Protein AF-A0A1W9X813-F1 (afdb_monomer)

pLDDT: mean 74.13, std 19.1, range [27.8, 96.56]

Radius of gyration: 31.58 Å; Cα contacts (8 Å, |Δi|>4): 720; chains: 1; bounding box: 78×55×84 Å

Nearest PDB structures (foldseek):
  8gjg-assembly1_A  TM=4.037E-01  e=9.428E+00  synthetic construct
  5oqr-assembly2_B  TM=1.167E-01  e=3.666E+00  Schizosaccharomyces pombe 972h-
  8tau-assembly1_O  TM=1.232E-01  e=4.389E+00  Homo sapiens

Structure (mmCIF, N/CA/C/O backbone):
data_AF-A0A1W9X813-F1
#
_entry.id   AF-A0A1W9X813-F1
#
loop_
_atom_site.group_PDB
_atom_site.id
_atom_site.type_symbol
_atom_site.label_atom_id
_atom_site.label_alt_id
_atom_site.label_comp_id
_atom_site.label_asym_id
_atom_site.label_entity_id
_atom_site.label_seq_id
_atom_site.pdbx_PDB_ins_code
_atom_site.Cartn_x
_atom_site.Cartn_y
_atom_site.Cartn_z
_atom_site.occupancy
_atom_site.B_iso_or_equiv
_atom_site.auth_seq_id
_atom_site.auth_comp_id
_atom_site.auth_asym_id
_atom_site.auth_atom_id
_atom_site.pdbx_PDB_model_num
ATOM 1 N N . MET A 1 1 ? -37.571 10.437 8.250 1.00 32.78 1 MET A N 1
ATOM 2 C CA . MET A 1 1 ? -37.381 10.970 9.611 1.00 32.78 1 MET A CA 1
ATOM 3 C C . MET A 1 1 ? -35.929 11.375 9.655 1.00 32.78 1 MET A C 1
ATOM 5 O O . MET A 1 1 ? -35.096 10.522 9.405 1.00 32.78 1 MET A O 1
ATOM 9 N N . SER A 1 2 ? -35.661 12.674 9.733 1.00 27.80 2 SER A N 1
ATOM 10 C CA . SER A 1 2 ? -34.308 13.216 9.810 1.00 27.80 2 SER A CA 1
ATOM 11 C C . SER A 1 2 ? -33.775 12.932 11.209 1.00 27.80 2 SER A C 1
ATOM 13 O O . SER A 1 2 ? -34.324 13.475 12.170 1.00 27.80 2 SER A O 1
ATOM 15 N N . ASP A 1 3 ? -32.773 12.064 11.321 1.00 33.72 3 ASP A N 1
ATOM 16 C CA . ASP A 1 3 ? -31.992 11.939 12.548 1.00 33.72 3 ASP A CA 1
ATOM 17 C C . ASP A 1 3 ? -31.184 13.227 12.694 1.00 33.72 3 ASP A C 1
ATOM 19 O O . ASP A 1 3 ? -30.160 13.443 12.050 1.00 33.72 3 ASP A O 1
ATOM 23 N N . ASP A 1 4 ? -31.751 14.143 13.471 1.00 34.94 4 ASP A N 1
ATOM 24 C CA . ASP A 1 4 ? -31.113 15.367 13.921 1.00 34.94 4 ASP A CA 1
ATOM 25 C C . ASP A 1 4 ? -29.957 14.923 14.832 1.00 34.94 4 ASP A C 1
ATOM 27 O O . ASP A 1 4 ? -30.180 14.509 15.973 1.00 34.94 4 ASP A O 1
ATOM 31 N N . ILE A 1 5 ? -28.728 14.900 14.303 1.00 41.78 5 ILE A N 1
ATOM 32 C CA . ILE A 1 5 ? -27.513 14.633 15.082 1.00 41.78 5 ILE A CA 1
ATOM 33 C C . ILE A 1 5 ? -27.326 15.842 16.001 1.00 41.78 5 ILE A C 1
ATOM 35 O O . ILE A 1 5 ? -26.609 16.791 15.688 1.00 41.78 5 ILE A O 1
ATOM 39 N N . SER A 1 6 ? -28.039 15.854 17.127 1.00 49.03 6 SER A N 1
ATOM 40 C CA . SER A 1 6 ? -27.854 16.880 18.141 1.00 49.03 6 SER A CA 1
ATOM 41 C C . SER A 1 6 ? -26.453 16.714 18.718 1.00 49.03 6 SER A C 1
ATOM 43 O O . SER A 1 6 ? -26.147 15.687 19.328 1.00 49.03 6 SER A O 1
ATOM 45 N N . TYR A 1 7 ? -25.608 17.719 18.511 1.00 56.59 7 TYR A N 1
ATOM 46 C CA . TYR A 1 7 ? -24.278 17.806 19.102 1.00 56.59 7 TYR A CA 1
ATOM 47 C C . TYR A 1 7 ? -24.348 17.549 20.619 1.00 56.59 7 TYR A C 1
ATOM 49 O O . TYR A 1 7 ? -25.060 18.245 21.347 1.00 56.59 7 TYR A O 1
ATOM 57 N N . ASN A 1 8 ? -23.658 16.505 21.087 1.00 72.44 8 ASN A N 1
ATOM 58 C CA . ASN A 1 8 ? -23.811 15.962 22.435 1.00 72.44 8 ASN A CA 1
ATOM 59 C C . ASN A 1 8 ? -22.651 16.408 23.338 1.00 72.44 8 ASN A C 1
ATOM 61 O O . ASN A 1 8 ? -21.738 15.644 23.645 1.00 72.44 8 ASN A O 1
ATOM 65 N N . ILE A 1 9 ? -22.741 17.658 23.795 1.00 78.75 9 ILE A N 1
ATOM 66 C CA . ILE A 1 9 ? -21.742 18.332 24.645 1.00 78.75 9 ILE A CA 1
ATOM 67 C C . ILE A 1 9 ? -21.375 17.501 25.888 1.00 78.75 9 ILE A C 1
ATOM 69 O O . ILE A 1 9 ? -20.226 17.482 26.312 1.00 78.75 9 ILE A O 1
ATOM 73 N N . GLY A 1 10 ? -22.338 16.778 26.473 1.00 81.00 10 GLY A N 1
ATOM 74 C CA . GLY A 1 10 ? -22.085 15.972 27.672 1.00 81.00 10 GLY A CA 1
ATOM 75 C C . GLY A 1 10 ? -21.191 14.757 27.423 1.00 81.00 10 GLY A C 1
ATOM 76 O O . GLY A 1 10 ? -20.475 14.342 28.328 1.00 81.00 10 GLY A O 1
ATOM 77 N N . THR A 1 11 ? -21.226 14.198 26.213 1.00 85.50 11 THR A N 1
ATOM 78 C CA . THR A 1 11 ? -20.354 13.083 25.815 1.00 85.50 11 THR A CA 1
ATOM 79 C C . THR A 1 11 ? -18.927 13.576 25.609 1.00 85.50 11 THR A C 1
ATOM 81 O O . THR A 1 11 ? -18.005 12.985 26.163 1.00 85.50 11 THR A O 1
ATOM 84 N N . ASP A 1 12 ? -18.757 14.687 24.889 1.00 87.19 12 ASP A N 1
ATOM 85 C CA . ASP A 1 12 ? -17.442 15.256 24.575 1.00 87.19 12 ASP A CA 1
ATOM 86 C C . ASP A 1 12 ? -16.681 15.655 25.850 1.00 87.19 12 ASP A C 1
ATOM 88 O O . ASP A 1 12 ? -15.524 15.279 26.012 1.00 87.19 12 ASP A O 1
ATOM 92 N N . ILE A 1 13 ? -17.358 16.299 26.810 1.00 87.31 13 ILE A N 1
ATOM 93 C CA . ILE A 1 13 ? -16.771 16.676 28.110 1.00 87.31 13 ILE A CA 1
ATOM 94 C C . ILE A 1 13 ? -16.256 15.449 28.880 1.00 87.31 13 ILE A C 1
ATOM 96 O O . ILE A 1 13 ? -15.193 15.496 29.498 1.00 87.31 13 ILE A O 1
ATOM 100 N N . LEU A 1 14 ? -16.992 14.331 28.869 1.00 89.44 14 LEU A N 1
ATOM 101 C CA . LEU A 1 14 ? -16.538 13.114 29.551 1.00 89.44 14 LEU A CA 1
ATOM 102 C C . LEU A 1 14 ? -15.386 12.424 28.823 1.00 89.44 14 LEU A C 1
ATOM 104 O O . LEU A 1 14 ? -14.504 11.876 29.483 1.00 89.44 14 LEU A O 1
ATOM 108 N N . LEU A 1 15 ? -15.393 12.436 27.491 1.00 91.94 15 LEU A N 1
ATOM 109 C CA . LEU A 1 15 ? -14.287 11.905 26.698 1.00 91.94 15 LEU A CA 1
ATOM 110 C C . LEU A 1 15 ? -13.009 12.705 26.948 1.00 91.94 15 LEU A C 1
ATOM 112 O O . LEU A 1 15 ? -11.970 12.106 27.213 1.00 91.94 15 LEU A O 1
ATOM 116 N N . GLU A 1 16 ? -13.103 14.036 26.962 1.00 92.06 16 GLU A N 1
ATOM 117 C CA . GLU A 1 16 ? -11.988 14.923 27.295 1.00 92.06 16 GLU A CA 1
ATOM 118 C C . GLU A 1 16 ? -11.472 14.650 28.712 1.00 92.06 16 GLU A C 1
ATOM 120 O O . GLU A 1 16 ? -10.268 14.474 28.913 1.00 92.06 16 GLU A O 1
ATOM 125 N N . TRP A 1 17 ? -12.374 14.505 29.690 1.00 93.31 17 TRP A N 1
ATOM 126 C CA . TRP A 1 17 ? -11.986 14.130 31.049 1.00 93.31 17 TRP A CA 1
ATOM 127 C C . TRP A 1 17 ? -11.212 12.807 31.083 1.00 93.31 17 TRP A C 1
ATOM 129 O O . TRP A 1 17 ? -10.150 12.717 31.702 1.00 93.31 17 TRP A O 1
ATOM 139 N N . GLY A 1 18 ? -11.740 11.773 30.418 1.00 93.44 18 GLY A N 1
ATOM 140 C CA . GLY A 1 18 ? -11.129 10.447 30.359 1.00 93.44 18 GLY A CA 1
ATOM 141 C C . GLY A 1 18 ? -9.753 10.476 29.699 1.00 93.44 18 GLY A C 1
ATOM 142 O O . GLY A 1 18 ? -8.808 9.901 30.236 1.00 93.44 18 GLY A O 1
ATOM 143 N N . GLN A 1 19 ? -9.619 11.200 28.589 1.00 93.69 19 GLN A N 1
ATOM 144 C CA . GLN A 1 19 ? -8.358 11.369 27.876 1.00 93.69 19 GLN A CA 1
ATOM 145 C C . GLN A 1 19 ? -7.303 12.043 28.760 1.00 93.69 19 GLN A C 1
ATOM 147 O O . GLN A 1 19 ? -6.215 11.499 28.941 1.00 93.69 19 GLN A O 1
ATOM 152 N N . VAL A 1 20 ? -7.631 13.189 29.368 1.00 92.56 20 VAL A N 1
ATOM 153 C CA . VAL A 1 20 ? -6.719 13.935 30.253 1.00 92.56 20 VAL A CA 1
ATOM 154 C C . VAL A 1 20 ? -6.329 13.100 31.472 1.00 92.56 20 VAL A C 1
ATOM 156 O O . VAL A 1 20 ? -5.173 13.114 31.894 1.00 92.56 20 VAL A O 1
ATOM 159 N N . PHE A 1 21 ? -7.272 12.347 32.046 1.00 93.56 21 PHE A N 1
ATOM 160 C CA . PHE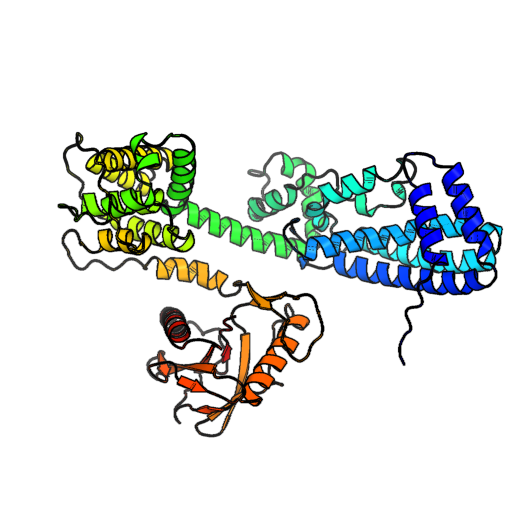 A 1 21 ? -7.015 11.516 33.222 1.00 93.56 21 PHE A CA 1
ATOM 161 C C . PHE A 1 21 ? -5.958 10.433 32.962 1.00 93.56 21 PHE A C 1
ATOM 163 O O . PHE A 1 21 ? -5.205 10.079 33.875 1.00 93.56 21 PHE A O 1
ATOM 170 N N . LEU A 1 22 ? -5.900 9.917 31.732 1.00 93.31 22 LEU A N 1
ATOM 171 C CA . LEU A 1 22 ? -5.006 8.828 31.342 1.00 93.31 22 LEU A CA 1
ATOM 172 C C . LEU A 1 22 ? -3.647 9.300 30.813 1.00 93.31 22 LEU A C 1
ATOM 174 O O . LEU A 1 22 ? -2.784 8.457 30.562 1.00 93.31 22 LEU A O 1
ATOM 178 N N . GLN A 1 23 ? -3.413 10.609 30.695 1.00 91.50 23 GLN A N 1
ATOM 179 C CA . GLN A 1 23 ? -2.126 11.152 30.261 1.00 91.50 23 GLN A CA 1
ATOM 180 C C . GLN A 1 23 ? -0.996 10.893 31.287 1.00 91.50 23 GLN A C 1
ATOM 182 O O . GLN A 1 23 ? -1.250 10.669 32.477 1.00 91.50 23 GLN A O 1
ATOM 187 N N . PRO A 1 24 ? 0.284 10.915 30.857 1.00 84.31 24 PRO A N 1
ATOM 188 C CA . PRO A 1 24 ? 1.434 10.744 31.748 1.00 84.31 24 PRO A CA 1
ATOM 189 C C . PRO A 1 24 ? 1.527 11.836 32.818 1.00 84.31 24 PRO A C 1
ATOM 191 O O . PRO A 1 24 ? 1.942 11.581 33.953 1.00 84.31 24 PRO A O 1
ATOM 194 N N . GLU A 1 25 ? 1.144 13.054 32.447 1.00 86.69 25 GLU A N 1
ATOM 195 C CA . GLU A 1 25 ? 1.172 14.234 33.298 1.00 86.69 25 GLU A CA 1
ATOM 196 C C . GLU A 1 25 ? -0.153 14.375 34.050 1.00 86.69 25 GLU A C 1
ATOM 198 O O . GLU A 1 25 ? -1.237 14.213 33.498 1.00 86.69 25 GLU A O 1
ATOM 203 N N . ALA A 1 26 ? -0.075 14.666 35.348 1.00 77.44 26 ALA A N 1
ATOM 204 C CA . ALA A 1 26 ? -1.269 14.883 36.150 1.00 77.44 26 ALA A CA 1
ATOM 205 C C . ALA A 1 26 ? -1.748 16.333 35.996 1.00 77.44 26 ALA A C 1
ATOM 207 O O . ALA A 1 26 ? -1.044 17.256 36.409 1.00 77.44 26 ALA A O 1
ATOM 208 N N . PHE A 1 27 ? -2.981 16.517 35.517 1.00 86.38 27 PHE A N 1
ATOM 209 C CA . PHE A 1 27 ? -3.644 17.822 35.400 1.00 86.38 27 PHE A CA 1
ATOM 210 C C . PHE A 1 27 ? -4.833 17.949 36.369 1.00 86.38 27 PHE A C 1
ATOM 212 O O . PHE A 1 27 ? -5.980 18.048 35.940 1.00 86.38 27 PHE A O 1
ATOM 219 N N . PRO A 1 28 ? -4.608 17.921 37.698 1.00 86.81 28 PRO A N 1
ATOM 220 C CA . PRO A 1 28 ? -5.697 17.843 38.671 1.00 86.81 28 PRO A CA 1
ATOM 221 C C . PRO A 1 28 ? -6.615 19.072 38.664 1.00 86.81 28 PRO A C 1
ATOM 223 O O . PRO A 1 28 ? -7.807 18.923 38.906 1.00 86.81 28 PRO A O 1
ATOM 226 N N . GLU A 1 29 ? -6.075 20.265 38.397 1.00 87.69 29 GLU A N 1
ATOM 227 C CA . GLU A 1 29 ? -6.869 21.500 38.307 1.00 87.69 29 GLU A CA 1
ATOM 228 C C . GLU A 1 29 ? -7.782 21.463 37.074 1.00 87.69 29 GLU A C 1
ATOM 230 O O . GLU A 1 29 ? -8.988 21.617 37.211 1.00 87.69 29 GLU A O 1
ATOM 235 N N . PHE A 1 30 ? -7.236 21.116 35.905 1.00 88.81 30 PHE A N 1
ATOM 236 C CA . PHE A 1 30 ? -8.012 21.009 34.667 1.00 88.81 30 PHE A CA 1
ATOM 237 C C . PHE A 1 30 ? -9.083 19.910 34.733 1.00 88.81 30 PHE A C 1
ATOM 239 O O . PHE A 1 30 ? -10.226 20.133 34.352 1.00 88.81 30 PHE A O 1
ATOM 246 N N . LEU A 1 31 ? -8.754 18.744 35.302 1.00 89.12 31 LEU A N 1
ATOM 247 C CA . LEU A 1 31 ? -9.740 17.686 35.545 1.00 89.12 31 LEU A CA 1
ATOM 248 C C . LEU A 1 31 ? -10.867 18.159 36.470 1.00 89.12 31 LEU A C 1
ATOM 250 O O . LEU A 1 31 ? -12.015 17.792 36.248 1.00 89.12 31 LEU A O 1
ATOM 254 N N . SER A 1 32 ? -10.559 18.967 37.490 1.00 88.06 32 SER A N 1
ATOM 255 C CA . SER A 1 32 ? -11.575 19.547 38.375 1.00 88.06 32 SER A CA 1
ATOM 256 C C . SER A 1 32 ? -12.486 20.522 37.628 1.00 88.06 32 SER A C 1
ATOM 258 O O . SER A 1 32 ? -13.695 20.490 37.846 1.00 88.06 32 SER A O 1
ATOM 260 N N . ASP A 1 33 ? -11.931 21.348 36.737 1.00 87.62 33 ASP A N 1
ATOM 261 C CA . ASP A 1 33 ? -12.703 22.289 35.918 1.00 87.62 33 ASP A CA 1
ATOM 262 C C . ASP A 1 33 ? -13.675 21.542 34.985 1.00 87.62 33 ASP A C 1
ATOM 264 O O . ASP A 1 33 ? -14.868 21.856 34.949 1.00 87.62 33 ASP A O 1
ATOM 268 N N . ILE A 1 34 ? -13.199 20.486 34.311 1.00 87.94 34 ILE A N 1
ATOM 269 C CA . ILE A 1 34 ? -14.033 19.618 33.464 1.00 87.94 34 ILE A CA 1
ATOM 270 C C . ILE A 1 34 ? -15.103 18.899 34.303 1.00 87.94 34 ILE A C 1
ATOM 272 O O . ILE A 1 34 ? -16.257 18.780 33.879 1.00 87.94 34 ILE A O 1
ATOM 276 N N . GLU A 1 35 ? -14.760 18.430 35.515 1.00 86.81 35 GLU A N 1
ATOM 277 C CA . GLU A 1 35 ? -15.745 17.838 36.425 1.00 86.81 35 GLU A CA 1
ATOM 278 C C . GLU A 1 35 ? -16.868 18.832 36.730 1.00 86.81 35 GLU A C 1
ATOM 280 O O . GLU A 1 35 ? -18.038 18.478 36.567 1.00 86.81 35 GLU A O 1
ATOM 285 N N . GLU A 1 36 ? -16.533 20.062 37.134 1.00 85.50 36 GLU A N 1
ATOM 286 C CA . GLU A 1 36 ? -17.501 21.124 37.432 1.00 85.50 36 GLU A CA 1
ATOM 287 C C . GLU A 1 36 ? -18.406 21.441 36.235 1.00 85.50 36 GLU A C 1
ATOM 289 O O . GLU A 1 36 ? -19.630 21.539 36.402 1.00 85.50 36 GLU A O 1
ATOM 294 N N . GLU A 1 37 ? -17.838 21.521 35.030 1.00 84.56 37 GLU A N 1
ATOM 295 C CA . GLU A 1 37 ? -18.588 21.738 33.794 1.00 84.56 37 GLU A CA 1
ATOM 296 C C . GLU A 1 37 ? -19.573 20.594 33.523 1.00 84.56 37 GLU A C 1
ATOM 298 O O . GLU A 1 37 ? -20.774 20.837 33.353 1.00 84.56 37 GLU A O 1
ATOM 303 N N . ALA A 1 38 ? -19.121 19.340 33.608 1.00 80.75 38 ALA A N 1
ATOM 304 C CA . ALA A 1 38 ? -19.980 18.166 33.466 1.00 80.75 38 ALA A CA 1
ATOM 305 C C . ALA A 1 38 ? -21.119 18.162 34.499 1.00 80.75 38 ALA A C 1
ATOM 307 O O . ALA A 1 38 ? -22.247 17.745 34.211 1.00 80.75 38 ALA A O 1
ATOM 308 N N . LEU A 1 39 ? -20.856 18.637 35.727 1.00 74.25 39 LEU A N 1
ATOM 309 C CA . LEU A 1 39 ? -21.877 18.697 36.771 1.00 74.25 39 LEU A CA 1
ATOM 310 C C . LEU A 1 39 ? -22.973 19.726 36.475 1.00 74.25 39 LEU A C 1
ATOM 312 O O . LEU A 1 39 ? -24.090 19.547 36.971 1.00 74.25 39 LEU A O 1
ATOM 316 N N . SER A 1 40 ? -22.669 20.764 35.696 1.00 79.94 40 SER A N 1
ATOM 317 C CA . SER A 1 40 ? -23.589 21.856 35.371 1.00 79.94 40 SER A CA 1
ATOM 318 C C . SER A 1 40 ? -24.700 21.461 34.383 1.00 79.94 40 SER A C 1
ATOM 320 O O . SER A 1 40 ? -25.744 22.114 34.345 1.00 79.94 40 SER A O 1
ATOM 322 N N . LEU A 1 41 ? -24.535 20.347 33.655 1.00 74.44 41 LEU A N 1
ATOM 323 C CA . LEU A 1 41 ? -25.466 19.868 32.620 1.00 74.44 41 LEU A CA 1
ATOM 324 C C . LEU A 1 41 ? -26.791 19.278 33.156 1.00 74.44 41 LEU A C 1
ATOM 326 O O . LEU A 1 41 ? -27.755 19.118 32.400 1.00 74.44 41 LEU A O 1
ATOM 330 N N . GLY A 1 42 ? -26.887 18.982 34.457 1.00 71.06 42 GLY A N 1
ATOM 331 C CA . GLY A 1 42 ? -28.146 18.596 35.117 1.00 71.06 42 GLY A CA 1
ATOM 332 C C . GLY A 1 42 ? -28.840 17.354 34.524 1.00 71.06 42 GLY A C 1
ATOM 333 O O . GLY A 1 42 ? -28.184 16.385 34.154 1.00 71.06 42 GLY A O 1
ATOM 334 N N . GLU A 1 43 ? -30.178 17.366 34.442 1.00 62.88 43 GLU A N 1
ATOM 335 C CA . GLU A 1 43 ? -31.006 16.223 33.987 1.00 62.88 43 GLU A CA 1
ATOM 336 C C . GLU A 1 43 ? -30.821 15.855 32.499 1.00 62.88 43 GLU A C 1
ATOM 338 O O . GLU A 1 43 ? -31.203 14.760 32.085 1.00 62.88 43 GLU A O 1
ATOM 343 N N . SER A 1 44 ? -30.211 16.729 31.688 1.00 72.94 44 SER A N 1
ATOM 344 C CA . SER A 1 44 ? -29.892 16.430 30.280 1.00 72.94 44 SER A CA 1
ATOM 345 C C . SER A 1 44 ? -28.758 15.407 30.127 1.00 72.94 44 SER A C 1
ATOM 347 O O . SER A 1 44 ? -28.681 14.714 29.111 1.00 72.94 44 SER A O 1
ATOM 349 N N . LEU A 1 45 ? -27.934 15.252 31.171 1.00 75.94 45 LEU A N 1
ATOM 350 C CA . LEU A 1 45 ? -26.771 14.374 31.180 1.00 75.94 45 LEU A CA 1
ATOM 351 C C . LEU A 1 45 ? -27.161 12.907 30.954 1.00 75.94 45 LEU A C 1
ATOM 353 O O . LEU A 1 45 ? -26.561 12.245 30.124 1.00 75.94 45 LEU A O 1
ATOM 357 N N . ASP A 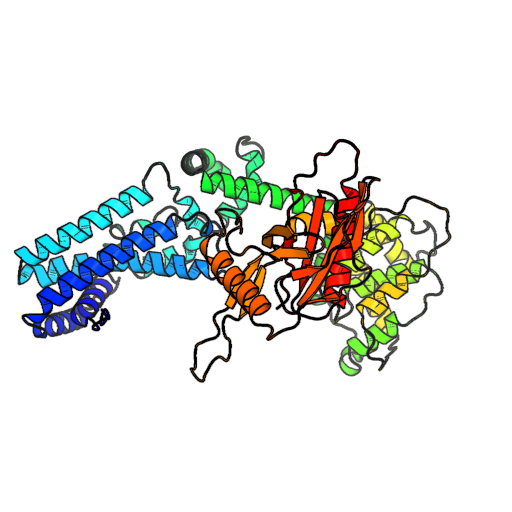1 46 ? -28.212 12.401 31.600 1.00 82.56 46 ASP A N 1
ATOM 358 C CA . ASP A 1 46 ? -28.607 10.988 31.482 1.00 82.56 46 ASP A CA 1
ATOM 359 C C . ASP A 1 46 ? -28.948 10.575 30.038 1.00 82.56 46 ASP A C 1
ATOM 361 O O . ASP A 1 46 ? -28.648 9.456 29.616 1.00 82.56 46 ASP A O 1
ATOM 365 N N . THR A 1 47 ? -29.585 11.471 29.277 1.00 82.12 47 THR A N 1
ATOM 366 C CA . THR A 1 47 ? -29.944 11.217 27.870 1.00 82.12 47 THR A CA 1
ATOM 367 C C . THR A 1 47 ? -28.709 11.292 26.983 1.00 82.12 47 THR A C 1
ATOM 369 O O . THR A 1 47 ? -28.484 10.399 26.167 1.00 82.12 47 THR A O 1
ATOM 372 N N . HIS A 1 48 ? -27.884 12.316 27.206 1.00 84.06 48 HIS A N 1
ATOM 373 C CA . HIS A 1 48 ? -26.607 12.499 26.529 1.00 84.06 48 HIS A CA 1
ATOM 374 C C . HIS A 1 48 ? -25.689 11.287 26.709 1.00 84.06 48 HIS A C 1
ATOM 376 O O . HIS A 1 48 ? -25.158 10.781 25.727 1.00 84.06 48 HIS A O 1
ATOM 382 N N . LEU A 1 49 ? -25.574 10.763 27.930 1.00 86.69 49 LEU A N 1
ATOM 383 C CA . LEU A 1 49 ? -24.735 9.606 28.228 1.00 86.69 49 LEU A CA 1
ATOM 384 C C . LEU A 1 49 ? -25.222 8.338 27.541 1.00 86.69 49 LEU A C 1
ATOM 386 O O . LEU A 1 49 ? -24.426 7.646 26.926 1.00 86.69 49 LEU A O 1
ATOM 390 N N . LYS A 1 50 ? -26.527 8.048 27.581 1.00 89.56 50 LYS A N 1
ATOM 391 C CA . LYS A 1 50 ? -27.071 6.863 26.900 1.00 89.56 50 LYS A CA 1
ATOM 392 C C . LYS A 1 50 ? -26.821 6.903 25.395 1.00 89.56 50 LYS A C 1
ATOM 394 O O . LYS A 1 50 ? -26.431 5.898 24.817 1.00 89.56 50 LYS A O 1
ATOM 399 N N . GLN A 1 51 ? -27.038 8.058 24.767 1.00 88.62 51 GLN A N 1
ATOM 400 C CA . GLN A 1 51 ? -26.791 8.228 23.334 1.00 88.62 51 GLN A CA 1
ATOM 401 C C . GLN A 1 51 ? -25.296 8.160 23.001 1.00 88.62 51 GLN A C 1
ATOM 403 O O . GLN A 1 51 ? -24.922 7.499 22.038 1.00 88.62 51 GLN A O 1
ATOM 408 N N . GLY A 1 52 ? -24.447 8.808 23.803 1.00 90.12 52 GLY A N 1
ATOM 409 C CA . GLY A 1 52 ? -22.996 8.805 23.627 1.00 90.12 52 GLY A CA 1
ATOM 410 C C . GLY A 1 52 ? -22.387 7.416 23.798 1.00 90.12 52 GLY A C 1
ATOM 411 O O . GLY A 1 52 ? -21.629 6.979 22.941 1.00 90.12 52 GLY A O 1
ATOM 412 N N . THR A 1 53 ? -22.773 6.687 24.849 1.00 93.31 53 THR A N 1
ATOM 413 C CA . THR A 1 53 ? -22.340 5.303 25.089 1.00 93.31 53 THR A CA 1
ATOM 414 C C . THR A 1 53 ? -22.755 4.380 23.948 1.00 93.31 53 THR A C 1
ATOM 416 O O . THR A 1 53 ? -21.906 3.661 23.432 1.00 93.31 53 THR A O 1
ATOM 419 N N . ALA A 1 54 ? -24.010 4.450 23.492 1.00 91.38 54 ALA A N 1
ATOM 420 C CA . ALA A 1 54 ? -24.475 3.642 22.364 1.00 91.38 54 ALA A CA 1
ATOM 421 C C . ALA A 1 54 ? -23.720 3.969 21.060 1.00 91.38 54 ALA A C 1
ATOM 423 O O . ALA A 1 54 ? -23.395 3.066 20.291 1.00 91.38 54 ALA A O 1
ATOM 424 N N . ARG A 1 55 ? -23.404 5.252 20.818 1.00 92.88 55 ARG A N 1
ATOM 425 C CA . ARG A 1 55 ? -22.593 5.677 19.665 1.00 92.88 55 ARG A CA 1
ATOM 426 C C . ARG A 1 55 ? -21.184 5.093 19.735 1.00 92.88 55 ARG A C 1
ATOM 428 O O . ARG A 1 55 ? -20.751 4.467 18.779 1.00 92.88 55 ARG A O 1
ATOM 435 N N . ILE A 1 56 ? -20.505 5.248 20.871 1.00 94.50 56 ILE A N 1
ATOM 436 C CA . ILE A 1 56 ? -19.147 4.729 21.089 1.00 94.50 56 ILE A CA 1
ATOM 437 C C . ILE A 1 56 ? -19.121 3.200 20.958 1.00 94.50 56 ILE A C 1
ATOM 439 O O . ILE A 1 56 ? -18.218 2.648 20.338 1.00 94.50 56 ILE A O 1
ATOM 443 N N . ALA A 1 57 ? -20.134 2.506 21.481 1.00 93.56 57 ALA A N 1
ATOM 444 C CA . ALA A 1 57 ? -20.264 1.061 21.321 1.00 93.56 57 ALA A CA 1
ATOM 445 C C . ALA A 1 57 ? -20.394 0.653 19.841 1.00 93.56 57 ALA A C 1
ATOM 447 O O . ALA A 1 57 ? -19.775 -0.323 19.420 1.00 93.56 57 ALA A O 1
ATOM 448 N N . ALA A 1 58 ? -21.153 1.407 19.037 1.00 92.94 58 ALA A N 1
ATOM 449 C CA . ALA A 1 58 ? -21.268 1.174 17.597 1.00 92.94 58 ALA A CA 1
ATOM 450 C C . ALA A 1 58 ? -19.967 1.499 16.837 1.00 92.94 58 ALA A C 1
ATOM 452 O O . ALA A 1 58 ? -19.568 0.739 15.956 1.00 92.94 58 ALA A O 1
ATOM 453 N N . GLU A 1 59 ? -19.279 2.584 17.199 1.00 93.81 59 GLU A N 1
ATOM 454 C CA . GLU A 1 59 ? -17.969 2.942 16.640 1.00 93.81 59 GLU A CA 1
ATOM 455 C C . GLU A 1 59 ? -16.924 1.856 16.932 1.00 93.81 59 GLU A C 1
ATOM 457 O O . GLU A 1 59 ? -16.153 1.500 16.047 1.00 93.81 59 GLU A O 1
ATOM 462 N N . ALA A 1 60 ? -16.947 1.248 18.120 1.00 94.31 60 ALA A N 1
ATOM 463 C CA . ALA A 1 60 ? -16.066 0.133 18.458 1.00 94.31 60 ALA A CA 1
ATOM 464 C C . ALA A 1 60 ? -16.325 -1.122 17.610 1.00 94.31 60 ALA A C 1
ATOM 466 O O . ALA A 1 60 ? -15.382 -1.823 17.247 1.00 94.31 60 ALA A O 1
ATOM 467 N N . VAL A 1 61 ? -17.587 -1.408 17.265 1.00 95.31 61 VAL A N 1
ATOM 468 C CA . VAL A 1 61 ? -17.922 -2.485 16.316 1.00 95.31 61 VAL A CA 1
ATOM 469 C C . VAL A 1 61 ? -17.296 -2.184 14.955 1.00 95.31 61 VAL A C 1
ATOM 471 O O . VAL A 1 61 ? -16.553 -3.013 14.438 1.00 95.31 61 VAL A O 1
ATOM 474 N N . SER A 1 62 ? -17.519 -0.975 14.430 1.00 94.88 62 SER A N 1
ATOM 475 C CA . SER A 1 62 ? -16.951 -0.550 13.146 1.00 94.88 62 SER A CA 1
ATOM 476 C C . SER A 1 62 ? -15.421 -0.577 13.149 1.00 94.88 62 SER A C 1
ATOM 478 O O . SER A 1 62 ? -14.812 -0.968 12.159 1.00 94.88 62 SER A O 1
ATOM 480 N N . ALA A 1 63 ? -14.789 -0.187 14.257 1.00 96.06 63 ALA A N 1
ATOM 481 C CA . ALA A 1 63 ? -13.342 -0.214 14.404 1.00 96.06 63 ALA A CA 1
ATOM 482 C C . ALA A 1 63 ? -12.787 -1.642 14.327 1.00 96.06 63 ALA A C 1
ATOM 484 O O . ALA A 1 63 ? -11.792 -1.873 13.646 1.00 96.06 63 ALA A O 1
ATOM 485 N N . ARG A 1 64 ? -13.446 -2.619 14.968 1.00 94.62 64 ARG A N 1
ATOM 486 C CA . ARG A 1 64 ? -13.069 -4.037 14.836 1.00 94.62 64 ARG A CA 1
ATOM 487 C C . ARG A 1 64 ? -13.226 -4.540 13.408 1.00 94.62 64 ARG A C 1
ATOM 489 O O . ARG A 1 64 ? -12.360 -5.272 12.947 1.00 94.62 64 ARG A O 1
ATOM 496 N N . ASP A 1 65 ? -14.290 -4.143 12.715 1.00 94.00 65 ASP A N 1
ATOM 497 C CA . ASP A 1 65 ? -14.517 -4.555 11.327 1.00 94.00 65 ASP A CA 1
ATOM 498 C C . ASP A 1 65 ? -13.418 -4.010 10.400 1.00 94.00 65 ASP A C 1
ATOM 500 O O . ASP A 1 65 ? -12.879 -4.758 9.585 1.00 94.00 65 ASP A O 1
ATOM 504 N N . ILE A 1 66 ? -13.018 -2.743 10.578 1.00 94.62 66 ILE A N 1
ATOM 505 C CA . ILE A 1 66 ? -11.898 -2.124 9.847 1.00 94.62 66 ILE A CA 1
ATOM 506 C C . ILE A 1 66 ? -10.586 -2.846 10.171 1.00 94.62 66 ILE A C 1
ATOM 508 O O . ILE A 1 66 ? -9.896 -3.309 9.269 1.00 94.62 66 ILE A O 1
ATOM 512 N N . LEU A 1 67 ? -10.255 -3.003 11.457 1.00 93.88 67 LEU A N 1
ATOM 513 C CA . LEU A 1 67 ? -9.023 -3.675 11.889 1.00 93.88 67 LEU A CA 1
ATOM 514 C C . LEU A 1 67 ? -9.012 -5.181 11.570 1.00 93.88 67 LEU A C 1
ATOM 516 O O . LEU A 1 67 ? -7.957 -5.809 11.584 1.00 93.88 67 LEU A O 1
ATOM 520 N N . GLY A 1 68 ? -10.168 -5.782 11.296 1.00 91.56 68 GLY A N 1
ATOM 521 C CA . GLY A 1 68 ? -10.314 -7.171 10.868 1.00 91.56 68 GLY A CA 1
ATOM 522 C C . GLY A 1 68 ? -10.277 -7.359 9.351 1.00 91.56 68 GLY A C 1
ATOM 523 O O . GLY A 1 68 ? -10.184 -8.499 8.882 1.00 91.56 68 GLY A O 1
ATOM 524 N N . ALA A 1 69 ? -10.330 -6.278 8.572 1.00 90.69 69 ALA A N 1
ATOM 525 C CA . ALA A 1 69 ? -10.345 -6.350 7.121 1.00 90.69 69 ALA A CA 1
ATOM 526 C C . ALA A 1 69 ? -8.987 -6.815 6.563 1.00 90.69 69 ALA A C 1
ATOM 528 O O . ALA A 1 69 ? -7.926 -6.611 7.153 1.00 90.69 69 ALA A O 1
ATOM 529 N N . SER A 1 70 ? -9.003 -7.507 5.423 1.00 88.00 70 SER A N 1
ATOM 530 C CA . SER A 1 70 ? -7.787 -8.046 4.791 1.00 88.00 70 SER A CA 1
ATOM 531 C C . SER A 1 70 ? -6.942 -6.972 4.099 1.00 88.00 70 SER A C 1
ATOM 533 O O . SER A 1 70 ? -5.770 -7.184 3.811 1.00 88.00 70 SER A O 1
ATOM 535 N N . ASP A 1 71 ? -7.548 -5.836 3.773 1.00 87.69 71 ASP A N 1
ATOM 536 C CA . ASP A 1 71 ? -6.945 -4.738 3.020 1.00 87.69 71 ASP A CA 1
ATOM 537 C C . ASP A 1 71 ? -6.175 -3.737 3.889 1.00 87.69 71 ASP A C 1
ATOM 539 O O . ASP A 1 71 ? -5.555 -2.832 3.334 1.00 87.69 71 ASP A O 1
ATOM 543 N N . ILE A 1 72 ? -6.153 -3.924 5.213 1.00 91.50 72 ILE A N 1
ATOM 544 C CA . ILE A 1 72 ? -5.271 -3.166 6.113 1.00 91.50 72 ILE A CA 1
ATOM 545 C C . ILE A 1 72 ? -3.834 -3.698 6.132 1.00 91.50 72 ILE A C 1
ATOM 547 O O . ILE A 1 72 ? -2.924 -3.037 6.634 1.00 91.50 72 ILE A O 1
ATOM 551 N N . ILE A 1 73 ? -3.630 -4.924 5.646 1.00 91.12 73 ILE A N 1
ATOM 552 C CA . ILE A 1 73 ? -2.350 -5.622 5.742 1.00 91.12 73 ILE A CA 1
ATOM 553 C C . ILE A 1 73 ? -1.350 -4.944 4.804 1.00 91.12 73 ILE A C 1
ATOM 555 O O . ILE A 1 73 ? -1.584 -4.857 3.601 1.00 91.12 73 ILE A O 1
ATOM 559 N N . GLY A 1 74 ? -0.218 -4.495 5.352 1.00 86.00 74 GLY A N 1
ATOM 560 C CA . GLY A 1 74 ? 0.851 -3.878 4.565 1.00 86.00 74 GLY A CA 1
ATOM 561 C C . GLY A 1 74 ? 0.594 -2.431 4.139 1.00 86.00 74 GLY A C 1
ATOM 562 O O . GLY A 1 74 ? 1.324 -1.941 3.282 1.00 86.00 74 GLY A O 1
ATOM 563 N N . LEU A 1 75 ? -0.410 -1.752 4.707 1.00 88.94 75 LEU A N 1
ATOM 564 C CA . LEU A 1 75 ? -0.669 -0.342 4.408 1.00 88.94 75 LEU A CA 1
ATOM 565 C C . LEU A 1 75 ? 0.469 0.572 4.869 1.00 88.94 75 LEU A C 1
ATOM 567 O O . LEU A 1 75 ? 1.097 0.352 5.904 1.00 88.94 75 LEU A O 1
ATOM 571 N N . THR A 1 76 ? 0.676 1.652 4.127 1.00 85.69 76 THR A N 1
ATOM 572 C CA . THR A 1 76 ? 1.649 2.707 4.420 1.00 85.69 76 THR A CA 1
ATOM 573 C C . THR A 1 76 ? 0.940 4.042 4.662 1.00 85.69 76 THR A C 1
ATOM 575 O O . THR A 1 76 ? -0.214 4.188 4.264 1.00 85.69 76 THR A O 1
ATOM 578 N N . PRO A 1 77 ? 1.6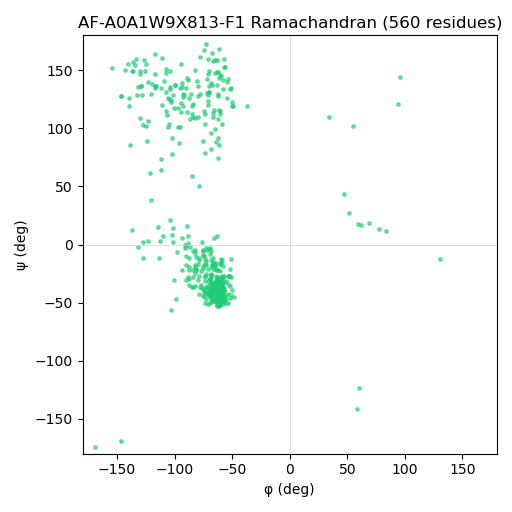01 5.055 5.253 1.00 83.12 77 PRO A N 1
ATOM 579 C CA . PRO A 1 77 ? 1.007 6.387 5.417 1.00 83.12 77 PRO A CA 1
ATOM 580 C C . PRO A 1 77 ? 0.590 7.079 4.106 1.00 83.12 77 PRO A C 1
ATOM 582 O O . PRO A 1 77 ? -0.126 8.073 4.154 1.00 83.12 77 PRO A O 1
ATOM 585 N N . ASP A 1 78 ? 1.028 6.578 2.946 1.00 77.44 78 ASP A N 1
ATOM 586 C CA . ASP A 1 78 ? 0.608 7.083 1.634 1.00 77.44 78 ASP A CA 1
ATOM 587 C C . ASP A 1 78 ? -0.760 6.513 1.189 1.00 77.44 78 ASP A C 1
ATOM 589 O O . ASP A 1 78 ? -1.346 6.990 0.211 1.00 77.44 78 ASP A O 1
ATOM 593 N N . ASP A 1 79 ? -1.284 5.498 1.888 1.00 83.50 79 ASP A N 1
ATOM 594 C CA . ASP A 1 79 ? -2.563 4.852 1.601 1.00 83.50 79 ASP A CA 1
ATOM 595 C C . ASP A 1 79 ? -3.713 5.485 2.403 1.00 83.50 79 ASP A C 1
ATOM 597 O O . ASP A 1 79 ? -3.668 5.566 3.624 1.00 83.50 79 ASP A O 1
ATOM 601 N N . GLU A 1 80 ? -4.818 5.852 1.744 1.00 86.75 80 GLU A N 1
ATOM 602 C CA . GLU A 1 80 ? -5.987 6.471 2.402 1.00 86.75 80 GLU A CA 1
ATOM 603 C C . GLU A 1 80 ? -6.569 5.608 3.539 1.00 86.75 80 GLU A C 1
ATOM 605 O O . GLU A 1 80 ? -6.879 6.106 4.620 1.00 86.75 80 GLU A O 1
ATOM 610 N N . LYS A 1 81 ? -6.622 4.286 3.333 1.00 88.69 81 LYS A N 1
ATOM 611 C CA . LYS A 1 81 ? -7.102 3.317 4.332 1.00 88.69 81 LYS A CA 1
ATOM 612 C C . LYS A 1 81 ? -6.228 3.235 5.579 1.00 88.69 81 LYS A C 1
ATOM 614 O O . LYS A 1 81 ? -6.673 2.730 6.606 1.00 88.69 81 LYS A O 1
ATOM 619 N N . TRP A 1 82 ? -4.992 3.729 5.513 1.00 91.19 82 TRP A N 1
ATOM 620 C CA . TRP A 1 82 ? -4.133 3.797 6.686 1.00 91.19 82 TRP A CA 1
ATOM 621 C C . TRP A 1 82 ? -4.740 4.743 7.728 1.00 91.19 82 TRP A C 1
ATOM 623 O O . TRP A 1 82 ? -4.787 4.409 8.911 1.00 91.19 82 TRP A O 1
ATOM 633 N N . TYR A 1 83 ? -5.307 5.866 7.276 1.00 91.19 83 TYR A N 1
ATOM 634 C CA . TYR A 1 83 ? -5.999 6.825 8.137 1.00 91.19 83 TYR A CA 1
ATOM 635 C C . TYR A 1 83 ? -7.335 6.286 8.662 1.00 91.19 83 TYR A C 1
ATOM 637 O O . TYR A 1 83 ? -7.726 6.603 9.784 1.00 91.19 83 TYR A O 1
ATOM 645 N N . GLU A 1 84 ? -8.024 5.431 7.900 1.00 94.31 84 GLU A N 1
ATOM 646 C CA . GLU A 1 84 ? -9.212 4.722 8.400 1.00 94.31 84 GLU A CA 1
ATOM 647 C C . GLU A 1 84 ? -8.852 3.783 9.562 1.00 94.31 84 GLU A C 1
ATOM 649 O O . GLU A 1 84 ? -9.549 3.755 10.577 1.00 94.31 84 GLU A O 1
ATOM 654 N N . ALA A 1 85 ? -7.736 3.054 9.456 1.00 94.75 85 ALA A N 1
ATOM 655 C CA . ALA A 1 85 ? -7.239 2.207 10.538 1.00 94.75 85 ALA A CA 1
ATOM 656 C C . ALA A 1 85 ? -6.774 3.029 11.756 1.00 94.75 85 ALA A C 1
ATOM 658 O O . ALA A 1 85 ? -7.063 2.656 12.893 1.00 94.75 85 ALA A O 1
ATOM 659 N N . GLU A 1 86 ? -6.110 4.171 11.548 1.00 94.81 86 GLU A N 1
ATOM 660 C CA . GLU A 1 86 ? -5.758 5.110 12.626 1.00 94.81 86 GLU A CA 1
ATOM 661 C C . GLU A 1 86 ? -7.004 5.629 13.365 1.00 94.81 86 GLU A C 1
ATOM 663 O O . GLU A 1 86 ? -7.058 5.626 14.602 1.00 94.81 86 GLU A O 1
ATOM 668 N N . ALA A 1 87 ? -8.043 6.011 12.619 1.00 94.44 87 ALA A N 1
ATOM 669 C CA . ALA A 1 87 ? -9.324 6.414 13.187 1.00 94.44 87 ALA A CA 1
ATOM 670 C C . ALA A 1 87 ? -9.991 5.262 13.957 1.00 94.44 87 ALA A C 1
ATOM 672 O O . ALA A 1 87 ? -10.541 5.492 15.033 1.00 94.44 87 ALA A O 1
ATOM 673 N N . ALA A 1 88 ? -9.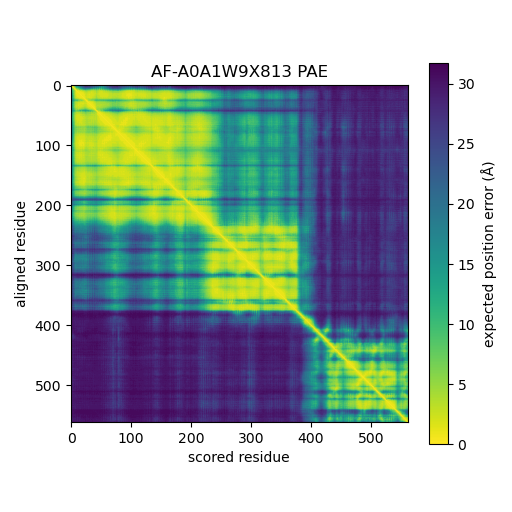885 4.021 13.470 1.00 96.25 88 ALA A N 1
ATOM 674 C CA . ALA A 1 88 ? -10.399 2.846 14.167 1.00 96.25 88 ALA A CA 1
ATOM 675 C C . ALA A 1 88 ? -9.728 2.640 15.537 1.00 96.25 88 ALA A C 1
ATOM 677 O O . ALA A 1 88 ? -10.432 2.428 16.524 1.00 96.25 88 ALA A O 1
ATOM 678 N N . PHE A 1 89 ? -8.399 2.768 15.642 1.00 96.56 89 PHE A N 1
ATOM 679 C CA . PHE A 1 89 ? -7.718 2.739 16.946 1.00 96.56 89 PHE A CA 1
ATOM 680 C C . PHE A 1 89 ? -8.216 3.856 17.871 1.00 96.56 89 PHE A C 1
ATOM 682 O O . PHE A 1 89 ? -8.548 3.595 19.027 1.00 96.56 89 PHE A O 1
ATOM 689 N N . SER A 1 90 ? -8.371 5.071 17.339 1.00 95.00 90 SER A N 1
ATOM 690 C CA . SER A 1 90 ? -8.907 6.206 18.100 1.00 95.00 90 SER A CA 1
ATOM 691 C C . SER A 1 90 ? -10.330 5.940 18.610 1.00 95.00 90 SER A C 1
ATOM 693 O O . SER A 1 90 ? -10.642 6.260 19.755 1.00 95.00 90 SER A O 1
ATOM 695 N N . SER A 1 91 ? -11.191 5.304 17.810 1.00 95.06 91 SER A N 1
ATOM 696 C CA . SER A 1 91 ? -12.537 4.889 18.230 1.00 95.06 91 SER A CA 1
ATOM 697 C C . SER A 1 91 ? -12.513 3.854 19.358 1.00 95.06 91 SER A C 1
ATOM 699 O O . SER A 1 91 ? -13.363 3.910 20.249 1.00 95.06 91 SER A O 1
ATOM 701 N N . LEU A 1 92 ? -11.538 2.936 19.371 1.00 96.38 92 LEU A N 1
ATOM 702 C CA . LEU A 1 92 ? -11.367 2.008 20.493 1.00 96.38 92 LEU A CA 1
ATOM 703 C C . LEU A 1 92 ? -10.959 2.745 21.778 1.00 96.38 92 LEU A C 1
ATOM 705 O O . LEU A 1 92 ? -11.475 2.429 22.854 1.00 96.38 92 LEU A O 1
ATOM 709 N N . ASP A 1 93 ? -10.110 3.770 21.675 1.00 96.56 93 ASP A N 1
ATOM 710 C CA . ASP A 1 93 ? -9.685 4.580 22.821 1.00 96.56 93 ASP A CA 1
ATOM 711 C C . ASP A 1 93 ? -10.861 5.303 23.496 1.00 96.56 93 ASP A C 1
ATOM 713 O O . ASP A 1 93 ? -10.917 5.385 24.729 1.00 96.56 93 ASP A O 1
ATOM 717 N N . LEU A 1 94 ? -11.849 5.761 22.714 1.00 95.44 94 LEU A N 1
ATOM 718 C CA . LEU A 1 94 ? -13.052 6.419 23.240 1.00 95.44 94 LEU A CA 1
ATOM 719 C C . LEU A 1 94 ? -13.821 5.533 24.229 1.00 95.44 94 LEU A C 1
ATOM 721 O O . LEU A 1 94 ? -14.390 6.054 25.193 1.00 95.44 94 LEU A O 1
ATOM 725 N N . MET A 1 95 ? -13.820 4.206 24.042 1.00 95.50 95 MET A N 1
ATOM 726 C CA . MET A 1 95 ? -14.432 3.283 25.007 1.00 95.50 95 MET A CA 1
ATOM 727 C C . MET A 1 95 ? -13.753 3.374 26.373 1.00 95.50 95 MET A C 1
ATOM 729 O O . MET A 1 95 ? -14.437 3.441 27.397 1.00 95.50 95 MET A O 1
ATOM 733 N N . ILE A 1 96 ? -12.418 3.405 26.400 1.00 96.44 96 ILE A N 1
ATOM 734 C CA . ILE A 1 96 ? -11.640 3.470 27.641 1.00 96.44 96 ILE A CA 1
ATOM 735 C C . ILE A 1 96 ? -11.831 4.829 28.312 1.00 96.44 96 ILE A C 1
ATOM 737 O O . ILE A 1 96 ? -12.122 4.883 29.510 1.00 96.44 96 ILE A O 1
ATOM 741 N N . TYR A 1 97 ? -11.748 5.922 27.545 1.00 95.56 97 TYR A N 1
ATOM 742 C CA . TYR A 1 97 ? -11.979 7.274 28.062 1.00 95.56 97 TYR A CA 1
ATOM 743 C C . TYR A 1 97 ? -13.366 7.398 28.697 1.00 95.56 97 TYR A C 1
ATOM 745 O O . TYR A 1 97 ? -13.491 7.839 29.844 1.00 95.56 97 TYR A O 1
ATOM 753 N N . MET A 1 98 ? -14.403 6.929 27.999 1.00 95.62 98 MET A N 1
ATOM 754 C CA . MET A 1 98 ? -15.773 6.963 28.501 1.00 95.62 98 MET A CA 1
ATOM 755 C C . MET A 1 98 ? -15.957 6.078 29.742 1.00 95.62 98 MET A C 1
ATOM 757 O O . MET A 1 98 ? -16.592 6.497 30.711 1.00 95.62 98 MET A O 1
ATOM 761 N N . THR A 1 99 ? -15.369 4.881 29.758 1.00 95.94 99 THR A N 1
ATOM 762 C CA . THR A 1 99 ? -15.431 3.951 30.898 1.00 95.94 99 THR A CA 1
ATOM 763 C C . THR A 1 99 ? -14.836 4.578 32.157 1.00 95.94 99 THR A C 1
ATOM 765 O O . THR A 1 99 ? -15.467 4.593 33.220 1.00 95.94 99 THR A O 1
ATOM 768 N N . GLU A 1 100 ? -13.649 5.173 32.037 1.00 94.94 100 GLU A N 1
ATOM 769 C CA . GLU A 1 100 ? -12.954 5.799 33.159 1.00 94.94 100 GLU A CA 1
ATOM 770 C C . GLU A 1 100 ? -13.722 7.015 33.699 1.00 94.94 100 GLU A C 1
ATOM 772 O O . GLU A 1 100 ? -13.851 7.162 34.926 1.00 94.94 100 GLU A O 1
ATOM 777 N N . ALA A 1 101 ? -14.287 7.831 32.803 1.00 93.19 101 ALA A N 1
ATOM 778 C CA . ALA A 1 101 ? -15.104 8.990 33.146 1.00 93.19 101 ALA A CA 1
ATOM 779 C C . ALA A 1 101 ? -16.423 8.588 33.831 1.00 93.19 101 ALA A C 1
ATOM 781 O O . ALA A 1 101 ? -16.755 9.104 34.904 1.00 93.19 101 ALA A O 1
ATOM 782 N N . ILE A 1 102 ? -17.159 7.606 33.295 1.00 93.81 102 ILE A N 1
ATOM 783 C CA . ILE A 1 102 ? -18.404 7.109 33.905 1.00 93.81 102 ILE A CA 1
ATOM 784 C C . ILE A 1 102 ? -18.129 6.528 35.297 1.00 93.81 102 ILE A C 1
ATOM 786 O O . ILE A 1 102 ? -18.829 6.864 36.263 1.00 93.81 102 ILE A O 1
ATOM 790 N N . ALA A 1 103 ? -17.089 5.702 35.432 1.00 93.81 103 ALA A N 1
ATOM 791 C CA . ALA A 1 103 ? -16.747 5.049 36.691 1.00 93.81 103 ALA A CA 1
ATOM 792 C C . ALA A 1 103 ? -16.384 6.048 37.804 1.00 93.81 103 ALA A C 1
ATOM 794 O O . ALA A 1 103 ? -16.700 5.806 38.975 1.00 93.81 103 ALA A O 1
ATOM 795 N N . ARG A 1 104 ? -15.741 7.174 37.464 1.00 91.12 104 ARG A N 1
ATOM 796 C CA . ARG A 1 104 ? -15.215 8.141 38.446 1.00 91.12 104 ARG A CA 1
ATOM 797 C C . ARG A 1 104 ? -16.083 9.373 38.648 1.00 91.12 104 ARG A C 1
ATOM 799 O O . ARG A 1 104 ? -16.096 9.899 39.764 1.00 91.12 104 ARG A O 1
ATOM 806 N N . MET A 1 105 ? -16.809 9.818 37.630 1.00 87.69 105 MET A N 1
ATOM 807 C CA . MET A 1 105 ? -17.641 11.021 37.693 1.00 87.69 105 MET A CA 1
ATOM 808 C C . MET A 1 105 ? -19.120 10.673 37.840 1.00 87.69 105 MET A C 1
ATOM 810 O O . MET A 1 105 ? -19.763 11.080 38.811 1.00 87.69 105 MET A O 1
ATOM 814 N N . VAL A 1 106 ? -19.663 9.878 36.913 1.00 88.38 106 VAL A N 1
ATOM 815 C CA . VAL A 1 106 ? -21.107 9.591 36.850 1.00 88.38 106 VAL A CA 1
ATOM 816 C C . VAL A 1 106 ? -21.536 8.697 38.010 1.00 88.38 106 VAL A C 1
ATOM 818 O O . VAL A 1 106 ? -22.532 8.984 38.680 1.00 88.38 106 VAL A O 1
ATOM 821 N N . ARG A 1 107 ? -20.751 7.663 38.335 1.00 90.94 107 ARG A N 1
ATOM 822 C CA . ARG A 1 107 ? -21.083 6.694 39.393 1.00 90.94 107 ARG A CA 1
ATOM 823 C C . ARG A 1 107 ? -21.246 7.323 40.777 1.00 90.94 107 ARG A C 1
ATOM 825 O O . ARG A 1 107 ? -22.094 6.878 41.549 1.00 90.94 107 ARG A O 1
ATOM 832 N N . LYS A 1 108 ? -20.487 8.385 41.085 1.00 87.12 108 LYS A N 1
ATOM 833 C CA . LYS A 1 108 ? -20.608 9.142 42.349 1.00 87.12 108 LYS A CA 1
ATOM 834 C C . LYS A 1 108 ? -21.985 9.799 42.505 1.00 87.12 108 LYS A C 1
ATOM 836 O O . LYS A 1 108 ? -22.430 10.017 43.629 1.00 87.12 108 LYS A O 1
ATOM 841 N N . LYS A 1 109 ? -22.641 10.129 41.389 1.00 83.56 109 LYS A N 1
ATOM 842 C CA . LYS A 1 109 ? -23.934 10.822 41.342 1.00 83.56 109 LYS A CA 1
ATOM 843 C C . LYS A 1 109 ? -25.105 9.870 41.134 1.00 83.56 109 LYS A C 1
ATOM 845 O O . LYS A 1 109 ? -26.104 9.970 41.839 1.00 83.56 109 LYS A O 1
ATOM 850 N N . ASN A 1 110 ? -24.980 8.960 40.172 1.00 87.94 110 ASN A N 1
ATOM 851 C CA . ASN A 1 110 ? -26.021 8.016 39.791 1.00 87.94 110 ASN A CA 1
ATOM 852 C C . ASN A 1 110 ? -25.400 6.640 39.523 1.00 87.94 110 ASN A C 1
ATOM 854 O O . ASN A 1 110 ? -25.076 6.291 38.389 1.00 87.94 110 ASN A O 1
ATOM 858 N N . ALA A 1 111 ? -25.231 5.860 40.592 1.00 91.19 111 ALA A N 1
ATOM 859 C CA . ALA A 1 111 ? -24.606 4.542 40.516 1.00 91.19 111 ALA A CA 1
ATOM 860 C C . ALA A 1 111 ? -25.365 3.579 39.589 1.00 91.19 111 ALA A C 1
ATOM 862 O O . ALA A 1 111 ? -24.737 2.851 38.835 1.00 91.19 111 ALA A O 1
ATOM 863 N N . LEU A 1 112 ? -26.703 3.615 39.593 1.00 91.75 112 LEU A N 1
ATOM 864 C CA . LEU A 1 112 ? -27.519 2.701 38.790 1.00 91.75 112 LEU A CA 1
ATOM 865 C C . LEU A 1 112 ? -27.409 2.992 37.286 1.00 91.75 112 LEU A C 1
ATOM 867 O O . LEU A 1 112 ? -27.315 2.060 36.488 1.00 91.75 112 LEU A O 1
ATOM 871 N N . LEU A 1 113 ? -27.387 4.272 36.896 1.00 90.69 113 LEU A N 1
ATOM 872 C CA . LEU A 1 113 ? -27.122 4.653 35.508 1.00 90.69 113 LEU A CA 1
ATOM 873 C C . LEU A 1 113 ? -25.702 4.261 35.096 1.00 90.69 113 LEU A C 1
ATOM 875 O O . LEU A 1 113 ? -25.535 3.633 34.057 1.00 90.69 113 LEU A O 1
ATOM 879 N N . ALA A 1 114 ? -24.703 4.599 35.915 1.00 93.38 114 ALA A N 1
ATOM 880 C CA . ALA A 1 114 ? -23.309 4.286 35.623 1.00 93.38 114 ALA A CA 1
ATOM 881 C C . ALA A 1 114 ? -23.089 2.780 35.439 1.00 93.38 114 ALA A C 1
ATOM 883 O O . ALA A 1 114 ? -22.512 2.382 34.440 1.00 93.38 114 ALA A O 1
ATOM 884 N N . ASP A 1 115 ? -23.608 1.945 36.343 1.00 94.56 115 ASP A N 1
ATOM 885 C CA . ASP A 1 115 ? -23.478 0.487 36.244 1.00 94.56 115 ASP A CA 1
ATOM 886 C C . ASP A 1 115 ? -24.135 -0.059 34.956 1.00 94.56 115 ASP A C 1
ATOM 888 O O . ASP A 1 115 ? -23.618 -0.994 34.349 1.00 94.56 115 ASP A O 1
ATOM 892 N N . THR A 1 116 ? -25.240 0.549 34.498 1.00 94.19 116 THR A N 1
ATOM 893 C CA . THR A 1 116 ? -25.901 0.169 33.234 1.00 94.19 116 THR A CA 1
ATOM 894 C C . THR A 1 116 ? -25.029 0.503 32.021 1.00 94.19 116 THR A C 1
ATOM 896 O O . THR A 1 116 ? -24.825 -0.354 31.171 1.00 94.19 116 THR A O 1
ATOM 899 N N . LEU A 1 117 ? -24.500 1.729 31.954 1.00 94.25 117 LEU A N 1
ATOM 900 C CA . LEU A 1 117 ? -23.664 2.183 30.835 1.00 94.25 117 LEU A CA 1
ATOM 901 C C . LEU A 1 117 ? -22.314 1.454 30.794 1.00 94.25 117 LEU A C 1
ATOM 903 O O . LEU A 1 117 ? -21.836 1.098 29.723 1.00 94.25 117 LEU A O 1
ATOM 907 N N . LEU A 1 118 ? -21.717 1.199 31.964 1.00 96.25 118 LEU A N 1
ATOM 908 C CA . LEU A 1 118 ? -20.473 0.437 32.077 1.00 96.25 118 LEU A CA 1
ATOM 909 C C . LEU A 1 118 ? -20.653 -0.997 31.585 1.00 96.25 118 LEU A C 1
ATOM 911 O O . LEU A 1 118 ? -19.783 -1.492 30.890 1.00 96.25 118 LEU A O 1
ATOM 915 N N . THR A 1 119 ? -21.793 -1.635 31.871 1.00 95.19 119 THR A N 1
ATOM 916 C CA . THR A 1 119 ? -22.063 -2.999 31.383 1.00 95.19 119 THR A CA 1
ATOM 917 C C . THR A 1 119 ? -22.017 -3.075 29.851 1.00 95.19 119 THR A C 1
ATOM 919 O O . THR A 1 119 ? -21.487 -4.037 29.307 1.00 95.19 119 THR A O 1
ATOM 922 N N . GLU A 1 120 ? -22.545 -2.063 29.157 1.00 92.56 120 GLU A N 1
ATOM 923 C CA . GLU A 1 120 ? -22.545 -1.998 27.689 1.00 92.56 120 GLU A CA 1
ATOM 924 C C . GLU A 1 120 ? -21.132 -1.793 27.114 1.00 92.56 120 GLU A C 1
ATOM 926 O O . GLU A 1 120 ? -20.745 -2.468 26.160 1.00 92.56 120 GLU A O 1
ATOM 931 N N . LEU A 1 121 ? -20.331 -0.908 27.719 1.00 94.81 121 LEU A N 1
ATOM 932 C CA . LEU A 1 121 ? -18.939 -0.682 27.306 1.00 94.81 121 LEU A CA 1
ATOM 933 C C . LEU A 1 121 ? -18.036 -1.879 27.632 1.00 94.81 121 LEU A C 1
ATOM 935 O O . LEU A 1 121 ? -17.231 -2.275 26.793 1.00 94.81 121 LEU A O 1
ATOM 939 N N . ASP A 1 122 ? -18.207 -2.493 28.805 1.00 93.88 122 ASP A N 1
ATOM 940 C CA . ASP A 1 122 ? -17.467 -3.686 29.227 1.00 93.88 122 ASP A CA 1
ATOM 941 C C . ASP A 1 122 ? -17.719 -4.861 28.268 1.00 93.88 122 ASP A C 1
ATOM 943 O O . ASP A 1 122 ? -16.794 -5.612 27.951 1.00 93.88 122 ASP A O 1
ATOM 947 N N . GLU A 1 123 ? -18.948 -5.010 27.760 1.00 94.44 123 GLU A N 1
ATOM 948 C CA . GLU A 1 123 ? -19.273 -6.008 26.736 1.00 94.44 123 GLU A CA 1
ATOM 949 C C . GLU A 1 123 ? -18.501 -5.748 25.433 1.00 94.44 123 GLU A C 1
ATOM 951 O O . GLU A 1 123 ? -17.898 -6.670 24.882 1.00 94.44 123 GLU A O 1
ATOM 956 N N . GLN A 1 124 ? -18.438 -4.498 24.961 1.00 94.12 124 GLN A N 1
ATOM 957 C CA . GLN A 1 124 ? -17.670 -4.166 23.754 1.00 94.12 124 GLN A CA 1
ATOM 958 C C . GLN A 1 124 ? -16.159 -4.294 23.950 1.00 94.12 124 GLN A C 1
ATOM 960 O O . GLN A 1 124 ? -15.465 -4.763 23.045 1.00 94.12 124 GLN A O 1
ATOM 965 N N . MET A 1 125 ? -15.636 -3.943 25.125 1.00 93.31 125 MET A N 1
ATOM 966 C CA . MET A 1 125 ? -14.238 -4.184 25.479 1.00 93.31 125 MET A CA 1
ATOM 967 C C . MET A 1 125 ? -13.916 -5.681 25.475 1.00 93.31 125 MET A C 1
ATOM 969 O O . MET A 1 125 ? -12.895 -6.080 24.918 1.00 93.31 125 MET A O 1
ATOM 973 N N . TYR A 1 126 ? -14.798 -6.514 26.038 1.00 93.12 126 TYR A N 1
ATOM 974 C CA . TYR A 1 126 ? -14.639 -7.968 26.024 1.00 93.12 126 TYR A CA 1
ATOM 975 C C . TYR A 1 126 ? -14.612 -8.522 24.596 1.00 93.12 126 TYR A C 1
ATOM 977 O O . TYR A 1 126 ? -13.698 -9.267 24.258 1.00 93.12 126 TYR A O 1
ATOM 985 N N . LEU A 1 127 ? -15.551 -8.110 23.739 1.00 93.62 127 LEU A N 1
ATOM 986 C CA . LEU A 1 127 ? -15.586 -8.525 22.331 1.00 93.62 127 LEU A CA 1
ATOM 987 C C . LEU A 1 127 ? -14.351 -8.056 21.547 1.00 93.62 127 LEU A C 1
ATOM 989 O O . LEU A 1 127 ? -13.874 -8.759 20.664 1.00 93.62 127 LEU A O 1
ATOM 993 N N . THR A 1 128 ? -13.812 -6.882 21.875 1.00 92.75 128 THR A N 1
ATOM 994 C CA . THR A 1 128 ? -12.583 -6.361 21.255 1.00 92.75 128 THR A CA 1
ATOM 995 C C . THR A 1 128 ? -11.356 -7.151 21.693 1.00 92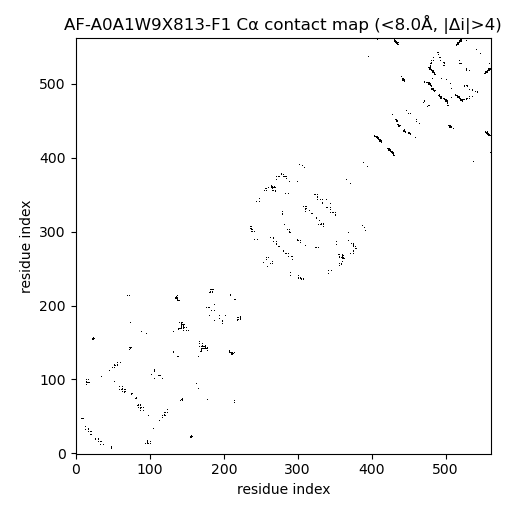.75 128 THR A C 1
ATOM 997 O O . THR A 1 128 ? -10.524 -7.497 20.860 1.00 92.75 128 THR A O 1
ATOM 1000 N N . ALA A 1 129 ? -11.257 -7.493 22.977 1.00 90.06 129 ALA A N 1
ATOM 1001 C CA . ALA A 1 129 ? -10.197 -8.365 23.469 1.00 90.06 129 ALA A CA 1
ATOM 1002 C C . ALA A 1 129 ? -10.296 -9.775 22.862 1.00 90.06 129 ALA A C 1
ATOM 1004 O O . ALA A 1 129 ? -9.279 -10.330 22.457 1.00 90.06 129 ALA A O 1
ATOM 1005 N N . ASP A 1 130 ? -11.505 -10.334 22.756 1.00 90.81 130 ASP A N 1
ATOM 1006 C CA . ASP A 1 130 ? -11.750 -11.639 22.128 1.00 90.81 130 ASP A CA 1
ATOM 1007 C C . ASP A 1 130 ? -11.396 -11.631 20.636 1.00 90.81 130 ASP A C 1
ATOM 1009 O O . ASP A 1 130 ? -10.794 -12.576 20.148 1.00 90.81 130 ASP A O 1
ATOM 1013 N N . PHE A 1 131 ? -11.673 -10.535 19.924 1.00 91.75 131 PHE A N 1
ATOM 1014 C CA . PHE A 1 131 ? -11.218 -10.338 18.547 1.00 91.75 131 PHE A CA 1
ATOM 1015 C C . PHE A 1 131 ? -9.684 -10.324 18.444 1.00 91.75 131 PHE A C 1
ATOM 1017 O O . PHE A 1 131 ? -9.114 -11.091 17.674 1.00 91.75 131 PHE A O 1
ATOM 1024 N N . LEU A 1 132 ? -9.006 -9.499 19.249 1.00 88.56 132 LEU A N 1
ATOM 1025 C CA . LEU A 1 132 ? -7.548 -9.328 19.185 1.00 88.56 132 LEU A CA 1
ATOM 1026 C C . LEU A 1 132 ? -6.756 -10.568 19.629 1.00 88.56 132 LEU A C 1
ATOM 1028 O O . LEU A 1 132 ? -5.607 -10.741 19.223 1.00 88.56 132 LEU A O 1
ATOM 1032 N N . HIS A 1 133 ? -7.344 -11.399 20.490 1.00 85.38 133 HIS A N 1
ATOM 1033 C CA . HIS A 1 133 ? -6.736 -12.622 21.021 1.00 85.38 133 HIS A CA 1
ATOM 1034 C C . HIS A 1 133 ? -7.395 -13.906 20.498 1.00 85.38 133 HIS A C 1
ATOM 1036 O O . HIS A 1 133 ? -7.097 -14.994 20.998 1.00 85.38 133 HIS A O 1
ATOM 1042 N N . GLY A 1 134 ? -8.309 -13.775 19.539 1.00 82.75 134 GLY A N 1
ATOM 1043 C CA . GLY A 1 134 ? -9.086 -14.874 18.989 1.00 82.75 134 GLY A CA 1
ATOM 1044 C C . GLY A 1 134 ? -8.270 -15.761 18.057 1.00 82.75 134 GLY A C 1
ATOM 1045 O O . GLY A 1 134 ? -7.184 -15.411 17.605 1.00 82.75 134 GLY A O 1
ATOM 1046 N N . ASP A 1 135 ? -8.822 -16.926 17.726 1.00 79.00 135 ASP A N 1
ATOM 1047 C CA . ASP A 1 135 ? -8.120 -17.930 16.915 1.00 79.00 135 ASP A CA 1
ATOM 1048 C C . ASP A 1 135 ? -8.006 -17.563 15.422 1.00 79.00 135 ASP A C 1
ATOM 1050 O O . ASP A 1 135 ? -7.267 -18.230 14.705 1.00 79.00 135 ASP A O 1
ATOM 1054 N N . ALA A 1 136 ? -8.740 -16.545 14.954 1.00 84.69 136 ALA A N 1
ATOM 1055 C CA . ALA A 1 136 ? -8.882 -16.189 13.534 1.00 84.69 136 ALA A CA 1
ATOM 1056 C C . ALA A 1 136 ? -8.240 -14.842 13.145 1.00 84.69 136 ALA A C 1
ATOM 1058 O O . ALA A 1 136 ? -8.382 -14.400 12.005 1.00 84.69 136 ALA A O 1
ATOM 1059 N N . PHE A 1 137 ? -7.581 -14.168 14.088 1.00 91.56 137 PHE A N 1
ATOM 1060 C CA . PHE A 1 137 ? -6.919 -12.886 13.865 1.00 91.56 137 PHE A CA 1
ATOM 1061 C C . PHE A 1 137 ? -5.480 -12.965 14.360 1.00 91.56 137 PHE A C 1
ATOM 1063 O O . PHE A 1 137 ? -5.240 -13.340 15.507 1.00 91.56 137 PHE A O 1
ATOM 1070 N N . SER A 1 138 ? -4.527 -12.578 13.511 1.00 93.25 138 SER A N 1
ATOM 1071 C CA . SER A 1 138 ? -3.141 -12.417 13.932 1.00 93.25 138 SER A CA 1
ATOM 1072 C C . SER A 1 138 ? -2.794 -10.942 14.153 1.00 93.25 138 SER A C 1
ATOM 1074 O O . SER A 1 138 ? -2.928 -10.129 13.231 1.00 93.25 138 SER A O 1
ATOM 1076 N N . PRO A 1 139 ? -2.213 -10.578 15.312 1.00 91.69 139 PRO A N 1
ATOM 1077 C CA . PRO A 1 139 ? -1.663 -9.245 15.530 1.00 91.69 139 PRO A CA 1
ATOM 1078 C C . PRO A 1 139 ? -0.549 -8.852 14.552 1.00 91.69 139 PRO A C 1
ATOM 1080 O O . PRO A 1 139 ? -0.246 -7.665 14.439 1.00 91.69 139 PRO A O 1
ATOM 1083 N N . LEU A 1 140 ? 0.036 -9.804 13.809 1.00 92.31 140 LEU A N 1
ATOM 1084 C CA . LEU A 1 140 ? 0.991 -9.508 12.735 1.00 92.31 140 LEU A CA 1
ATOM 1085 C C . LEU A 1 140 ? 0.399 -8.579 11.662 1.00 92.31 140 LEU A C 1
ATOM 1087 O O . LEU A 1 140 ? 1.140 -7.802 11.061 1.00 92.31 140 LEU A O 1
ATOM 1091 N N . ARG A 1 141 ? -0.928 -8.585 11.461 1.00 92.25 141 ARG A N 1
ATOM 1092 C CA . ARG A 1 141 ? -1.605 -7.632 10.562 1.00 92.25 141 ARG A CA 1
ATOM 1093 C C . ARG A 1 141 ? -1.363 -6.174 10.941 1.00 92.25 141 ARG A C 1
ATOM 1095 O O . ARG A 1 141 ? -1.406 -5.302 10.080 1.00 92.25 141 ARG A O 1
ATOM 1102 N N . LEU A 1 142 ? -1.117 -5.911 12.223 1.00 93.19 142 LEU A N 1
ATOM 1103 C CA . LEU A 1 142 ? -1.002 -4.562 12.763 1.00 93.19 142 LEU A CA 1
ATOM 1104 C C . LEU A 1 142 ? 0.442 -4.025 12.754 1.00 93.19 142 LEU A C 1
ATOM 1106 O O . LEU A 1 142 ? 0.662 -2.887 13.174 1.00 93.19 142 LEU A O 1
ATOM 1110 N N . ILE A 1 143 ? 1.424 -4.805 12.275 1.00 92.38 143 ILE A N 1
ATOM 1111 C CA . ILE A 1 143 ? 2.851 -4.420 12.263 1.00 92.38 143 ILE A CA 1
ATOM 1112 C C . ILE A 1 143 ? 3.090 -3.125 11.487 1.00 92.38 143 ILE A C 1
ATOM 1114 O O . ILE A 1 143 ? 3.849 -2.266 11.933 1.00 92.38 143 ILE A O 1
ATOM 1118 N N . SER A 1 144 ? 2.397 -2.940 10.363 1.00 90.75 144 SER A N 1
ATOM 1119 C CA . SER A 1 144 ? 2.496 -1.730 9.538 1.00 90.75 144 SER A CA 1
ATOM 1120 C C . SER A 1 144 ? 2.092 -0.449 10.280 1.00 90.75 144 SER A C 1
ATOM 1122 O O . SER A 1 144 ? 2.451 0.652 9.873 1.00 90.75 144 SER A O 1
ATOM 1124 N N . PHE A 1 145 ? 1.390 -0.584 11.406 1.00 93.56 145 PHE A N 1
ATOM 1125 C CA . PHE A 1 145 ? 0.967 0.519 12.260 1.00 93.56 145 PHE A CA 1
ATOM 1126 C C . PHE A 1 145 ? 1.853 0.680 13.506 1.00 93.56 145 PHE A C 1
ATOM 1128 O O . PHE A 1 145 ? 1.571 1.546 14.328 1.00 93.56 145 PHE A O 1
ATOM 1135 N N . ASN A 1 146 ? 2.915 -0.122 13.686 1.00 93.44 146 ASN A N 1
ATOM 1136 C CA . ASN A 1 146 ? 3.725 -0.156 14.917 1.00 93.44 146 ASN A CA 1
ATOM 1137 C C . ASN A 1 146 ? 4.262 1.209 15.342 1.00 93.44 146 ASN A C 1
ATOM 1139 O O . ASN A 1 146 ? 4.211 1.527 16.528 1.00 93.44 146 ASN A O 1
ATOM 1143 N N . GLU A 1 147 ? 4.753 2.021 14.404 1.00 91.50 147 GLU A N 1
ATOM 1144 C CA . GLU A 1 147 ? 5.266 3.356 14.729 1.00 91.50 147 GLU A CA 1
ATOM 1145 C C . GLU A 1 147 ? 4.167 4.257 15.302 1.00 91.50 147 GLU A C 1
ATOM 1147 O O . GLU A 1 147 ? 4.337 4.837 16.373 1.00 91.50 147 GLU A O 1
ATOM 1152 N N . MET A 1 148 ? 3.006 4.314 14.645 1.00 93.31 148 MET A N 1
ATOM 1153 C CA . MET A 1 148 ? 1.855 5.074 15.137 1.00 93.31 148 MET A CA 1
ATOM 1154 C C . MET A 1 148 ? 1.359 4.522 16.479 1.00 93.31 148 MET A C 1
ATOM 1156 O O . MET A 1 148 ? 1.181 5.291 17.421 1.00 93.31 148 MET A O 1
ATOM 1160 N N . ARG A 1 149 ? 1.218 3.197 16.613 1.00 94.69 149 ARG A N 1
ATOM 1161 C CA . ARG A 1 149 ? 0.752 2.552 17.851 1.00 94.69 149 ARG A CA 1
ATOM 1162 C C . ARG A 1 149 ? 1.678 2.845 19.033 1.00 94.69 149 ARG A C 1
ATOM 1164 O O . ARG A 1 149 ? 1.194 3.135 20.124 1.00 94.69 149 ARG A O 1
ATOM 1171 N N . LYS A 1 150 ? 2.999 2.838 18.815 1.00 93.62 150 LYS A N 1
ATOM 1172 C CA . LYS A 1 150 ? 3.993 3.251 19.820 1.00 93.62 150 LYS A CA 1
ATOM 1173 C C . LYS A 1 150 ? 3.828 4.719 20.204 1.00 93.62 150 LYS A C 1
ATOM 1175 O O . LYS A 1 150 ? 3.770 5.018 21.393 1.00 93.62 150 LYS A O 1
ATOM 1180 N N . ASN A 1 151 ? 3.686 5.610 19.223 1.00 93.06 151 ASN A N 1
ATOM 1181 C CA . ASN A 1 151 ? 3.494 7.041 19.475 1.00 93.06 151 ASN A CA 1
ATOM 1182 C C . ASN A 1 151 ? 2.215 7.312 20.289 1.00 93.06 151 ASN A C 1
ATOM 1184 O O . ASN A 1 151 ? 2.242 8.091 21.241 1.00 93.06 151 ASN A O 1
ATOM 1188 N N . MET A 1 152 ? 1.108 6.635 19.968 1.00 93.06 152 MET A N 1
ATOM 1189 C CA . MET A 1 152 ? -0.142 6.738 20.732 1.00 93.06 152 MET A CA 1
ATOM 1190 C C . MET A 1 152 ? 0.031 6.215 22.167 1.00 93.06 152 MET A C 1
ATOM 1192 O O . MET A 1 152 ? -0.388 6.865 23.125 1.00 93.06 152 MET A O 1
ATOM 1196 N N . LEU A 1 153 ? 0.730 5.087 22.340 1.00 93.44 153 LEU A N 1
ATOM 1197 C CA . LEU A 1 153 ? 1.018 4.502 23.653 1.00 93.44 153 LEU A CA 1
ATOM 1198 C C . LEU A 1 153 ? 1.899 5.397 24.541 1.00 93.44 153 LEU A C 1
ATOM 1200 O O . LEU A 1 153 ? 1.756 5.399 25.767 1.00 93.44 153 LEU A O 1
ATOM 1204 N N . GLU A 1 154 ? 2.813 6.168 23.949 1.00 91.88 154 GLU A N 1
ATOM 1205 C CA . GLU A 1 154 ? 3.618 7.169 24.661 1.00 91.88 154 GLU A CA 1
ATOM 1206 C C . GLU A 1 154 ? 2.764 8.307 25.232 1.00 91.88 154 GLU A C 1
ATOM 1208 O O . GLU A 1 154 ? 3.060 8.806 26.321 1.00 91.88 154 GLU A O 1
ATOM 1213 N N . GLY A 1 155 ? 1.669 8.656 24.549 1.00 91.00 155 GLY A N 1
ATOM 1214 C CA . GLY A 1 155 ? 0.665 9.613 25.017 1.00 91.00 155 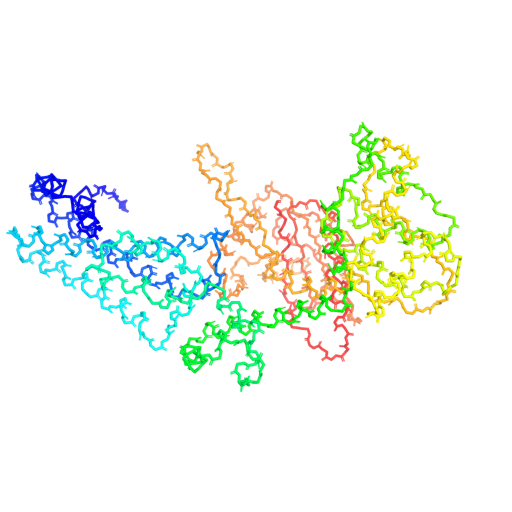GLY A CA 1
ATOM 1215 C C . GLY A 1 155 ? -0.174 9.124 26.204 1.00 91.00 155 GLY A C 1
ATOM 1216 O O . GLY A 1 155 ? -0.912 9.916 26.791 1.00 91.00 155 GLY A O 1
ATOM 1217 N N . ILE A 1 156 ? -0.045 7.850 26.593 1.00 93.69 156 ILE A N 1
ATOM 1218 C CA . ILE A 1 156 ? -0.764 7.227 27.708 1.00 93.69 156 ILE A CA 1
ATOM 1219 C C . ILE A 1 156 ? 0.201 6.999 28.878 1.00 93.69 156 ILE A C 1
ATOM 1221 O O . ILE A 1 156 ? 1.289 6.427 28.742 1.00 93.69 156 ILE A O 1
ATOM 1225 N N . GLY A 1 157 ? -0.216 7.415 30.075 1.00 92.94 157 GLY A N 1
ATOM 1226 C CA . GLY A 1 157 ? 0.549 7.213 31.298 1.00 92.94 157 GLY A CA 1
ATOM 1227 C C . GLY A 1 157 ? 0.824 5.730 31.551 1.00 92.94 157 GLY A C 1
ATOM 1228 O O . GLY A 1 157 ? -0.080 4.903 31.485 1.00 92.94 157 GLY A O 1
ATOM 1229 N N . GLU A 1 158 ? 2.067 5.385 31.902 1.00 92.62 158 GLU A N 1
ATOM 1230 C CA . GLU A 1 158 ? 2.550 3.994 32.011 1.00 92.62 158 GLU A CA 1
ATOM 1231 C C . GLU A 1 158 ? 1.635 3.090 32.857 1.00 92.62 158 GLU A C 1
ATOM 1233 O O . GLU A 1 158 ? 1.338 1.957 32.488 1.00 92.62 158 GLU A O 1
ATOM 1238 N N . LYS A 1 159 ? 1.092 3.625 33.958 1.00 92.94 159 LYS A N 1
ATOM 1239 C CA . LYS A 1 159 ? 0.173 2.909 34.857 1.00 92.94 159 LYS A CA 1
ATOM 1240 C C . LYS A 1 159 ? -1.186 2.553 34.233 1.00 92.94 159 LYS A C 1
ATOM 1242 O O . LYS A 1 159 ? -1.938 1.829 34.874 1.00 92.94 159 LYS A O 1
ATOM 1247 N N . HIS A 1 160 ? -1.521 3.093 33.062 1.00 93.81 160 HIS A N 1
ATOM 1248 C CA . HIS A 1 160 ? -2.806 2.946 32.372 1.00 93.81 160 HIS A CA 1
ATOM 1249 C C . HIS A 1 160 ? -2.721 2.171 31.056 1.00 93.81 160 HIS A C 1
ATOM 1251 O O . HIS A 1 160 ? -3.758 1.771 30.538 1.00 93.81 160 HIS A O 1
ATOM 1257 N N . ARG A 1 161 ? -1.516 1.918 30.537 1.00 93.31 161 ARG A N 1
ATOM 1258 C CA . ARG A 1 161 ? -1.301 1.272 29.230 1.00 93.31 161 ARG A CA 1
ATOM 1259 C C . ARG A 1 161 ? -1.992 -0.081 29.078 1.00 93.31 161 ARG A C 1
ATOM 1261 O O . ARG A 1 161 ? -2.504 -0.385 28.011 1.00 93.31 161 ARG A O 1
ATOM 1268 N N . TYR A 1 162 ? -2.129 -0.828 30.175 1.00 91.62 162 TYR A N 1
ATOM 1269 C CA . TYR A 1 162 ? -2.848 -2.107 30.214 1.00 91.62 162 TYR A CA 1
ATOM 1270 C C . TYR A 1 162 ? -4.323 -2.026 29.770 1.00 91.62 162 TYR A C 1
ATOM 1272 O O . TYR A 1 162 ? -4.923 -3.059 29.481 1.00 91.62 162 TYR A O 1
ATOM 1280 N N . LEU A 1 163 ? -4.921 -0.829 29.754 1.00 92.50 163 LEU A N 1
ATOM 1281 C CA . LEU A 1 163 ? -6.283 -0.597 29.266 1.00 92.50 163 LEU A CA 1
ATOM 1282 C C . LEU A 1 163 ? -6.361 -0.533 27.731 1.00 92.50 163 LEU A C 1
ATOM 1284 O O . LEU A 1 163 ? -7.457 -0.616 27.191 1.00 92.50 163 LEU A O 1
ATOM 1288 N N . PHE A 1 164 ? -5.222 -0.420 27.041 1.00 94.19 164 PHE A N 1
ATOM 1289 C CA . PHE A 1 164 ? -5.118 -0.234 25.591 1.00 94.19 164 PHE A CA 1
ATOM 1290 C C . PHE A 1 164 ? -4.311 -1.370 24.941 1.00 94.19 164 PHE A C 1
ATOM 1292 O O . PHE A 1 164 ? -3.246 -1.138 24.359 1.00 94.19 164 PHE A O 1
ATOM 1299 N N . PRO A 1 165 ? -4.780 -2.628 25.037 1.00 90.31 165 PRO A N 1
ATOM 1300 C CA . PRO A 1 165 ? -4.008 -3.787 24.590 1.00 90.31 165 PRO A CA 1
ATOM 1301 C C . PRO A 1 165 ? -3.644 -3.724 23.099 1.00 90.31 165 PRO A C 1
ATOM 1303 O O . PRO A 1 165 ? -2.588 -4.212 22.704 1.00 90.31 165 PRO A O 1
ATOM 1306 N N . TRP A 1 166 ? -4.461 -3.071 22.266 1.00 93.12 166 TRP A N 1
ATOM 1307 C CA . TRP A 1 166 ? -4.222 -2.938 20.825 1.00 93.12 166 TRP A CA 1
ATOM 1308 C C . TRP A 1 166 ? -2.942 -2.182 20.453 1.00 93.12 166 TRP A C 1
ATOM 1310 O O . TRP A 1 166 ? -2.420 -2.403 19.358 1.00 93.12 166 TRP A O 1
ATOM 1320 N N . TYR A 1 167 ? -2.396 -1.348 21.340 1.00 94.31 167 TYR A N 1
ATOM 1321 C CA . TYR A 1 167 ? -1.144 -0.628 21.088 1.00 94.31 167 TYR A CA 1
ATOM 1322 C C . TYR A 1 167 ? 0.117 -1.413 21.474 1.00 94.31 167 TYR A C 1
ATOM 1324 O O . TYR A 1 167 ? 1.193 -1.139 20.944 1.00 94.31 167 TYR A O 1
ATOM 1332 N N . GLU A 1 168 ? 0.006 -2.407 22.357 1.00 89.38 168 GLU A N 1
ATOM 1333 C CA . GLU A 1 168 ? 1.147 -3.225 22.803 1.00 89.38 168 GLU A CA 1
ATOM 1334 C C . GLU A 1 168 ? 1.311 -4.518 21.987 1.00 89.38 168 GLU A C 1
ATOM 1336 O O . GLU A 1 168 ? 2.402 -5.081 21.913 1.00 89.38 168 GLU A O 1
ATOM 1341 N N . LEU A 1 169 ? 0.244 -4.991 21.337 1.00 88.88 169 LEU A N 1
ATOM 1342 C CA . LEU A 1 169 ? 0.245 -6.236 20.567 1.00 88.88 169 LEU A CA 1
ATOM 1343 C C . LEU A 1 169 ? 1.274 -6.240 19.426 1.00 88.88 169 LEU A C 1
ATOM 1345 O O . LEU A 1 169 ? 1.040 -5.642 18.371 1.00 88.88 169 LEU A O 1
ATOM 1349 N N . LEU A 1 170 ? 2.384 -6.959 19.639 1.00 88.06 170 LEU A N 1
ATOM 1350 C CA . LEU A 1 170 ? 3.523 -7.080 18.715 1.00 88.06 170 LEU A CA 1
ATOM 1351 C C . LEU A 1 170 ? 4.063 -5.732 18.222 1.00 88.06 170 LEU A C 1
ATOM 1353 O O . LEU A 1 170 ? 4.627 -5.642 17.132 1.00 88.06 170 LEU A O 1
ATOM 1357 N N . SER A 1 171 ? 3.895 -4.668 19.010 1.00 88.25 171 SER A N 1
ATOM 1358 C CA . SER A 1 171 ? 4.390 -3.354 18.610 1.00 88.25 171 SER A CA 1
ATOM 1359 C C . SER A 1 171 ? 5.915 -3.302 18.632 1.00 88.25 171 SER A C 1
ATOM 1361 O O . SER A 1 171 ? 6.504 -2.608 17.811 1.00 88.25 171 SER A O 1
ATOM 1363 N N . GLU A 1 172 ? 6.573 -4.075 19.498 1.00 86.50 172 GLU A N 1
ATOM 1364 C CA . GLU A 1 172 ? 8.040 -4.158 19.582 1.00 86.50 172 GLU A CA 1
ATOM 1365 C C . GLU A 1 172 ? 8.711 -4.722 18.324 1.00 86.50 172 GLU A C 1
ATOM 1367 O O . GLU A 1 172 ? 9.885 -4.436 18.091 1.00 86.50 172 GLU A O 1
ATOM 1372 N N . GLU A 1 173 ? 7.969 -5.455 17.493 1.00 86.75 173 GLU A N 1
ATOM 1373 C CA . GLU A 1 173 ? 8.472 -5.961 16.218 1.00 86.75 173 GLU A CA 1
ATOM 1374 C C . GLU A 1 173 ? 8.847 -4.815 15.265 1.00 86.75 173 GLU A C 1
ATOM 1376 O O . GLU A 1 173 ? 8.243 -3.733 15.272 1.00 86.75 173 GLU A O 1
ATOM 1381 N N . ASP A 1 174 ? 9.850 -5.067 14.424 1.00 83.56 174 ASP A N 1
ATOM 1382 C CA . ASP A 1 174 ? 10.271 -4.138 13.375 1.00 83.56 174 ASP A CA 1
ATOM 1383 C C . ASP A 1 174 ? 9.133 -3.946 12.356 1.00 83.56 174 ASP A C 1
ATOM 1385 O O . ASP A 1 174 ? 8.501 -4.918 11.935 1.00 83.56 174 ASP A O 1
ATOM 1389 N N . SER A 1 175 ? 8.885 -2.708 11.921 1.00 75.00 175 SER A N 1
ATOM 1390 C CA . SER A 1 175 ? 7.925 -2.419 10.848 1.00 75.00 175 SER A CA 1
ATOM 1391 C C . SER A 1 175 ? 8.303 -3.133 9.541 1.00 75.00 175 SER A C 1
ATOM 1393 O O . SER A 1 175 ? 7.419 -3.517 8.775 1.00 75.00 175 SER A O 1
ATOM 1395 N N . GLY A 1 176 ? 9.596 -3.418 9.330 1.00 82.88 176 GLY A N 1
ATOM 1396 C CA . GLY A 1 176 ? 10.103 -4.223 8.214 1.00 82.88 176 GLY A CA 1
ATOM 1397 C C . GLY A 1 176 ? 9.882 -5.739 8.342 1.00 82.88 176 GLY A C 1
ATOM 1398 O O . GLY A 1 176 ? 10.187 -6.481 7.406 1.00 82.88 176 GLY A O 1
ATOM 1399 N N . LEU A 1 177 ? 9.347 -6.242 9.463 1.00 88.50 177 LEU A N 1
ATOM 1400 C CA . LEU A 1 177 ? 9.128 -7.680 9.665 1.00 88.50 177 LEU A CA 1
ATOM 1401 C C . LEU A 1 177 ? 8.200 -8.275 8.598 1.00 88.50 177 LEU A C 1
ATOM 1403 O O . LEU A 1 177 ? 8.460 -9.370 8.097 1.00 88.50 177 LEU A O 1
ATOM 1407 N N . LEU A 1 178 ? 7.146 -7.551 8.213 1.00 88.88 178 LEU A N 1
ATOM 1408 C CA . LEU A 1 178 ? 6.211 -8.024 7.193 1.00 88.88 178 LEU A CA 1
ATOM 1409 C C . LEU A 1 178 ? 6.912 -8.204 5.836 1.00 88.88 178 LEU A C 1
ATOM 1411 O O . LEU A 1 178 ? 6.732 -9.231 5.188 1.00 88.88 178 LEU A O 1
ATOM 1415 N N . GLU A 1 179 ? 7.778 -7.267 5.438 1.00 86.75 179 GLU A N 1
ATOM 1416 C CA . GLU A 1 179 ? 8.574 -7.365 4.204 1.00 86.75 179 GLU A CA 1
ATOM 1417 C C . GLU A 1 179 ? 9.549 -8.548 4.230 1.00 86.75 179 GLU A C 1
ATOM 1419 O O . GLU A 1 179 ? 9.736 -9.236 3.221 1.00 86.75 179 GLU A O 1
ATOM 1424 N N . LEU A 1 180 ? 10.147 -8.826 5.391 1.00 87.69 180 LEU A N 1
ATOM 1425 C CA . LEU A 1 180 ? 11.010 -9.990 5.579 1.00 87.69 180 LEU A CA 1
ATOM 1426 C C . LEU A 1 180 ? 10.222 -11.297 5.438 1.00 87.69 180 LEU A C 1
ATOM 1428 O O . LEU A 1 180 ? 10.678 -12.208 4.743 1.00 87.69 180 LEU A O 1
ATOM 1432 N N . LEU A 1 181 ? 9.036 -11.383 6.052 1.00 89.12 181 LEU A N 1
ATOM 1433 C CA . LEU A 1 181 ? 8.140 -12.536 5.922 1.00 89.12 181 LEU A CA 1
ATOM 1434 C C . LEU A 1 181 ? 7.696 -12.743 4.468 1.00 89.12 181 LEU A C 1
ATOM 1436 O O . LEU A 1 181 ? 7.688 -13.878 3.997 1.00 89.12 181 LEU A O 1
ATOM 1440 N N . ILE A 1 182 ? 7.396 -11.663 3.737 1.00 88.25 182 ILE A N 1
ATOM 1441 C CA . ILE A 1 182 ? 7.096 -11.703 2.298 1.00 88.25 182 ILE A CA 1
ATOM 1442 C C . ILE A 1 182 ? 8.299 -12.242 1.522 1.00 88.25 182 ILE A C 1
ATOM 1444 O O . ILE A 1 182 ? 8.166 -13.183 0.744 1.00 88.25 182 ILE A O 1
ATOM 1448 N N . THR A 1 183 ? 9.483 -11.667 1.719 1.00 84.38 183 THR A N 1
ATOM 1449 C CA . THR A 1 183 ? 10.691 -12.007 0.948 1.00 84.38 183 THR A CA 1
ATOM 1450 C C . THR A 1 183 ? 11.077 -13.473 1.135 1.00 84.38 183 THR A C 1
ATOM 1452 O O . THR A 1 183 ? 11.365 -14.181 0.169 1.00 84.38 183 THR A O 1
ATOM 1455 N N . HIS A 1 184 ? 10.992 -13.959 2.371 1.00 86.44 184 HIS A N 1
ATOM 1456 C CA . HIS A 1 184 ? 11.419 -15.301 2.745 1.00 86.44 184 HIS A CA 1
ATOM 1457 C C . HIS A 1 184 ? 10.279 -16.312 2.890 1.00 86.44 184 HIS A C 1
ATOM 1459 O O . HIS A 1 184 ? 10.504 -17.398 3.417 1.00 86.44 184 HIS A O 1
ATOM 1465 N N . TYR A 1 185 ? 9.070 -16.008 2.404 1.00 87.31 185 TYR A N 1
ATOM 1466 C CA . TYR A 1 185 ? 7.894 -16.866 2.589 1.00 87.31 185 TYR A CA 1
ATOM 1467 C C . TYR A 1 185 ? 8.139 -18.330 2.174 1.00 87.31 185 TYR A C 1
ATOM 1469 O O . TYR A 1 185 ? 7.837 -19.264 2.916 1.00 87.31 185 TYR A O 1
ATOM 1477 N N . HIS A 1 186 ? 8.761 -18.533 1.009 1.00 81.69 186 HIS A N 1
ATOM 1478 C CA . HIS A 1 186 ? 9.117 -19.855 0.480 1.00 81.69 186 HIS A CA 1
ATOM 1479 C C . HIS A 1 186 ? 10.142 -20.628 1.335 1.00 81.69 186 HIS A C 1
ATOM 1481 O O . HIS A 1 186 ? 10.177 -21.860 1.283 1.00 81.69 186 HIS A O 1
ATOM 1487 N N . ASP A 1 187 ? 10.918 -19.918 2.155 1.00 83.31 187 ASP A N 1
ATOM 1488 C CA . ASP A 1 187 ? 11.940 -20.463 3.046 1.00 83.31 187 ASP A CA 1
ATOM 1489 C C . ASP A 1 187 ? 11.444 -20.641 4.483 1.00 83.31 187 ASP A C 1
ATOM 1491 O O . ASP A 1 187 ? 12.151 -21.230 5.293 1.00 83.31 187 ASP A O 1
ATOM 1495 N N . LEU A 1 188 ? 10.232 -20.197 4.840 1.00 80.38 188 LEU A N 1
ATOM 1496 C CA . LEU A 1 188 ? 9.735 -20.300 6.222 1.00 80.38 188 LEU A CA 1
ATOM 1497 C C . LEU A 1 188 ? 9.653 -21.760 6.721 1.00 80.38 188 LEU A C 1
ATOM 1499 O O . LEU A 1 188 ? 9.745 -22.014 7.920 1.00 80.38 188 LEU A O 1
ATOM 1503 N N . GLY A 1 189 ? 9.560 -22.737 5.807 1.00 70.06 189 GLY A N 1
ATOM 1504 C CA . GLY A 1 189 ? 9.650 -24.175 6.108 1.00 70.06 189 GLY A CA 1
ATOM 1505 C C . GLY A 1 189 ? 11.079 -24.742 6.202 1.00 70.06 189 GLY A C 1
ATOM 1506 O O . GLY A 1 189 ? 11.254 -25.912 6.547 1.00 70.06 189 GLY A O 1
ATOM 1507 N N . SER A 1 190 ? 12.103 -23.941 5.893 1.00 68.75 190 SER A N 1
ATOM 1508 C CA . SER A 1 190 ? 13.522 -24.305 5.831 1.00 68.75 190 SER A CA 1
ATOM 1509 C C . SER A 1 190 ? 14.373 -23.306 6.622 1.00 68.75 190 SER A C 1
ATOM 1511 O O . SER A 1 190 ? 14.635 -22.185 6.204 1.00 68.75 190 SER A O 1
ATOM 1513 N N . THR A 1 191 ? 14.919 -23.722 7.763 1.00 63.28 191 THR A N 1
ATOM 1514 C CA . THR A 1 191 ? 15.702 -22.821 8.632 1.00 63.28 191 THR A CA 1
ATOM 1515 C C . THR A 1 191 ? 17.065 -22.400 8.060 1.00 63.28 191 THR A C 1
ATOM 1517 O O . THR A 1 191 ? 17.800 -21.664 8.717 1.00 63.28 191 THR A O 1
ATOM 1520 N N . ALA A 1 192 ? 17.472 -22.917 6.897 1.00 60.06 192 ALA A N 1
ATOM 1521 C CA . ALA A 1 192 ? 18.847 -22.799 6.414 1.00 60.06 192 ALA A CA 1
ATOM 1522 C C . ALA A 1 192 ? 19.207 -21.385 5.915 1.00 60.06 192 ALA A C 1
ATOM 1524 O O . ALA A 1 192 ? 20.352 -20.963 6.098 1.00 60.06 192 ALA A O 1
ATOM 1525 N N . GLU A 1 193 ? 18.246 -20.635 5.365 1.00 69.06 193 GLU A N 1
ATOM 1526 C CA . GLU A 1 193 ? 18.517 -19.396 4.606 1.00 69.06 193 GLU A CA 1
ATOM 1527 C C . GLU A 1 193 ? 17.809 -18.143 5.152 1.00 69.06 193 GLU A C 1
ATOM 1529 O O . GLU A 1 193 ? 18.004 -17.049 4.637 1.00 69.06 193 GLU A O 1
ATOM 1534 N N . LEU A 1 194 ? 17.076 -18.259 6.265 1.00 79.62 194 LEU A N 1
ATOM 1535 C CA . LEU A 1 194 ? 16.368 -17.119 6.859 1.00 79.62 194 LEU A CA 1
ATOM 1536 C C . LEU A 1 194 ? 17.329 -16.093 7.500 1.00 79.62 194 LEU A C 1
ATOM 1538 O O . LEU A 1 194 ? 18.341 -16.505 8.077 1.00 79.62 194 LEU A O 1
ATOM 1542 N N . PRO A 1 195 ? 17.018 -14.786 7.479 1.00 80.69 195 PRO A N 1
ATOM 1543 C CA . PRO A 1 195 ? 17.699 -13.758 8.267 1.00 80.69 195 PRO A CA 1
ATOM 1544 C C . PRO A 1 195 ? 17.659 -14.040 9.774 1.00 80.69 195 PRO A C 1
ATOM 1546 O O . PRO A 1 195 ? 16.731 -14.676 10.275 1.00 80.69 195 PRO A O 1
ATOM 1549 N N . GLU A 1 196 ? 18.647 -13.539 10.521 1.00 79.12 196 GLU A N 1
ATOM 1550 C CA . GLU A 1 196 ? 18.713 -13.710 11.984 1.00 79.12 196 GLU A CA 1
ATOM 1551 C C . GLU A 1 196 ? 17.481 -13.127 12.694 1.00 79.12 196 GLU A C 1
ATOM 1553 O O . GLU A 1 196 ? 16.971 -13.755 13.619 1.00 79.12 196 GLU A O 1
ATOM 1558 N N . SER A 1 197 ? 16.949 -12.008 12.186 1.00 75.50 197 SER A N 1
ATOM 1559 C CA . SER A 1 197 ? 15.717 -11.369 12.669 1.00 75.50 197 SER A CA 1
ATOM 1560 C C . SER A 1 197 ? 14.482 -12.269 12.584 1.00 75.50 197 SER A C 1
ATOM 1562 O O . SER A 1 197 ? 13.608 -12.161 13.429 1.00 75.50 197 SER A O 1
ATOM 1564 N N . LEU A 1 198 ? 14.417 -13.194 11.619 1.00 79.19 198 LEU A N 1
ATOM 1565 C CA . LEU A 1 198 ? 13.301 -14.138 11.494 1.00 79.19 198 LEU A CA 1
ATOM 1566 C C . LEU A 1 198 ? 13.528 -15.444 12.262 1.00 79.19 198 LEU A C 1
ATOM 1568 O O . LEU A 1 198 ? 12.570 -16.070 12.705 1.00 79.19 198 LEU A O 1
ATOM 1572 N N . ARG A 1 199 ? 14.780 -15.897 12.421 1.00 78.12 199 ARG A N 1
ATOM 1573 C CA . ARG A 1 199 ? 15.080 -17.220 13.008 1.00 78.12 199 ARG A CA 1
ATOM 1574 C C . ARG A 1 199 ? 14.699 -17.344 14.481 1.00 78.12 199 ARG A C 1
ATOM 1576 O O . ARG A 1 199 ? 14.367 -18.452 14.898 1.00 78.12 199 ARG A O 1
ATOM 1583 N N . GLY A 1 200 ? 14.814 -16.261 15.252 1.00 76.62 200 GLY A N 1
ATOM 1584 C CA . GLY A 1 200 ? 14.563 -16.266 16.697 1.00 76.62 200 GLY A CA 1
ATOM 1585 C C . GLY A 1 200 ? 13.126 -16.656 17.038 1.00 76.62 200 GLY A C 1
ATOM 1586 O O . GLY A 1 200 ? 12.913 -17.575 17.830 1.00 76.62 200 GLY A O 1
ATOM 1587 N N . ASP A 1 201 ? 12.173 -16.034 16.345 1.00 85.31 201 ASP A N 1
ATOM 1588 C CA . ASP A 1 201 ? 10.740 -16.128 16.639 1.00 85.31 201 ASP A CA 1
ATOM 1589 C C . ASP A 1 201 ? 9.938 -16.828 15.530 1.00 85.31 201 ASP A C 1
ATOM 1591 O O . ASP A 1 201 ? 8.709 -16.838 15.535 1.00 85.31 201 ASP A O 1
ATOM 1595 N N . LEU A 1 202 ? 10.620 -17.522 14.610 1.00 84.69 202 LEU A N 1
ATOM 1596 C CA . LEU A 1 202 ? 9.994 -18.264 13.511 1.00 84.69 202 LEU A CA 1
ATOM 1597 C C . LEU A 1 202 ? 8.835 -19.183 13.948 1.00 84.69 202 LEU A C 1
ATOM 1599 O O . LEU A 1 202 ? 7.803 -19.165 13.280 1.00 84.69 202 LEU A O 1
ATOM 1603 N N . PRO A 1 203 ? 8.932 -19.982 15.037 1.00 87.81 203 PRO A N 1
ATOM 1604 C CA . PRO A 1 203 ? 7.809 -20.816 15.466 1.00 87.81 203 PRO A CA 1
ATOM 1605 C C . PRO A 1 203 ? 6.579 -20.001 15.874 1.00 87.81 203 PRO A C 1
ATOM 1607 O O . PRO A 1 203 ? 5.458 -20.463 15.675 1.00 87.81 203 PRO A O 1
ATOM 1610 N N . PHE A 1 204 ? 6.792 -18.814 16.448 1.00 89.81 204 PHE A N 1
ATOM 1611 C CA . PHE A 1 204 ? 5.719 -17.898 16.809 1.00 89.81 204 PHE A CA 1
ATOM 1612 C C . PHE A 1 204 ? 5.075 -17.318 15.549 1.00 89.81 204 PHE A C 1
ATOM 1614 O O . PHE A 1 204 ? 3.870 -17.468 15.377 1.00 89.81 204 PHE A O 1
ATOM 1621 N N . TYR A 1 205 ? 5.867 -16.784 14.613 1.00 90.50 205 TYR A N 1
ATOM 1622 C CA . TYR A 1 205 ? 5.333 -16.258 13.354 1.00 90.50 205 TYR A CA 1
ATOM 1623 C C . TYR A 1 205 ? 4.584 -17.328 12.551 1.00 90.50 205 TYR A C 1
ATOM 1625 O O . TYR A 1 205 ? 3.496 -17.069 12.060 1.00 90.50 205 TYR A O 1
ATOM 1633 N N . LEU A 1 206 ? 5.095 -18.560 12.469 1.00 89.88 206 LEU A N 1
ATOM 1634 C CA . LEU A 1 206 ? 4.388 -19.663 11.806 1.00 89.88 206 LEU A CA 1
ATOM 1635 C C . LEU A 1 206 ? 3.060 -20.020 12.491 1.00 89.88 206 LEU A C 1
ATOM 1637 O O . LEU A 1 206 ? 2.098 -20.364 11.807 1.00 89.88 206 LEU A O 1
ATOM 1641 N N . ALA A 1 207 ? 2.998 -19.959 13.824 1.00 89.81 207 ALA A N 1
ATOM 1642 C CA . ALA A 1 207 ? 1.758 -20.196 14.558 1.00 89.81 207 ALA A CA 1
ATOM 1643 C C . ALA A 1 207 ? 0.730 -19.085 14.304 1.00 89.81 207 ALA A C 1
ATOM 1645 O O . ALA A 1 207 ? -0.447 -19.378 14.125 1.00 89.81 207 ALA A O 1
ATOM 1646 N N . GLU A 1 208 ? 1.188 -17.838 14.251 1.00 91.31 208 GLU A N 1
ATOM 1647 C CA . GLU A 1 208 ? 0.378 -16.672 13.913 1.00 91.31 208 GLU A CA 1
ATOM 1648 C C . GLU A 1 208 ? -0.148 -16.721 12.471 1.00 91.31 208 GLU A C 1
ATOM 1650 O O . GLU A 1 208 ? -1.338 -16.521 12.243 1.00 91.31 208 GLU A O 1
ATOM 1655 N N . LEU A 1 209 ? 0.690 -17.099 11.501 1.00 91.00 209 LEU A N 1
ATOM 1656 C CA . LEU A 1 209 ? 0.256 -17.311 10.116 1.00 91.00 209 LEU A CA 1
ATOM 1657 C C . LEU A 1 209 ? -0.755 -18.454 9.990 1.00 91.00 209 LEU A C 1
ATOM 1659 O O . LEU A 1 209 ? -1.727 -18.328 9.258 1.00 91.00 209 LEU A O 1
ATOM 1663 N N . GLY A 1 210 ? -0.579 -19.540 10.747 1.00 88.88 210 GLY A N 1
ATOM 1664 C CA . GLY A 1 210 ? -1.528 -20.657 10.752 1.00 88.88 210 GLY A CA 1
ATOM 1665 C C . GLY A 1 210 ? -2.893 -20.340 11.378 1.00 88.88 210 GLY A C 1
ATOM 1666 O O . GLY A 1 210 ? -3.816 -21.141 11.230 1.00 88.88 210 GLY A O 1
ATOM 1667 N N . ARG A 1 211 ? -3.026 -19.216 12.094 1.00 90.25 211 ARG A N 1
ATOM 1668 C CA . ARG A 1 211 ? -4.295 -18.719 12.659 1.00 90.25 211 ARG A CA 1
ATOM 1669 C C . ARG A 1 211 ? -5.059 -17.824 11.690 1.00 90.25 211 ARG A C 1
ATOM 1671 O O . ARG A 1 211 ? -6.280 -17.741 11.760 1.00 90.25 211 ARG A O 1
ATOM 1678 N N . ASP A 1 212 ? -4.345 -17.156 10.793 1.00 93.00 212 ASP A N 1
ATOM 1679 C CA . ASP A 1 212 ? -4.877 -16.070 9.984 1.00 93.00 212 ASP A CA 1
ATOM 1680 C C . ASP A 1 212 ? -4.688 -16.348 8.488 1.00 93.00 212 ASP A C 1
ATOM 1682 O O . ASP A 1 212 ? -3.694 -15.966 7.866 1.00 93.00 212 ASP A O 1
ATOM 1686 N N . GLU A 1 213 ? -5.681 -17.021 7.901 1.00 91.12 213 GLU A N 1
ATOM 1687 C CA . GLU A 1 213 ? -5.649 -17.447 6.496 1.00 91.12 213 GLU A CA 1
ATOM 1688 C C . GLU A 1 213 ? -5.552 -16.271 5.507 1.00 91.12 213 GLU A C 1
ATOM 1690 O O . GLU A 1 213 ? -4.997 -16.419 4.415 1.00 91.12 213 GLU A O 1
ATOM 1695 N N . GLU A 1 214 ? -6.097 -15.101 5.853 1.00 91.75 214 GLU A N 1
ATOM 1696 C CA . GLU A 1 214 ? -6.027 -13.918 4.988 1.00 91.75 214 GLU A CA 1
ATOM 1697 C C . GLU A 1 214 ? -4.620 -13.315 4.995 1.00 91.75 214 GLU A C 1
ATOM 1699 O O . GLU A 1 214 ? -4.102 -12.961 3.932 1.00 91.75 214 GLU A O 1
ATOM 1704 N N . LEU A 1 215 ? -3.968 -13.260 6.161 1.00 93.44 215 LEU A N 1
ATOM 1705 C CA . LEU A 1 215 ? -2.571 -12.843 6.263 1.00 93.44 215 LEU A CA 1
ATOM 1706 C C . LEU A 1 215 ? -1.643 -13.808 5.516 1.00 93.44 215 LEU A C 1
ATOM 1708 O O . LEU A 1 215 ? -0.791 -13.360 4.747 1.00 93.44 215 LEU A O 1
ATOM 1712 N N . GLU A 1 216 ? -1.825 -15.121 5.682 1.00 92.69 216 GLU A N 1
ATOM 1713 C CA . GLU A 1 216 ? -1.040 -16.123 4.951 1.00 92.69 216 GLU A CA 1
ATOM 1714 C C . GLU A 1 216 ? -1.191 -15.944 3.430 1.00 92.69 216 GLU A C 1
ATOM 1716 O O . GLU A 1 216 ? -0.199 -15.883 2.694 1.00 92.69 216 GLU A O 1
ATOM 1721 N N . ARG A 1 217 ? -2.428 -15.771 2.947 1.00 90.06 217 ARG A N 1
ATOM 1722 C CA . ARG A 1 217 ? -2.716 -15.550 1.522 1.00 90.06 217 ARG A CA 1
ATOM 1723 C C . ARG A 1 217 ? -2.090 -14.259 0.998 1.00 90.06 217 ARG A C 1
ATOM 1725 O O . ARG A 1 217 ? -1.581 -14.249 -0.128 1.00 90.06 217 ARG A O 1
ATOM 1732 N N . TYR A 1 218 ? -2.122 -13.187 1.788 1.00 91.75 218 TYR A N 1
ATOM 1733 C CA . TYR A 1 218 ? -1.465 -11.925 1.456 1.00 91.75 218 TYR A CA 1
ATOM 1734 C C . TYR A 1 218 ? 0.047 -12.121 1.289 1.00 91.75 218 TYR A C 1
ATOM 1736 O O . TYR A 1 218 ? 0.592 -11.799 0.230 1.00 91.75 218 TYR A O 1
ATOM 1744 N N . LEU A 1 219 ? 0.713 -12.734 2.274 1.00 90.06 219 LEU A N 1
ATOM 1745 C CA . LEU A 1 219 ? 2.157 -12.980 2.225 1.00 90.06 219 LEU A CA 1
ATOM 1746 C C . LEU A 1 219 ? 2.556 -13.862 1.044 1.00 90.06 219 LEU A C 1
ATOM 1748 O O . LEU A 1 219 ? 3.522 -13.556 0.345 1.00 90.06 219 LEU A O 1
ATOM 1752 N N . GLN A 1 220 ? 1.797 -14.926 0.777 1.00 89.38 220 GLN A N 1
ATOM 1753 C CA . GLN A 1 220 ? 2.049 -15.801 -0.364 1.00 89.38 220 GLN A CA 1
ATOM 1754 C C . GLN A 1 220 ? 1.945 -15.038 -1.692 1.00 89.38 220 GLN A C 1
ATOM 1756 O O . GLN A 1 220 ? 2.787 -15.202 -2.578 1.00 89.38 220 GLN A O 1
ATOM 1761 N N . LYS A 1 221 ? 0.913 -14.201 -1.845 1.00 85.94 221 LYS A N 1
ATOM 1762 C CA . LYS A 1 221 ? 0.694 -13.398 -3.052 1.00 85.94 221 LYS A CA 1
ATOM 1763 C C . LYS A 1 221 ? 1.826 -12.397 -3.269 1.00 85.94 221 LYS A C 1
ATOM 1765 O O . LYS A 1 221 ? 2.368 -12.331 -4.373 1.00 85.94 221 LYS A O 1
ATOM 1770 N N . GLU A 1 222 ? 2.201 -11.656 -2.232 1.00 83.50 222 GLU A N 1
ATOM 1771 C CA . GLU A 1 222 ? 3.281 -10.673 -2.311 1.00 83.50 222 GLU A CA 1
ATOM 1772 C C . GLU A 1 222 ? 4.651 -11.340 -2.491 1.00 83.50 222 GLU A C 1
ATOM 1774 O O . GLU A 1 222 ? 5.482 -10.829 -3.239 1.00 83.50 222 GLU A O 1
ATOM 1779 N N . ASN A 1 223 ? 4.876 -12.538 -1.937 1.00 85.81 223 ASN A N 1
ATOM 1780 C CA . ASN A 1 223 ? 6.096 -13.305 -2.197 1.00 85.81 223 ASN A CA 1
ATOM 1781 C C . ASN A 1 223 ? 6.228 -13.673 -3.680 1.00 85.81 223 ASN A C 1
ATOM 1783 O O . ASN A 1 223 ? 7.287 -13.483 -4.274 1.00 85.81 223 ASN A O 1
ATOM 1787 N N . VAL A 1 224 ? 5.150 -14.159 -4.306 1.00 77.25 224 VAL A N 1
ATOM 1788 C CA . VAL A 1 224 ? 5.148 -14.495 -5.741 1.00 77.25 224 VAL A CA 1
ATOM 1789 C C . VAL A 1 224 ? 5.458 -13.263 -6.594 1.00 77.25 224 VAL A C 1
ATOM 1791 O O . VAL A 1 224 ? 6.200 -13.364 -7.577 1.00 77.25 224 VAL A O 1
ATOM 1794 N N . ILE A 1 225 ? 4.920 -12.099 -6.220 1.00 71.88 225 ILE A N 1
ATOM 1795 C CA . ILE A 1 225 ? 5.204 -10.826 -6.891 1.00 71.88 225 ILE A CA 1
ATOM 1796 C C . ILE A 1 225 ? 6.670 -10.440 -6.692 1.00 71.88 225 ILE A C 1
ATOM 1798 O O . ILE A 1 225 ? 7.349 -10.159 -7.677 1.00 71.88 225 ILE A O 1
ATOM 1802 N N . SER A 1 226 ? 7.167 -10.486 -5.457 1.00 74.38 226 SER A N 1
ATOM 1803 C CA . SER A 1 226 ? 8.552 -10.166 -5.108 1.00 74.38 226 SER A CA 1
ATOM 1804 C C . SER A 1 226 ? 9.547 -11.040 -5.877 1.00 74.38 226 SER A C 1
ATOM 1806 O O . SER A 1 226 ? 10.423 -10.515 -6.560 1.00 74.38 226 SER A O 1
ATOM 1808 N N . LEU A 1 227 ? 9.344 -12.362 -5.908 1.00 73.38 227 LEU A N 1
ATOM 1809 C CA . LEU A 1 227 ? 10.169 -13.291 -6.691 1.00 73.38 227 LEU A CA 1
ATOM 1810 C C . LEU A 1 227 ? 10.096 -13.013 -8.199 1.00 73.38 227 LEU A C 1
ATOM 1812 O O . LEU A 1 227 ? 11.095 -13.136 -8.908 1.00 73.38 227 LEU A O 1
ATOM 1816 N N . SER A 1 228 ? 8.921 -12.635 -8.710 1.00 69.56 228 SER A N 1
ATOM 1817 C CA . SER A 1 228 ? 8.750 -12.285 -10.125 1.00 69.56 228 SER A CA 1
ATOM 1818 C C . SER A 1 228 ? 9.471 -10.985 -10.476 1.00 69.56 228 SER A C 1
ATOM 1820 O O . SER A 1 228 ? 10.112 -10.905 -11.526 1.00 69.56 228 SER A O 1
ATOM 1822 N N . LEU A 1 229 ? 9.404 -9.984 -9.595 1.00 66.75 229 LEU A N 1
ATOM 1823 C CA . LEU A 1 229 ? 10.145 -8.735 -9.727 1.00 66.75 229 LEU A CA 1
ATOM 1824 C C . LEU A 1 229 ? 11.642 -9.007 -9.671 1.00 66.75 229 LEU A C 1
ATOM 1826 O O . LEU A 1 229 ? 12.347 -8.630 -10.598 1.00 66.75 229 LEU A O 1
ATOM 1830 N N . GLU A 1 230 ? 12.122 -9.717 -8.653 1.00 70.38 230 GLU A N 1
ATOM 1831 C CA . GLU A 1 230 ? 13.533 -10.065 -8.508 1.00 70.38 230 GLU A CA 1
ATOM 1832 C C . GLU A 1 230 ? 14.055 -10.804 -9.743 1.00 70.38 230 GLU A C 1
ATOM 1834 O O . GLU A 1 230 ? 15.093 -10.442 -10.300 1.00 70.38 230 GLU A O 1
ATOM 1839 N N . LYS A 1 231 ? 13.307 -11.799 -10.227 1.00 70.00 231 LYS A N 1
ATOM 1840 C CA . LYS A 1 231 ? 13.627 -12.494 -11.472 1.00 70.00 231 LYS A CA 1
ATOM 1841 C C . LYS A 1 231 ? 13.703 -11.524 -12.652 1.00 70.00 231 LYS A C 1
ATOM 1843 O O . LYS A 1 231 ? 14.666 -11.586 -13.407 1.00 70.00 231 LYS A O 1
ATOM 1848 N N . THR A 1 232 ? 12.744 -10.610 -12.780 1.00 66.88 232 THR A N 1
ATOM 1849 C CA . THR A 1 232 ? 12.732 -9.594 -13.844 1.00 66.88 232 THR A CA 1
ATOM 1850 C C . THR A 1 232 ? 13.957 -8.678 -13.756 1.00 66.88 232 THR A C 1
ATOM 1852 O O . THR A 1 232 ? 14.612 -8.446 -14.765 1.00 66.88 232 THR A O 1
ATOM 1855 N N . PHE A 1 233 ? 14.326 -8.213 -12.558 1.00 66.56 233 PHE A N 1
ATOM 1856 C CA . PHE A 1 233 ? 15.532 -7.406 -12.332 1.00 66.56 233 PHE A CA 1
ATOM 1857 C C . PHE A 1 233 ? 16.825 -8.169 -12.656 1.00 66.56 233 PHE A C 1
ATOM 1859 O O . PHE A 1 233 ? 17.787 -7.555 -13.111 1.00 66.56 233 PHE A O 1
ATOM 1866 N N . ARG A 1 234 ? 16.863 -9.490 -12.433 1.00 69.38 234 ARG A N 1
ATOM 1867 C CA . ARG A 1 234 ? 18.011 -10.342 -12.791 1.00 69.38 234 ARG A CA 1
ATOM 1868 C C . ARG A 1 234 ? 18.084 -10.642 -14.289 1.00 69.38 234 ARG A C 1
ATOM 1870 O O . ARG A 1 234 ? 19.181 -10.738 -14.825 1.00 69.38 234 ARG A O 1
ATOM 1877 N N . GLU A 1 235 ? 16.943 -10.844 -14.945 1.00 72.44 235 GLU A N 1
ATOM 1878 C CA . GLU A 1 235 ? 16.871 -11.187 -16.373 1.00 72.44 235 GLU A CA 1
ATOM 1879 C C . GLU A 1 235 ? 17.110 -9.983 -17.287 1.00 72.44 235 GLU A C 1
ATOM 1881 O O . GLU A 1 235 ? 17.515 -10.180 -18.430 1.00 72.44 235 GLU A O 1
ATOM 1886 N N . HIS A 1 236 ? 16.882 -8.769 -16.779 1.00 82.12 236 HIS A N 1
ATOM 1887 C CA . HIS A 1 236 ? 16.949 -7.538 -17.553 1.00 82.12 236 HIS A CA 1
ATOM 1888 C C . HIS A 1 236 ? 17.918 -6.533 -16.939 1.00 82.12 236 HIS A C 1
ATOM 1890 O O . HIS A 1 236 ? 17.576 -5.805 -15.996 1.00 82.12 236 HIS A O 1
ATOM 1896 N N . TRP A 1 237 ? 19.119 -6.417 -17.513 1.00 86.19 237 TRP A N 1
ATOM 1897 C CA . TRP A 1 237 ? 20.114 -5.466 -17.006 1.00 86.19 237 TRP A CA 1
ATOM 1898 C C . TRP A 1 237 ? 19.668 -4.010 -17.170 1.00 86.19 237 TRP A C 1
ATOM 1900 O O . TRP A 1 237 ? 20.181 -3.135 -16.472 1.00 86.19 237 TRP A O 1
ATOM 1910 N N . ALA A 1 238 ? 18.679 -3.740 -18.030 1.00 86.12 238 ALA A N 1
ATOM 1911 C CA . ALA A 1 238 ? 18.067 -2.427 -18.230 1.00 86.12 238 ALA A CA 1
ATOM 1912 C C . ALA A 1 238 ? 17.612 -1.770 -16.912 1.00 86.12 238 ALA A C 1
ATOM 1914 O O . ALA A 1 238 ? 17.863 -0.582 -16.684 1.00 86.12 238 ALA A O 1
ATOM 1915 N N . PHE A 1 239 ? 16.989 -2.539 -16.012 1.00 81.38 239 PHE A N 1
ATOM 1916 C CA . PHE A 1 239 ? 16.512 -2.014 -14.730 1.00 81.38 239 PHE A CA 1
ATOM 1917 C C . PHE A 1 239 ? 17.664 -1.690 -13.774 1.00 81.38 239 PHE A C 1
ATOM 1919 O O . PHE A 1 239 ? 17.669 -0.630 -13.138 1.00 81.38 239 PHE A O 1
ATOM 1926 N N . GLY A 1 240 ? 18.661 -2.579 -13.704 1.00 82.75 240 GLY A N 1
ATOM 1927 C CA . GLY A 1 240 ? 19.878 -2.357 -12.925 1.00 82.75 240 GLY A CA 1
ATOM 1928 C C . GLY A 1 240 ? 20.646 -1.131 -13.421 1.00 82.75 240 GLY A C 1
ATOM 1929 O O . GLY A 1 240 ? 20.992 -0.250 -12.632 1.00 82.75 240 GLY A O 1
ATOM 1930 N N . LEU A 1 241 ? 20.826 -1.017 -14.740 1.00 87.56 241 LEU A N 1
ATOM 1931 C CA . LEU A 1 241 ? 21.523 0.100 -15.373 1.00 87.56 241 LEU A CA 1
ATOM 1932 C C . LEU A 1 241 ? 20.823 1.433 -15.114 1.00 87.56 241 LEU A C 1
ATOM 1934 O O . LEU A 1 241 ? 21.494 2.407 -14.783 1.00 87.56 241 LEU A O 1
ATOM 1938 N N . ARG A 1 242 ? 19.488 1.487 -15.190 1.00 88.00 242 ARG A N 1
ATOM 1939 C CA . ARG A 1 242 ? 18.719 2.701 -14.875 1.00 88.00 242 ARG A CA 1
ATOM 1940 C C . ARG A 1 242 ? 18.974 3.177 -13.444 1.00 88.00 242 ARG A C 1
ATOM 1942 O O . ARG A 1 242 ? 19.212 4.366 -13.221 1.00 88.00 242 ARG A O 1
ATOM 1949 N N . ASN A 1 243 ? 18.936 2.270 -12.468 1.00 81.94 243 ASN A N 1
ATOM 1950 C CA . ASN A 1 243 ? 19.152 2.620 -11.060 1.00 81.94 243 ASN A CA 1
ATOM 1951 C C . ASN A 1 243 ? 20.600 3.073 -10.797 1.00 81.94 243 ASN A C 1
ATOM 1953 O O . ASN A 1 243 ? 20.830 4.070 -10.098 1.00 81.94 243 ASN A O 1
ATOM 1957 N N . ALA A 1 244 ? 21.571 2.395 -11.412 1.00 85.69 244 ALA A N 1
ATOM 1958 C CA . ALA A 1 244 ? 22.978 2.769 -11.357 1.00 85.69 244 ALA A CA 1
ATOM 1959 C C . ALA A 1 244 ? 23.241 4.137 -12.015 1.00 85.69 244 ALA A C 1
ATOM 1961 O O . ALA A 1 244 ? 23.899 4.993 -11.420 1.00 85.69 244 ALA A O 1
ATOM 1962 N N . ALA A 1 245 ? 22.660 4.394 -13.191 1.00 86.81 245 ALA A N 1
ATOM 1963 C CA . ALA A 1 245 ? 22.771 5.657 -13.919 1.00 86.81 245 ALA A CA 1
ATOM 1964 C C . ALA A 1 245 ? 22.207 6.837 -13.122 1.00 86.81 245 ALA A C 1
ATOM 1966 O O . ALA A 1 245 ? 22.869 7.870 -13.000 1.00 86.81 245 ALA A O 1
ATOM 1967 N N . ARG A 1 246 ? 21.032 6.673 -12.499 1.00 84.06 246 ARG A N 1
ATOM 1968 C CA . ARG A 1 246 ? 20.456 7.690 -11.606 1.00 84.06 246 ARG A CA 1
ATOM 1969 C C . ARG A 1 246 ? 21.419 8.021 -10.462 1.00 84.06 246 ARG A C 1
ATOM 1971 O O . ARG A 1 246 ? 21.698 9.191 -10.203 1.00 84.06 246 ARG A O 1
ATOM 1978 N N . SER A 1 247 ? 21.980 6.997 -9.822 1.00 82.25 247 SER A N 1
ATOM 1979 C CA . SER A 1 247 ? 22.944 7.159 -8.729 1.00 82.25 247 SER A CA 1
ATOM 1980 C C . SER A 1 247 ? 24.244 7.840 -9.177 1.00 82.25 247 SER A C 1
ATOM 1982 O O . SER A 1 247 ? 24.760 8.705 -8.468 1.00 82.25 247 SER A O 1
ATOM 1984 N N . ALA A 1 248 ? 24.770 7.486 -10.352 1.00 81.12 248 ALA A N 1
ATOM 1985 C CA . ALA A 1 248 ? 25.977 8.084 -10.922 1.00 81.12 248 ALA A CA 1
ATOM 1986 C C . ALA A 1 248 ? 25.760 9.560 -11.303 1.00 81.12 248 ALA A C 1
ATOM 1988 O O . ALA A 1 248 ? 26.591 10.414 -10.981 1.00 81.12 248 ALA A O 1
ATOM 1989 N N . GLY A 1 249 ? 24.613 9.876 -11.912 1.00 76.06 249 GLY A N 1
ATOM 1990 C CA . GLY A 1 249 ? 24.243 11.229 -12.329 1.00 76.06 249 GLY A CA 1
ATOM 1991 C C . GLY A 1 249 ? 24.115 12.223 -11.170 1.00 76.06 249 GLY A C 1
ATOM 1992 O O . GLY A 1 249 ? 24.461 13.389 -11.334 1.00 76.06 249 GLY A O 1
ATOM 1993 N N . TYR A 1 250 ? 23.692 11.777 -9.980 1.00 73.50 250 TYR A N 1
ATOM 1994 C CA . TYR A 1 250 ? 23.664 12.633 -8.784 1.00 73.50 250 TYR A CA 1
ATOM 1995 C C . TYR A 1 250 ? 25.052 12.914 -8.195 1.00 73.50 250 TYR A C 1
ATOM 1997 O O . TYR A 1 250 ? 25.251 13.942 -7.549 1.00 73.50 250 TYR A O 1
ATOM 2005 N N . LYS A 1 251 ? 26.020 12.011 -8.388 1.00 76.06 251 LYS A N 1
ATOM 2006 C CA . LYS A 1 251 ? 27.347 12.107 -7.758 1.00 76.06 251 LYS A CA 1
ATOM 2007 C C . LYS A 1 251 ? 28.300 13.056 -8.483 1.00 76.06 251 LYS A C 1
ATOM 2009 O O . LYS A 1 251 ? 29.268 13.512 -7.874 1.00 76.06 251 LYS A O 1
ATOM 2014 N N . ARG A 1 252 ? 28.067 13.354 -9.765 1.00 77.25 252 ARG A N 1
ATOM 2015 C CA . ARG A 1 252 ? 28.979 14.168 -10.584 1.00 77.25 252 ARG A CA 1
ATOM 2016 C C . ARG A 1 252 ? 28.346 15.479 -11.030 1.00 77.25 252 ARG A C 1
ATOM 2018 O O . ARG A 1 252 ? 27.209 15.520 -11.487 1.00 77.25 252 ARG A O 1
ATOM 2025 N N . ARG A 1 253 ? 29.123 16.561 -10.933 1.00 78.69 253 ARG A N 1
ATOM 2026 C CA . ARG A 1 253 ? 28.740 17.861 -11.496 1.00 78.69 253 ARG A CA 1
ATOM 2027 C C . ARG A 1 253 ? 28.822 17.814 -13.016 1.00 78.69 253 ARG A C 1
ATOM 2029 O O . ARG A 1 253 ? 29.729 17.197 -13.569 1.00 78.69 253 ARG A O 1
ATOM 2036 N N . ARG A 1 254 ? 27.873 18.487 -13.660 1.00 81.12 254 ARG A N 1
ATOM 2037 C CA . ARG A 1 254 ? 27.831 18.667 -15.115 1.00 81.12 254 ARG A CA 1
ATOM 2038 C C . ARG A 1 254 ? 28.947 19.631 -15.562 1.00 81.12 254 ARG A C 1
ATOM 2040 O O . ARG A 1 254 ? 29.418 20.410 -14.730 1.00 81.12 254 ARG A O 1
ATOM 2047 N N . PRO A 1 255 ? 29.354 19.612 -16.844 1.00 82.50 255 PRO A N 1
ATOM 2048 C CA . PRO A 1 255 ? 30.275 20.612 -17.386 1.00 82.50 255 PRO A CA 1
ATOM 2049 C C . PRO A 1 255 ? 29.725 22.045 -17.234 1.00 82.50 255 PRO A C 1
ATOM 2051 O O . PRO A 1 255 ? 28.525 22.263 -17.403 1.00 82.50 255 PRO A O 1
ATOM 2054 N N . GLU A 1 256 ? 30.593 23.018 -16.929 1.00 77.19 256 GLU A N 1
ATOM 2055 C CA . GLU A 1 256 ? 30.210 24.390 -16.526 1.00 77.19 256 GLU A CA 1
ATOM 2056 C C . GLU A 1 256 ? 29.329 25.110 -17.566 1.00 77.19 256 GLU A C 1
ATOM 2058 O O . GLU A 1 256 ? 28.349 25.772 -17.220 1.00 77.19 256 GLU A O 1
ATOM 2063 N N . ASP A 1 257 ? 29.614 24.915 -18.855 1.00 77.06 257 ASP A N 1
ATOM 2064 C CA . ASP A 1 257 ? 28.888 25.569 -19.949 1.00 77.06 257 ASP A CA 1
ATOM 2065 C C . ASP A 1 257 ? 27.471 24.995 -20.171 1.00 77.06 257 ASP A C 1
ATOM 2067 O O . ASP A 1 257 ? 26.620 25.648 -20.780 1.00 77.06 257 ASP A O 1
ATOM 2071 N N . VAL A 1 258 ? 27.165 23.805 -19.634 1.00 77.81 258 VAL A N 1
ATOM 2072 C CA . VAL A 1 258 ? 25.849 23.152 -19.779 1.00 77.81 258 VAL A CA 1
ATOM 2073 C C . VAL A 1 258 ? 24.773 23.861 -18.958 1.00 77.81 258 VAL A C 1
ATOM 2075 O O . VAL A 1 258 ? 23.628 23.968 -19.402 1.00 77.81 258 VAL A O 1
ATOM 2078 N N . GLU A 1 259 ? 25.130 24.379 -17.779 1.00 74.12 259 GLU A N 1
ATOM 2079 C CA . GLU A 1 259 ? 24.193 25.106 -16.910 1.00 74.12 259 GLU A CA 1
ATOM 2080 C C . GLU A 1 259 ? 23.717 26.413 -17.555 1.00 74.12 259 GLU A C 1
ATOM 2082 O O . GLU A 1 259 ? 22.562 26.799 -17.389 1.00 74.12 259 GLU A O 1
ATOM 2087 N N . THR A 1 260 ? 24.580 27.068 -18.336 1.00 75.88 260 THR A N 1
ATOM 2088 C CA . THR A 1 260 ? 24.255 28.347 -18.987 1.00 75.88 260 THR A CA 1
ATOM 2089 C C . THR A 1 260 ? 23.473 28.182 -20.291 1.00 75.88 260 THR A C 1
ATOM 2091 O O . THR A 1 260 ? 22.601 28.997 -20.591 1.00 75.88 260 THR A O 1
ATOM 2094 N N . LEU A 1 261 ? 23.755 27.132 -21.069 1.00 77.44 261 LEU A N 1
ATOM 2095 C CA . LEU A 1 261 ? 23.118 26.888 -22.371 1.00 77.44 261 LEU A CA 1
ATOM 2096 C C . LEU A 1 261 ? 21.804 26.098 -22.275 1.00 77.44 261 LEU A C 1
ATOM 2098 O O . LEU A 1 261 ? 20.979 26.175 -23.194 1.00 77.44 261 LEU A O 1
ATOM 2102 N N . GLY A 1 262 ? 21.596 25.394 -21.161 1.00 83.12 262 GLY A N 1
ATOM 2103 C CA . GLY A 1 262 ? 20.419 24.579 -20.878 1.00 83.12 262 GLY A CA 1
ATOM 2104 C C . GLY A 1 262 ? 20.627 23.116 -21.271 1.00 83.12 262 GLY A C 1
ATOM 2105 O O . GLY A 1 262 ? 20.843 22.794 -22.442 1.00 83.12 262 GLY A O 1
ATOM 2106 N N . ILE A 1 263 ? 20.510 22.216 -20.288 1.00 84.75 263 ILE A N 1
ATOM 2107 C CA . ILE A 1 263 ? 20.720 20.771 -20.470 1.00 84.75 263 ILE A CA 1
ATOM 2108 C C . ILE A 1 263 ? 19.800 20.174 -21.535 1.00 84.75 263 ILE A C 1
ATOM 2110 O O . ILE A 1 263 ? 20.230 19.310 -22.296 1.00 84.75 263 ILE A O 1
ATOM 2114 N N . GLU A 1 264 ? 18.563 20.651 -21.634 1.00 85.81 264 GLU A N 1
ATOM 2115 C CA . GLU A 1 264 ? 17.597 20.134 -22.601 1.00 85.81 264 GLU A CA 1
ATOM 2116 C C . GLU A 1 264 ? 18.023 20.431 -24.037 1.00 85.81 264 GLU A C 1
ATOM 2118 O O . GLU A 1 264 ? 18.051 19.544 -24.886 1.00 85.81 264 GLU A O 1
ATOM 2123 N N . ARG A 1 265 ? 18.429 21.676 -24.298 1.00 84.75 265 ARG A N 1
ATOM 2124 C CA . ARG A 1 265 ? 18.858 22.139 -25.622 1.00 84.75 265 ARG A CA 1
ATOM 2125 C C . ARG A 1 265 ? 20.118 21.422 -26.089 1.00 84.75 265 ARG A C 1
ATOM 2127 O O . ARG A 1 265 ? 20.224 21.060 -27.262 1.00 84.75 265 ARG A O 1
ATOM 2134 N N . ILE A 1 266 ? 21.053 21.188 -25.168 1.00 84.56 266 ILE A N 1
ATOM 2135 C CA . ILE A 1 266 ? 22.263 20.409 -25.445 1.00 84.56 266 ILE A CA 1
ATOM 2136 C C . ILE A 1 266 ? 21.913 18.943 -25.702 1.00 84.56 266 ILE A C 1
ATOM 2138 O O . ILE A 1 266 ? 22.355 18.376 -26.696 1.00 84.56 266 ILE A O 1
ATOM 2142 N N . SER A 1 267 ? 21.067 18.337 -24.865 1.00 86.12 267 SER A N 1
ATOM 2143 C CA . SER A 1 267 ? 20.656 16.935 -25.025 1.00 86.12 267 SER A CA 1
ATOM 2144 C C . SER A 1 267 ? 19.952 16.711 -26.366 1.00 86.12 267 SER A C 1
ATOM 2146 O O . SER A 1 267 ? 20.302 15.781 -27.087 1.00 86.12 267 SER A O 1
ATOM 2148 N N . ARG A 1 268 ? 19.047 17.612 -26.775 1.00 86.12 268 ARG A N 1
ATOM 2149 C CA . ARG A 1 268 ? 18.408 17.563 -28.102 1.00 86.12 268 ARG A CA 1
ATOM 2150 C C . ARG A 1 268 ? 19.422 17.729 -29.237 1.00 86.12 268 ARG A C 1
ATOM 2152 O O . ARG A 1 268 ? 19.355 17.003 -30.223 1.00 86.12 268 ARG A O 1
ATOM 2159 N N . GLY A 1 269 ? 20.388 18.641 -29.098 1.00 83.69 269 GLY A N 1
ATOM 2160 C CA . GLY A 1 269 ? 21.464 18.831 -30.080 1.00 83.69 269 GLY A CA 1
ATOM 2161 C C . GLY A 1 269 ? 22.403 17.626 -30.210 1.00 83.69 269 GLY A C 1
ATOM 2162 O O . GLY A 1 269 ? 22.905 17.349 -31.300 1.00 83.69 269 GLY A O 1
ATOM 2163 N N . ILE A 1 270 ? 22.618 16.887 -29.119 1.00 87.00 270 ILE A N 1
ATOM 2164 C CA . ILE A 1 270 ? 23.365 15.627 -29.105 1.00 87.00 270 ILE A CA 1
ATOM 2165 C C . ILE A 1 270 ? 22.566 14.517 -29.792 1.00 87.00 270 ILE A C 1
ATOM 2167 O O . ILE A 1 270 ? 23.083 13.870 -30.698 1.00 87.00 270 ILE A O 1
ATOM 2171 N N . LEU A 1 271 ? 21.308 14.321 -29.396 1.00 87.12 271 LEU A N 1
ATOM 2172 C CA . LEU A 1 271 ? 20.478 13.212 -29.872 1.00 87.12 271 LEU A CA 1
ATOM 2173 C C . LEU A 1 271 ? 20.005 13.383 -31.323 1.00 87.12 271 LEU A C 1
ATOM 2175 O O . LEU A 1 271 ? 19.787 12.398 -32.015 1.00 87.12 271 LEU A O 1
ATOM 2179 N N . ALA A 1 272 ? 19.908 14.616 -31.828 1.00 83.94 272 ALA A N 1
ATOM 2180 C CA . ALA A 1 272 ? 19.586 14.880 -33.233 1.00 83.94 272 ALA A CA 1
ATOM 2181 C C . ALA A 1 272 ? 20.731 14.530 -34.209 1.00 83.94 272 ALA A C 1
ATOM 2183 O O . ALA A 1 272 ? 20.577 14.659 -35.429 1.00 83.94 272 ALA A O 1
ATOM 2184 N N . GLN A 1 273 ? 21.901 14.125 -33.704 1.00 78.94 273 GLN A N 1
ATOM 2185 C CA . GLN A 1 273 ? 23.023 13.735 -34.548 1.00 78.94 273 GLN A CA 1
ATOM 2186 C C . GLN A 1 273 ? 22.740 12.412 -35.251 1.00 78.94 273 GLN A C 1
ATOM 2188 O O . GLN A 1 273 ? 22.295 11.449 -34.640 1.00 78.94 273 GLN A O 1
ATOM 2193 N N . LYS A 1 274 ? 23.076 12.341 -36.544 1.00 75.38 274 LYS A N 1
ATOM 2194 C CA . LYS A 1 274 ? 23.079 11.069 -37.268 1.00 75.38 274 LYS A CA 1
ATOM 2195 C C . LYS A 1 274 ? 24.411 10.356 -37.022 1.00 75.38 274 LYS A C 1
ATOM 2197 O O . LYS A 1 274 ? 25.426 10.841 -37.536 1.00 75.38 274 LYS A O 1
ATOM 2202 N N . PRO A 1 275 ? 24.431 9.250 -36.259 1.00 74.88 275 PRO A N 1
ATOM 2203 C CA . PRO A 1 275 ? 25.639 8.457 -36.076 1.00 74.88 275 PRO A CA 1
ATOM 2204 C C . PRO A 1 275 ? 26.116 7.921 -37.432 1.00 74.88 275 PRO A C 1
ATOM 2206 O O . PRO A 1 275 ? 25.314 7.650 -38.326 1.00 74.88 275 PRO A O 1
ATOM 2209 N N . GLN A 1 276 ? 27.434 7.815 -37.611 1.00 70.50 276 GLN A N 1
ATOM 2210 C CA . GLN A 1 276 ? 28.016 7.284 -38.852 1.00 70.50 276 GLN A CA 1
ATOM 2211 C C . GLN A 1 276 ? 28.042 5.754 -38.869 1.00 70.50 276 GLN A C 1
ATOM 2213 O O . GLN A 1 276 ? 28.075 5.153 -39.943 1.00 70.50 276 GLN A O 1
ATOM 2218 N N . ILE A 1 277 ? 28.049 5.141 -37.685 1.00 74.25 277 ILE A N 1
ATOM 2219 C CA . ILE A 1 277 ? 28.120 3.699 -37.479 1.00 74.25 277 ILE A CA 1
ATOM 2220 C C . ILE A 1 277 ? 26.978 3.310 -36.524 1.00 74.25 277 ILE A C 1
ATOM 2222 O O . ILE A 1 277 ? 26.783 4.003 -35.523 1.00 74.25 277 ILE A O 1
ATOM 2226 N N . PRO A 1 278 ? 26.240 2.211 -36.779 1.00 73.00 278 PRO A N 1
ATOM 2227 C CA . PRO A 1 278 ? 25.115 1.784 -35.937 1.00 73.00 278 PRO A CA 1
ATOM 2228 C C . PRO A 1 278 ? 25.454 1.628 -34.449 1.00 73.00 278 PRO A C 1
ATOM 2230 O O . PRO A 1 278 ? 24.639 1.939 -33.588 1.00 73.00 278 PRO A O 1
ATOM 2233 N N . GLN A 1 279 ? 26.679 1.198 -34.141 1.00 79.06 279 GLN A N 1
ATOM 2234 C CA . GLN A 1 279 ? 27.171 1.058 -32.772 1.00 79.06 279 GLN A CA 1
ATOM 2235 C C . GLN A 1 279 ? 27.175 2.386 -32.006 1.00 79.06 279 GLN A C 1
ATOM 2237 O O . GLN A 1 279 ? 26.730 2.422 -30.862 1.00 79.06 279 GLN A O 1
ATOM 2242 N N . ASP A 1 280 ? 27.625 3.474 -32.637 1.00 82.12 280 ASP A N 1
ATOM 2243 C CA . ASP A 1 280 ? 27.588 4.806 -32.023 1.00 82.12 280 ASP A CA 1
ATOM 2244 C C . ASP A 1 280 ? 26.144 5.246 -31.779 1.00 82.12 280 ASP A C 1
ATOM 2246 O O . ASP A 1 280 ? 25.856 5.889 -30.775 1.00 82.12 280 ASP A O 1
ATOM 2250 N N . GLY A 1 281 ? 25.233 4.859 -32.679 1.00 82.56 281 GLY A N 1
ATOM 2251 C CA . GLY A 1 281 ? 23.799 5.075 -32.517 1.00 82.56 281 GLY A CA 1
ATOM 2252 C C . GLY A 1 281 ? 23.241 4.365 -31.293 1.00 82.56 281 GLY A C 1
ATOM 2253 O O . GLY A 1 281 ? 22.619 5.016 -30.461 1.00 82.56 281 GLY A O 1
ATOM 2254 N N . LEU A 1 282 ? 23.529 3.071 -31.130 1.00 85.25 282 LEU A N 1
ATOM 2255 C CA . LEU A 1 282 ? 23.068 2.299 -29.976 1.00 85.25 282 LEU A CA 1
ATOM 2256 C C . LEU A 1 282 ? 23.660 2.819 -28.660 1.00 85.25 282 LEU A C 1
ATOM 2258 O O . LEU A 1 282 ? 22.926 3.012 -27.695 1.00 85.25 282 LEU A O 1
ATOM 2262 N N . VAL A 1 283 ? 24.967 3.098 -28.615 1.00 88.62 283 VAL A N 1
ATOM 2263 C CA . VAL A 1 283 ? 25.620 3.654 -27.417 1.00 88.62 283 VAL A CA 1
ATOM 2264 C C . VAL A 1 283 ? 25.023 5.013 -27.062 1.00 88.62 283 VAL A C 1
ATOM 2266 O O . VAL A 1 283 ? 24.716 5.267 -25.895 1.00 88.62 283 VAL A O 1
ATOM 2269 N N . LEU A 1 284 ? 24.811 5.880 -28.053 1.00 89.06 284 LEU A N 1
ATOM 2270 C CA . LEU A 1 284 ? 24.190 7.181 -27.837 1.00 89.06 284 LEU A CA 1
ATOM 2271 C C . LEU A 1 284 ? 22.732 7.054 -27.386 1.00 89.06 284 LEU A C 1
ATOM 2273 O O . LEU A 1 284 ? 22.305 7.816 -26.522 1.00 89.06 284 LEU A O 1
ATOM 2277 N N . ALA A 1 285 ? 21.995 6.077 -27.912 1.00 88.88 285 ALA A N 1
ATOM 2278 C CA . ALA A 1 285 ? 20.614 5.810 -27.538 1.00 88.88 285 ALA A CA 1
ATOM 2279 C C . ALA A 1 285 ? 20.507 5.309 -26.089 1.00 88.88 285 ALA A C 1
ATOM 2281 O O . ALA A 1 285 ? 19.738 5.872 -25.313 1.00 88.88 285 ALA A O 1
ATOM 2282 N N . VAL A 1 286 ? 21.338 4.341 -25.683 1.00 90.56 286 VAL A N 1
ATOM 2283 C CA . VAL A 1 286 ? 21.404 3.856 -24.290 1.00 90.56 286 VAL A CA 1
ATOM 2284 C C . VAL A 1 286 ? 21.805 4.984 -23.345 1.00 90.56 286 VAL A C 1
ATOM 2286 O O . VAL A 1 286 ? 21.191 5.181 -22.299 1.00 90.56 286 VAL A O 1
ATOM 2289 N N . THR A 1 287 ? 22.795 5.784 -23.736 1.00 90.94 287 THR A N 1
ATOM 2290 C CA . THR A 1 287 ? 23.242 6.934 -22.944 1.00 90.94 287 THR A CA 1
ATOM 2291 C C . THR A 1 287 ? 22.135 7.985 -22.808 1.00 90.94 287 THR A C 1
ATOM 2293 O O . THR A 1 287 ? 21.884 8.488 -21.712 1.00 90.94 287 THR A O 1
ATOM 2296 N N . GLY A 1 288 ? 21.429 8.286 -23.900 1.00 89.81 288 GLY A N 1
ATOM 2297 C CA . GLY A 1 288 ? 20.277 9.183 -23.912 1.00 89.81 288 GLY A CA 1
ATOM 2298 C C . GLY A 1 288 ? 19.145 8.674 -23.024 1.00 89.81 288 GLY A C 1
ATOM 2299 O O . GLY A 1 288 ? 18.640 9.421 -22.190 1.00 89.81 288 GLY A O 1
ATOM 2300 N N . ALA A 1 289 ? 18.806 7.388 -23.111 1.00 90.88 289 ALA A N 1
ATOM 2301 C CA . ALA A 1 289 ? 17.822 6.770 -22.231 1.00 90.88 289 ALA A CA 1
ATOM 2302 C C . ALA A 1 289 ? 18.252 6.823 -20.753 1.00 90.88 289 ALA A C 1
ATOM 2304 O O . ALA A 1 289 ? 17.419 7.034 -19.880 1.00 90.88 289 ALA A O 1
ATOM 2305 N N . CYS A 1 290 ? 19.541 6.726 -20.434 1.00 90.62 290 CYS A N 1
ATOM 2306 C CA . CYS A 1 290 ? 20.022 6.846 -19.056 1.00 90.62 290 CYS A CA 1
ATOM 2307 C C . CYS A 1 290 ? 20.006 8.287 -18.517 1.00 90.62 290 CYS A C 1
ATOM 2309 O O . CYS A 1 290 ? 19.648 8.493 -17.358 1.00 90.62 290 CYS A O 1
ATOM 2311 N N . PHE A 1 291 ? 20.384 9.286 -19.325 1.00 90.12 291 PHE A N 1
ATOM 2312 C CA . PHE A 1 291 ? 20.755 10.612 -18.803 1.00 90.12 291 PHE A CA 1
ATOM 2313 C C . PHE A 1 291 ? 20.034 11.810 -19.428 1.00 90.12 291 PHE A C 1
ATOM 2315 O O . PHE A 1 291 ? 20.135 12.913 -18.883 1.00 90.12 291 PHE A O 1
ATOM 2322 N N . ALA A 1 292 ? 19.311 11.641 -20.538 1.00 88.25 292 ALA A N 1
ATOM 2323 C CA . ALA A 1 292 ? 18.549 12.740 -21.119 1.00 88.25 292 ALA A CA 1
ATOM 2324 C C . ALA A 1 292 ? 17.385 13.138 -20.185 1.00 88.25 292 ALA A C 1
ATOM 2326 O O . ALA A 1 292 ? 16.725 12.258 -19.605 1.00 88.25 292 ALA A O 1
ATOM 2327 N N . PRO A 1 293 ? 17.143 14.448 -19.991 1.00 84.75 293 PRO A N 1
ATOM 2328 C CA . PRO A 1 293 ? 16.004 14.932 -19.217 1.00 84.75 293 PRO A CA 1
ATOM 2329 C C . PRO A 1 293 ? 14.692 14.748 -20.001 1.00 84.75 293 PRO A C 1
ATOM 2331 O O . PRO A 1 293 ? 14.712 14.360 -21.162 1.00 84.75 293 PRO A O 1
ATOM 2334 N N . GLU A 1 294 ? 13.549 15.009 -19.362 1.00 84.50 294 GLU A N 1
ATOM 2335 C CA . GLU A 1 294 ? 12.216 15.025 -20.007 1.00 84.50 294 GLU A CA 1
ATOM 2336 C C . GLU A 1 294 ? 11.762 13.714 -20.680 1.00 84.50 294 GLU A C 1
ATOM 2338 O O . GLU A 1 294 ? 10.824 13.712 -21.469 1.00 84.50 294 GLU A O 1
ATOM 2343 N N . ILE A 1 295 ? 12.386 12.580 -20.360 1.00 79.12 295 ILE A N 1
ATOM 2344 C CA . ILE A 1 295 ? 11.864 11.259 -20.726 1.00 79.12 295 ILE A CA 1
ATOM 2345 C C . ILE A 1 295 ? 11.095 10.710 -19.526 1.00 79.12 295 ILE A C 1
ATOM 2347 O O . ILE A 1 295 ? 11.698 10.486 -18.471 1.00 79.12 295 ILE A O 1
ATOM 2351 N N . GLU A 1 296 ? 9.791 10.485 -19.706 1.00 76.81 296 GLU A N 1
ATOM 2352 C CA . GLU A 1 296 ? 8.929 9.796 -18.739 1.00 76.81 296 GLU A CA 1
ATOM 2353 C C . GLU A 1 296 ? 9.496 8.416 -18.380 1.00 76.81 296 GLU A C 1
ATOM 2355 O O . GLU A 1 296 ? 9.986 7.689 -19.248 1.00 76.81 296 GLU A O 1
ATOM 2360 N N . GLU A 1 297 ? 9.422 8.031 -17.105 1.00 73.50 297 GLU A N 1
ATOM 2361 C CA . GLU A 1 297 ? 10.092 6.823 -16.599 1.00 73.50 297 GLU A CA 1
ATOM 2362 C C . GLU A 1 297 ? 9.623 5.534 -17.286 1.00 73.50 297 GLU A C 1
ATOM 2364 O O . GLU A 1 297 ? 10.456 4.712 -17.674 1.00 73.50 297 GLU A O 1
ATOM 2369 N N . ASP A 1 298 ? 8.323 5.390 -17.544 1.00 72.12 298 ASP A N 1
ATOM 2370 C CA . ASP A 1 298 ? 7.778 4.230 -18.261 1.00 72.12 298 ASP A CA 1
ATOM 2371 C C . ASP A 1 298 ? 8.352 4.115 -19.677 1.00 72.12 298 ASP A C 1
ATOM 2373 O O . ASP A 1 298 ? 8.632 3.019 -20.176 1.00 72.12 298 ASP A O 1
ATOM 2377 N N . ARG A 1 299 ? 8.568 5.259 -20.332 1.00 78.19 299 ARG A N 1
ATOM 2378 C CA . ARG A 1 299 ? 9.137 5.324 -21.679 1.00 78.19 299 ARG A CA 1
ATOM 2379 C C . ARG A 1 299 ? 10.646 5.103 -21.663 1.00 78.19 299 ARG A C 1
ATOM 2381 O O . ARG A 1 299 ? 11.172 4.446 -22.557 1.00 78.19 299 ARG A O 1
ATOM 2388 N N . ARG A 1 300 ? 11.332 5.574 -20.620 1.00 82.12 300 ARG A N 1
ATOM 2389 C CA . ARG A 1 300 ? 12.762 5.344 -20.381 1.00 82.12 300 ARG A CA 1
ATOM 2390 C C . ARG A 1 300 ? 13.073 3.856 -20.242 1.00 82.12 300 ARG A C 1
ATOM 2392 O O . ARG A 1 300 ? 13.981 3.353 -20.897 1.00 82.12 300 ARG A O 1
ATOM 2399 N N . ILE A 1 301 ? 12.292 3.155 -19.422 1.00 78.94 301 ILE A N 1
ATOM 2400 C CA . ILE A 1 301 ? 12.441 1.713 -19.199 1.00 78.94 301 ILE A CA 1
ATOM 2401 C C . ILE A 1 301 ? 12.180 0.939 -20.494 1.00 78.94 301 ILE A C 1
ATOM 2403 O O . ILE A 1 301 ? 12.966 0.061 -20.836 1.00 78.94 301 ILE A O 1
ATOM 2407 N N . ARG A 1 302 ? 11.134 1.298 -21.254 1.00 78.94 302 ARG A N 1
ATOM 2408 C CA . ARG A 1 302 ? 10.852 0.696 -22.572 1.00 78.94 302 ARG A CA 1
ATOM 2409 C C . ARG A 1 302 ? 12.040 0.799 -23.520 1.00 78.94 302 ARG A C 1
ATOM 2411 O O . ARG A 1 302 ? 12.467 -0.213 -24.060 1.00 78.94 302 ARG A O 1
ATOM 2418 N N . LEU A 1 303 ? 12.593 2.002 -23.662 1.00 84.06 303 LEU A N 1
ATOM 2419 C CA . LEU A 1 303 ? 13.747 2.252 -24.522 1.00 84.06 303 LEU A CA 1
ATOM 2420 C C . LEU A 1 303 ? 14.952 1.394 -24.116 1.00 84.06 303 LEU A C 1
ATOM 2422 O O . LEU A 1 303 ? 15.572 0.775 -24.975 1.00 84.06 303 LEU A O 1
ATOM 2426 N N . LEU A 1 304 ? 15.257 1.306 -22.817 1.00 87.69 304 LEU A N 1
ATOM 2427 C CA . LEU A 1 304 ? 16.366 0.483 -22.324 1.00 87.69 304 LEU A CA 1
ATOM 2428 C C . LEU A 1 304 ? 16.141 -1.020 -22.556 1.00 87.69 304 LEU A C 1
ATOM 2430 O O . LEU A 1 304 ? 17.081 -1.714 -22.936 1.00 87.69 304 LEU A O 1
ATOM 2434 N N . LEU A 1 305 ? 14.914 -1.517 -22.374 1.00 84.38 305 LEU A N 1
ATOM 2435 C CA . LEU A 1 305 ? 14.564 -2.915 -22.659 1.00 84.38 305 LEU A CA 1
ATOM 2436 C C . LEU A 1 305 ? 14.664 -3.242 -24.153 1.00 84.38 305 LEU A C 1
ATOM 2438 O O . LEU A 1 305 ? 15.152 -4.310 -24.519 1.00 84.38 305 LEU A O 1
ATOM 2442 N N . ASP A 1 306 ? 14.240 -2.326 -25.028 1.00 82.88 306 ASP A N 1
ATOM 2443 C CA . ASP A 1 306 ? 14.416 -2.498 -26.471 1.00 82.88 306 ASP A CA 1
ATOM 2444 C C . ASP A 1 306 ? 15.910 -2.591 -26.811 1.00 82.88 306 ASP A C 1
ATOM 2446 O O . ASP A 1 306 ? 16.332 -3.529 -27.488 1.00 82.88 306 ASP A O 1
ATOM 2450 N N . MET A 1 307 ? 16.733 -1.695 -26.258 1.00 86.44 307 MET A N 1
ATOM 2451 C CA . MET A 1 307 ? 18.186 -1.663 -26.472 1.00 86.44 307 MET A CA 1
ATOM 2452 C C . MET A 1 307 ? 18.917 -2.902 -25.949 1.00 86.44 307 MET A C 1
ATOM 2454 O O . MET A 1 307 ? 19.918 -3.306 -26.540 1.00 86.44 307 MET A O 1
ATOM 2458 N N . GLU A 1 308 ? 18.426 -3.529 -24.879 1.00 86.25 308 GLU A N 1
ATOM 2459 C CA . GLU A 1 308 ? 18.998 -4.765 -24.334 1.00 86.25 308 GLU A CA 1
ATOM 2460 C C . GLU A 1 308 ? 19.055 -5.884 -25.376 1.00 86.25 308 GLU A C 1
ATOM 2462 O O . GLU A 1 308 ? 20.060 -6.588 -25.493 1.00 86.25 308 GLU A O 1
ATOM 2467 N N . SER A 1 309 ? 18.027 -5.995 -26.220 1.00 78.56 309 SER A N 1
ATOM 2468 C CA . SER A 1 309 ? 18.038 -6.976 -27.306 1.00 78.56 309 SER A CA 1
ATOM 2469 C C . SER A 1 309 ? 19.071 -6.668 -28.401 1.00 78.56 309 SER A C 1
ATOM 2471 O O . SER A 1 309 ? 19.569 -7.594 -29.032 1.00 78.56 309 SER A O 1
ATOM 2473 N N . TRP A 1 310 ? 19.465 -5.402 -28.570 1.00 77.69 310 TRP A N 1
ATOM 2474 C CA . TRP A 1 310 ? 20.370 -4.936 -29.630 1.00 77.69 310 TRP A CA 1
ATOM 2475 C C . TRP A 1 310 ? 21.837 -5.046 -29.223 1.00 77.69 310 TRP A C 1
ATOM 2477 O O . TRP A 1 310 ? 22.713 -5.256 -30.061 1.00 77.69 310 TRP A O 1
ATOM 2487 N N . VAL A 1 311 ? 22.117 -4.927 -27.923 1.00 82.69 311 VAL A N 1
ATOM 2488 C CA . VAL A 1 311 ? 23.469 -5.060 -27.364 1.00 82.69 311 VAL A CA 1
ATOM 2489 C C . VAL A 1 311 ? 24.057 -6.451 -27.635 1.00 82.69 311 VAL A C 1
ATOM 2491 O O . VAL A 1 311 ? 25.265 -6.574 -27.850 1.00 82.69 311 VAL A O 1
ATOM 2494 N N . LYS A 1 312 ? 23.211 -7.485 -27.725 1.00 75.69 312 LYS A N 1
ATOM 2495 C CA . LYS A 1 312 ? 23.610 -8.863 -28.068 1.00 75.69 312 LYS A CA 1
ATOM 2496 C C . LYS A 1 312 ? 24.249 -8.972 -29.449 1.00 75.69 312 LYS A C 1
ATOM 2498 O O . LYS A 1 312 ? 25.199 -9.738 -29.628 1.00 75.69 312 LYS A O 1
ATOM 2503 N N . ASP A 1 313 ? 23.778 -8.157 -30.387 1.00 74.06 313 ASP A N 1
ATOM 2504 C CA . ASP A 1 313 ? 24.192 -8.179 -31.790 1.00 74.06 313 ASP A CA 1
ATOM 2505 C C . ASP A 1 313 ? 25.339 -7.200 -32.091 1.00 74.06 313 ASP A C 1
ATOM 2507 O O . ASP A 1 313 ? 25.769 -7.060 -33.240 1.00 74.06 313 ASP A O 1
ATOM 2511 N N . LEU A 1 314 ? 25.896 -6.540 -31.066 1.00 72.62 314 LEU A N 1
ATOM 2512 C CA . LEU A 1 314 ? 27.030 -5.638 -31.241 1.00 72.62 314 LEU A CA 1
ATOM 2513 C C . LEU A 1 314 ? 28.270 -6.389 -31.769 1.00 72.62 314 LEU A C 1
ATOM 2515 O O . LEU A 1 314 ? 28.703 -7.388 -31.163 1.00 72.62 314 LEU A O 1
ATOM 2519 N N . PRO A 1 315 ? 28.890 -5.905 -32.868 1.00 65.94 315 PRO A N 1
ATOM 2520 C CA . PRO A 1 315 ? 30.055 -6.545 -33.459 1.00 65.94 315 PRO A CA 1
ATOM 2521 C C . PRO A 1 315 ? 31.229 -6.569 -32.465 1.00 65.94 315 PRO A C 1
ATOM 2523 O O . PRO A 1 315 ? 31.408 -5.628 -31.693 1.00 65.94 315 PRO A O 1
ATOM 2526 N N . PRO A 1 316 ? 32.036 -7.645 -32.454 1.00 56.44 316 PRO A N 1
ATOM 2527 C CA . PRO A 1 316 ? 33.040 -7.864 -31.414 1.00 56.44 316 PRO A CA 1
ATOM 2528 C C . PRO A 1 316 ? 34.298 -6.989 -31.518 1.00 56.44 316 PRO A C 1
ATOM 2530 O O . PRO A 1 316 ? 35.088 -7.005 -30.582 1.00 56.44 316 PRO A O 1
ATOM 2533 N N . ASP A 1 317 ? 34.505 -6.227 -32.596 1.00 60.66 317 ASP A N 1
ATOM 2534 C CA . ASP A 1 317 ? 35.822 -5.651 -32.878 1.00 60.66 317 ASP A CA 1
ATOM 2535 C C . ASP A 1 317 ? 35.790 -4.161 -33.230 1.00 60.66 317 ASP A C 1
ATOM 2537 O O . ASP A 1 317 ? 35.111 -3.722 -34.160 1.00 60.66 317 ASP A O 1
ATOM 2541 N N . GLY A 1 318 ? 36.634 -3.398 -32.532 1.00 61.41 318 GLY A N 1
ATOM 2542 C CA . GLY A 1 318 ? 36.959 -2.019 -32.866 1.00 61.41 318 GLY A CA 1
ATOM 2543 C C . GLY A 1 318 ? 38.134 -1.460 -32.077 1.00 61.41 318 GLY A C 1
ATOM 2544 O O . GLY A 1 318 ? 38.840 -2.173 -31.364 1.00 61.41 318 GLY A O 1
ATOM 2545 N N . ASN A 1 319 ? 38.398 -0.167 -32.250 1.00 68.25 319 ASN A N 1
ATOM 2546 C CA . ASN A 1 319 ? 39.568 0.470 -31.661 1.00 68.25 319 ASN A CA 1
ATOM 2547 C C . ASN A 1 319 ? 39.332 0.785 -30.173 1.00 68.25 319 ASN A C 1
ATOM 2549 O O . ASN A 1 319 ? 38.597 1.711 -29.848 1.00 68.25 319 ASN A O 1
ATOM 2553 N N . ALA A 1 320 ? 40.014 0.072 -29.272 1.00 64.38 320 ALA A N 1
ATOM 2554 C CA . ALA A 1 320 ? 39.890 0.239 -27.818 1.00 64.38 320 ALA A CA 1
ATOM 2555 C C . ALA A 1 320 ? 40.236 1.651 -27.291 1.00 64.38 320 ALA A C 1
ATOM 2557 O O . ALA A 1 320 ? 39.958 1.955 -26.131 1.00 64.38 320 ALA A O 1
ATOM 2558 N N . SER A 1 321 ? 40.848 2.519 -28.109 1.00 68.38 321 SER A N 1
ATOM 2559 C CA . SER A 1 321 ? 41.079 3.923 -27.748 1.00 68.38 321 SER A CA 1
ATOM 2560 C C . SER A 1 321 ? 39.843 4.819 -27.902 1.00 68.38 321 SER A C 1
ATOM 2562 O O . SER A 1 321 ? 39.888 5.968 -27.473 1.00 68.38 321 SER A O 1
ATOM 2564 N N . ASP A 1 322 ? 38.778 4.340 -28.542 1.00 82.38 322 ASP A N 1
ATOM 2565 C CA . ASP A 1 322 ? 37.535 5.082 -28.748 1.00 82.38 322 ASP A CA 1
ATOM 2566 C C . ASP A 1 322 ? 36.542 4.809 -27.605 1.00 82.38 322 ASP A C 1
ATOM 2568 O O . ASP A 1 322 ? 36.267 3.662 -27.241 1.00 82.38 322 ASP A O 1
ATOM 2572 N N . LEU A 1 323 ? 36.018 5.882 -27.011 1.00 83.38 323 LEU A N 1
ATOM 2573 C CA . LEU A 1 323 ? 35.119 5.818 -25.863 1.00 83.38 323 LEU A CA 1
ATOM 2574 C C . LEU A 1 323 ? 33.773 5.170 -26.219 1.00 83.38 323 LEU A C 1
ATOM 2576 O O . LEU A 1 323 ? 33.229 4.448 -25.386 1.00 83.38 323 LEU A O 1
ATOM 2580 N N . SER A 1 324 ? 33.279 5.353 -27.450 1.00 83.88 324 SER A N 1
ATOM 2581 C CA . SER A 1 324 ? 32.053 4.694 -27.926 1.00 83.88 324 SER A CA 1
ATOM 2582 C C . SER A 1 324 ? 32.226 3.170 -27.964 1.00 83.88 324 SER A C 1
ATOM 2584 O O . SER A 1 324 ? 31.398 2.416 -27.448 1.00 83.88 324 SER A O 1
ATOM 2586 N N . PHE A 1 325 ? 33.378 2.701 -28.457 1.00 84.75 325 PHE A N 1
ATOM 2587 C CA . PHE A 1 325 ? 33.716 1.276 -28.470 1.00 84.75 325 PHE A CA 1
ATOM 2588 C C . PHE A 1 325 ? 33.840 0.682 -27.070 1.00 84.75 325 PHE A C 1
ATOM 2590 O O . PHE A 1 325 ? 33.348 -0.417 -26.828 1.00 84.75 325 PHE A O 1
ATOM 2597 N N . ARG A 1 326 ? 34.443 1.415 -26.130 1.00 87.00 326 ARG A N 1
ATOM 2598 C CA . ARG A 1 326 ? 34.517 0.979 -24.729 1.00 87.00 326 ARG A CA 1
ATOM 2599 C C . ARG A 1 326 ? 33.135 0.890 -24.076 1.00 87.00 326 ARG A C 1
ATOM 2601 O O . ARG A 1 326 ? 32.893 -0.053 -23.330 1.00 87.00 326 ARG A O 1
ATOM 2608 N N . CYS A 1 327 ? 32.234 1.832 -24.364 1.00 89.31 327 CYS A N 1
ATOM 2609 C CA . CYS A 1 327 ? 30.855 1.784 -23.869 1.00 89.31 327 CYS A CA 1
ATOM 2610 C C . CYS A 1 327 ? 30.107 0.566 -24.414 1.00 89.31 327 CYS A C 1
ATOM 2612 O O . CYS A 1 327 ? 29.473 -0.152 -23.649 1.00 89.31 327 CYS A O 1
ATOM 2614 N N . ALA A 1 328 ? 30.225 0.296 -25.714 1.00 88.12 328 ALA A N 1
ATOM 2615 C CA . ALA A 1 328 ? 29.632 -0.883 -26.339 1.00 88.12 328 ALA A CA 1
ATOM 2616 C C . ALA A 1 328 ? 30.167 -2.201 -25.744 1.00 88.12 328 ALA A C 1
ATOM 2618 O O . ALA A 1 328 ? 29.386 -3.107 -25.465 1.00 88.12 328 ALA A O 1
ATOM 2619 N N . ASP A 1 329 ? 31.479 -2.298 -25.501 1.00 87.88 329 ASP A N 1
ATOM 2620 C CA . ASP A 1 329 ? 32.103 -3.454 -24.839 1.00 87.88 329 ASP A CA 1
ATOM 2621 C C . ASP A 1 329 ? 31.587 -3.639 -23.402 1.00 87.88 329 ASP A C 1
ATOM 2623 O O . ASP A 1 329 ? 31.250 -4.751 -23.005 1.00 87.88 329 ASP A O 1
ATOM 2627 N N . HIS A 1 330 ? 31.447 -2.555 -22.632 1.00 91.00 330 HIS A N 1
ATOM 2628 C CA . HIS A 1 330 ? 30.867 -2.614 -21.287 1.00 91.00 330 HIS A CA 1
ATOM 2629 C C . HIS A 1 330 ? 29.393 -3.025 -21.306 1.00 91.00 330 HIS A C 1
ATOM 2631 O O . HIS A 1 330 ? 28.994 -3.855 -20.499 1.00 91.00 330 HIS A O 1
ATOM 2637 N N . LEU A 1 331 ? 28.591 -2.510 -22.239 1.00 90.62 331 LEU A N 1
ATOM 2638 C CA . LEU A 1 331 ? 27.201 -2.945 -22.396 1.00 90.62 331 LEU A CA 1
ATOM 2639 C C . LEU A 1 331 ? 27.118 -4.442 -22.722 1.00 90.62 331 LEU A C 1
ATOM 2641 O O . LEU A 1 331 ? 26.298 -5.151 -22.148 1.00 90.62 331 LEU A O 1
ATOM 2645 N N . LYS A 1 332 ? 28.013 -4.949 -23.576 1.00 89.19 332 LYS A N 1
ATOM 2646 C CA . LYS A 1 332 ? 28.083 -6.377 -23.907 1.00 89.19 332 LYS A CA 1
ATOM 2647 C C . LYS A 1 332 ? 28.515 -7.240 -22.718 1.00 89.19 332 LYS A C 1
ATOM 2649 O O . LYS A 1 332 ? 27.950 -8.307 -22.501 1.00 89.19 332 LYS A O 1
ATOM 2654 N N . LYS A 1 333 ? 29.482 -6.775 -21.926 1.00 89.56 333 LYS A N 1
ATOM 2655 C CA . LYS A 1 333 ? 29.901 -7.439 -20.681 1.00 89.56 333 LYS A CA 1
ATOM 2656 C C . LYS A 1 333 ? 28.814 -7.412 -19.613 1.00 89.56 333 LYS A C 1
ATOM 2658 O O . LYS A 1 333 ? 28.681 -8.378 -18.871 1.00 89.56 333 LYS A O 1
ATOM 2663 N N . LEU A 1 334 ? 28.038 -6.332 -19.546 1.00 89.69 334 LEU A N 1
ATOM 2664 C CA . LEU A 1 334 ? 26.882 -6.219 -18.663 1.00 89.69 334 LEU A CA 1
ATOM 2665 C C . LEU A 1 334 ? 25.803 -7.238 -19.056 1.00 89.69 334 LEU A C 1
ATOM 2667 O O . LEU A 1 334 ? 25.327 -7.965 -18.192 1.00 89.69 334 LEU A O 1
ATOM 2671 N N . ASP A 1 335 ? 25.494 -7.361 -20.351 1.00 88.19 335 ASP A N 1
ATOM 2672 C CA . ASP A 1 335 ? 24.568 -8.379 -20.880 1.00 88.19 335 ASP A CA 1
ATOM 2673 C C . ASP A 1 335 ? 25.022 -9.815 -20.565 1.00 88.19 335 ASP A C 1
ATOM 2675 O O . ASP A 1 335 ? 24.212 -10.694 -20.279 1.00 88.19 335 ASP A O 1
ATOM 2679 N N . GLN A 1 336 ? 26.335 -10.047 -20.547 1.00 87.75 336 GLN A N 1
ATOM 2680 C CA . GLN A 1 336 ? 26.943 -11.334 -20.196 1.00 87.75 336 GLN A CA 1
ATOM 2681 C C . GLN A 1 336 ? 27.081 -11.561 -18.679 1.00 87.75 336 GLN A C 1
ATOM 2683 O O . GLN A 1 336 ? 27.502 -12.643 -18.264 1.00 87.75 336 GLN A O 1
ATOM 2688 N N . GLY A 1 337 ? 26.744 -10.568 -17.849 1.00 84.69 337 GLY A N 1
ATOM 2689 C CA . GLY A 1 337 ? 26.905 -10.616 -16.394 1.00 84.69 337 GLY A CA 1
ATOM 2690 C C . GLY A 1 337 ? 28.364 -10.593 -15.915 1.00 84.69 337 GLY A C 1
ATOM 2691 O O . GLY A 1 337 ? 28.645 -10.997 -14.789 1.00 84.69 337 GLY A O 1
ATOM 2692 N N . GLU A 1 338 ? 29.307 -10.156 -16.755 1.00 88.31 338 GLU A N 1
ATOM 2693 C CA . GLU A 1 338 ? 30.738 -10.078 -16.424 1.00 88.31 338 GLU A CA 1
ATOM 2694 C C . GLU A 1 338 ? 31.100 -8.821 -15.617 1.00 88.31 338 GLU A C 1
ATOM 2696 O O . GLU A 1 338 ? 32.127 -8.803 -14.934 1.00 88.31 338 GLU A O 1
ATOM 2701 N N . ILE A 1 339 ? 30.273 -7.773 -15.695 1.00 90.62 339 ILE A N 1
ATOM 2702 C CA . ILE A 1 339 ? 30.430 -6.521 -14.941 1.00 90.62 339 ILE A CA 1
ATOM 2703 C C . ILE A 1 339 ? 29.106 -6.091 -14.300 1.00 90.62 339 ILE A C 1
ATOM 2705 O O . ILE A 1 339 ? 28.033 -6.500 -14.743 1.00 90.62 339 ILE A O 1
ATOM 2709 N N . GLY A 1 340 ? 29.186 -5.245 -13.268 1.00 87.38 340 GLY A N 1
ATOM 2710 C CA . GLY A 1 340 ? 28.015 -4.649 -12.624 1.00 87.38 340 GLY A CA 1
ATOM 2711 C C . GLY A 1 340 ? 27.412 -3.491 -13.426 1.00 87.38 340 GLY A C 1
ATOM 2712 O O . GLY A 1 340 ? 28.067 -2.876 -14.273 1.00 87.38 340 GLY A O 1
ATOM 2713 N N . ALA A 1 341 ? 26.156 -3.159 -13.124 1.00 89.00 341 ALA A N 1
ATOM 2714 C CA . ALA A 1 341 ? 25.449 -2.036 -13.740 1.00 89.00 341 ALA A CA 1
ATOM 2715 C C . ALA A 1 341 ? 26.105 -0.682 -13.413 1.00 89.00 341 ALA A C 1
ATOM 2717 O O . ALA A 1 341 ? 26.052 0.247 -14.218 1.00 89.00 341 ALA A O 1
ATOM 2718 N N . GLU A 1 342 ? 26.754 -0.577 -12.253 1.00 90.06 342 GLU A N 1
ATOM 2719 C CA . GLU A 1 342 ? 27.496 0.594 -11.793 1.00 90.06 342 GLU A CA 1
ATOM 2720 C C . GLU A 1 342 ? 28.678 0.914 -12.710 1.00 90.06 342 GLU A C 1
ATOM 2722 O O . GLU A 1 342 ? 28.811 2.052 -13.162 1.00 90.06 342 GLU A O 1
ATOM 2727 N N . ASP A 1 343 ? 29.484 -0.094 -13.055 1.00 90.12 343 ASP A N 1
ATOM 2728 C CA . ASP A 1 343 ? 30.661 0.068 -13.916 1.00 90.12 343 ASP A CA 1
ATOM 2729 C C . ASP A 1 343 ? 30.270 0.494 -15.339 1.00 90.12 343 ASP A C 1
ATOM 2731 O O . ASP A 1 343 ? 30.962 1.283 -15.991 1.00 90.12 343 ASP A O 1
ATOM 2735 N N . ALA A 1 344 ? 29.145 -0.023 -15.841 1.00 91.12 344 ALA A N 1
ATOM 2736 C CA . ALA A 1 344 ? 28.590 0.382 -17.127 1.00 91.12 344 ALA A CA 1
ATOM 2737 C C . ALA A 1 344 ? 28.025 1.813 -17.073 1.00 91.12 344 ALA A C 1
ATOM 2739 O O . ALA A 1 344 ? 28.304 2.620 -17.963 1.00 91.12 344 ALA A O 1
ATOM 2740 N N . ALA A 1 345 ? 27.277 2.155 -16.019 1.00 91.88 345 ALA A N 1
ATOM 2741 C CA . ALA A 1 345 ? 26.683 3.477 -15.838 1.00 91.88 345 ALA A CA 1
ATOM 2742 C C . ALA A 1 345 ? 27.734 4.592 -15.738 1.00 91.88 345 ALA A C 1
ATOM 2744 O O . ALA A 1 345 ? 27.544 5.657 -16.326 1.00 91.88 345 ALA A O 1
ATOM 2745 N N . GLU A 1 346 ? 28.843 4.363 -15.030 1.00 91.50 346 GLU A N 1
ATOM 2746 C CA . GLU A 1 346 ? 29.926 5.347 -14.927 1.00 91.50 346 GLU A CA 1
ATOM 2747 C C . GLU A 1 346 ? 30.570 5.640 -16.286 1.00 91.50 346 GLU A C 1
ATOM 2749 O O . GLU A 1 346 ? 30.787 6.805 -16.628 1.00 91.50 346 GLU A O 1
ATOM 2754 N N . LEU A 1 347 ? 30.816 4.604 -17.093 1.00 91.25 347 LEU A N 1
ATOM 2755 C CA . LEU A 1 347 ? 31.428 4.772 -18.408 1.00 91.25 347 LEU A CA 1
ATOM 2756 C C . LEU A 1 347 ? 30.484 5.464 -19.407 1.00 91.25 347 LEU A C 1
ATOM 2758 O O . LEU A 1 347 ? 30.924 6.311 -20.185 1.00 91.25 347 LEU A O 1
ATOM 2762 N N . LEU A 1 348 ? 29.186 5.153 -19.362 1.00 92.69 348 LEU A N 1
ATOM 2763 C CA . LEU A 1 348 ? 28.181 5.854 -20.168 1.00 92.69 348 LEU A CA 1
ATOM 2764 C C . LEU A 1 348 ? 28.043 7.321 -19.747 1.00 92.69 348 LEU A C 1
ATOM 2766 O O . LEU A 1 348 ? 27.841 8.183 -20.598 1.00 92.69 348 LEU A O 1
ATOM 2770 N N . LEU A 1 349 ? 28.179 7.627 -18.453 1.00 91.62 349 LEU A N 1
ATOM 2771 C CA . LEU A 1 349 ? 28.164 9.004 -17.963 1.00 91.62 349 LEU A CA 1
ATOM 2772 C C . LEU A 1 349 ? 29.382 9.795 -18.465 1.00 91.62 349 LEU A C 1
ATOM 2774 O O . LEU A 1 349 ? 29.227 10.940 -18.889 1.00 91.62 349 LEU A O 1
ATOM 2778 N N . ASP A 1 350 ? 30.573 9.182 -18.471 1.00 90.62 350 ASP A N 1
ATOM 2779 C CA . ASP A 1 350 ? 31.777 9.768 -19.080 1.00 90.62 350 ASP A CA 1
ATOM 2780 C C . ASP A 1 350 ? 31.552 10.076 -20.564 1.00 90.62 350 ASP A C 1
ATOM 2782 O O . ASP A 1 350 ? 31.881 11.165 -21.041 1.00 90.62 350 ASP A O 1
ATOM 2786 N N . PHE A 1 351 ? 30.948 9.134 -21.290 1.00 90.50 351 PHE A N 1
ATOM 2787 C CA . PHE A 1 351 ? 30.597 9.326 -22.691 1.00 90.50 351 PHE A CA 1
ATOM 2788 C C . PHE A 1 351 ? 29.588 10.463 -22.878 1.00 90.50 351 PHE A C 1
ATOM 2790 O O . PHE A 1 351 ? 29.806 11.336 -23.718 1.00 90.50 351 PHE A O 1
ATOM 2797 N N . TRP A 1 352 ? 28.532 10.512 -22.061 1.00 91.31 352 TRP A N 1
ATOM 2798 C CA . TRP A 1 352 ? 27.511 11.561 -22.103 1.00 91.31 352 TRP A CA 1
ATOM 2799 C C . TRP A 1 352 ? 28.097 12.956 -21.893 1.00 91.31 352 TRP A C 1
ATOM 2801 O O . TRP A 1 352 ? 27.820 13.877 -22.662 1.00 91.31 352 TRP A O 1
ATOM 2811 N N . PHE A 1 353 ? 28.945 13.115 -20.877 1.00 90.31 353 PHE A N 1
ATOM 2812 C CA . PHE A 1 353 ? 29.585 14.396 -20.589 1.00 90.31 353 PHE A CA 1
ATOM 2813 C C . PHE A 1 353 ? 30.571 14.790 -21.688 1.00 90.31 353 PHE A C 1
ATOM 2815 O O . PHE A 1 353 ? 30.561 15.946 -22.111 1.00 90.31 353 PHE A O 1
ATOM 2822 N N . GLY A 1 354 ? 31.323 13.833 -22.240 1.00 87.38 354 GLY A N 1
ATOM 2823 C CA . GLY A 1 354 ? 32.161 14.073 -23.414 1.00 87.38 354 GLY A CA 1
ATOM 2824 C C . GLY A 1 354 ? 31.364 14.573 -24.627 1.00 87.38 354 GLY A C 1
ATOM 2825 O O . GLY A 1 354 ? 31.822 15.466 -25.339 1.00 87.38 354 GLY A O 1
ATOM 2826 N N . GLN A 1 355 ? 30.141 14.072 -24.845 1.00 87.12 355 GLN A N 1
ATOM 2827 C CA . GLN A 1 355 ? 29.255 14.603 -25.891 1.00 87.12 355 GLN A CA 1
ATOM 2828 C C . GLN A 1 355 ? 28.777 16.029 -25.573 1.00 87.12 355 GLN A C 1
ATOM 2830 O O . GLN A 1 355 ? 28.737 16.875 -26.470 1.00 87.12 355 GLN A O 1
ATOM 2835 N N . MET A 1 356 ? 28.459 16.327 -24.309 1.00 85.62 356 MET A N 1
ATOM 2836 C CA . MET A 1 356 ? 28.035 17.665 -23.870 1.00 85.62 356 MET A CA 1
ATOM 2837 C C . MET A 1 356 ? 29.116 18.732 -24.044 1.00 85.62 356 MET A C 1
ATOM 2839 O O . MET A 1 356 ? 28.793 19.850 -24.437 1.00 85.62 356 MET A O 1
ATOM 2843 N N . GLU A 1 357 ? 30.389 18.393 -23.844 1.00 82.81 357 GLU A N 1
ATOM 2844 C CA . GLU A 1 357 ? 31.520 19.312 -24.050 1.00 82.81 357 GLU A CA 1
ATOM 2845 C C . GLU A 1 357 ? 31.691 19.754 -25.513 1.00 82.81 357 GLU A C 1
ATOM 2847 O O . GLU A 1 357 ? 32.335 20.765 -25.792 1.00 82.81 357 GLU A O 1
ATOM 2852 N N . THR A 1 358 ? 31.065 19.059 -26.469 1.00 78.44 358 THR A N 1
ATOM 2853 C CA . THR A 1 358 ? 31.020 19.512 -27.870 1.00 78.44 358 THR A CA 1
ATOM 2854 C C . THR A 1 358 ? 30.032 20.667 -28.108 1.00 78.44 358 THR A C 1
ATOM 2856 O O . THR A 1 358 ? 29.996 21.211 -29.214 1.00 78.44 358 THR A O 1
ATOM 2859 N N . LEU A 1 359 ? 29.253 21.046 -27.079 1.00 68.12 359 LEU A N 1
ATOM 2860 C CA . LEU A 1 359 ? 28.352 22.207 -26.989 1.00 68.12 359 LEU A CA 1
ATOM 2861 C C . LEU A 1 359 ? 27.430 22.402 -28.201 1.00 68.12 359 LEU A C 1
ATOM 2863 O O . LEU A 1 359 ? 27.225 23.515 -28.692 1.00 68.12 359 LEU A O 1
ATOM 2867 N N . ARG A 1 360 ? 26.836 21.311 -28.689 1.00 69.50 360 ARG A N 1
ATOM 2868 C CA . ARG A 1 360 ? 25.819 21.370 -29.745 1.00 69.50 360 ARG A CA 1
ATOM 2869 C C . ARG A 1 360 ? 24.449 21.621 -29.133 1.00 69.50 360 ARG A C 1
ATOM 2871 O O . ARG A 1 360 ? 23.964 20.806 -28.361 1.00 69.50 360 ARG A O 1
ATOM 2878 N N . VAL A 1 361 ? 23.825 22.732 -29.503 1.00 77.12 361 VAL A N 1
ATOM 2879 C CA . VAL A 1 361 ? 22.520 23.167 -28.988 1.00 77.12 361 VAL A CA 1
ATOM 2880 C C . VAL A 1 361 ? 21.489 23.082 -30.112 1.00 77.12 361 VAL A C 1
ATOM 2882 O O . VAL A 1 361 ? 21.758 23.529 -31.226 1.00 77.12 361 VAL A O 1
ATOM 2885 N N . SER A 1 362 ? 20.310 22.535 -29.814 1.00 74.69 362 SER A N 1
ATOM 2886 C CA . SER A 1 362 ? 19.125 22.628 -30.671 1.00 74.69 362 SER A CA 1
ATOM 2887 C C . SER A 1 362 ? 17.999 23.378 -29.957 1.00 74.69 362 SER A C 1
ATOM 2889 O O . SER A 1 362 ? 17.710 23.106 -28.791 1.00 74.69 362 SER A O 1
ATOM 2891 N N . ASP A 1 363 ? 17.362 24.307 -30.673 1.00 75.56 363 ASP A N 1
ATOM 2892 C CA . ASP A 1 363 ? 16.161 25.036 -30.229 1.00 75.56 363 ASP A CA 1
ATOM 2893 C C . ASP A 1 363 ? 14.859 24.326 -30.618 1.00 75.56 363 ASP A C 1
ATOM 2895 O O . ASP A 1 363 ? 13.766 24.794 -30.301 1.00 75.56 363 ASP A O 1
ATOM 2899 N N . GLU A 1 364 ? 14.961 23.196 -31.315 1.00 76.19 364 GLU A N 1
ATOM 2900 C CA . GLU A 1 364 ? 13.801 22.413 -31.716 1.00 76.19 364 GLU A CA 1
ATOM 2901 C C . GLU A 1 364 ? 13.151 21.752 -30.492 1.00 76.19 364 GLU A C 1
ATOM 2903 O O . GLU A 1 364 ? 13.819 21.093 -29.695 1.00 76.19 364 GLU A O 1
ATOM 2908 N N . GLN A 1 365 ? 11.829 21.886 -30.363 1.00 76.19 365 GLN A N 1
ATOM 2909 C CA . GLN A 1 365 ? 11.027 21.229 -29.324 1.00 76.19 365 GLN A CA 1
ATOM 2910 C C . GLN A 1 365 ? 10.636 19.811 -29.755 1.00 76.19 365 GLN A C 1
ATOM 2912 O O . GLN A 1 365 ? 9.461 19.494 -29.917 1.00 76.19 365 GLN A O 1
ATOM 2917 N N . ARG A 1 366 ? 11.637 18.970 -30.018 1.00 78.00 366 ARG A N 1
ATOM 2918 C CA . ARG A 1 366 ? 11.420 17.549 -30.318 1.00 78.00 366 ARG A CA 1
ATOM 2919 C C . ARG A 1 366 ? 11.407 16.737 -29.026 1.00 78.00 366 ARG A C 1
ATOM 2921 O O . ARG A 1 366 ? 12.201 17.014 -28.123 1.00 78.00 366 ARG A O 1
ATOM 2928 N N . ASP A 1 367 ? 10.518 15.749 -28.969 1.00 83.44 367 ASP A N 1
ATOM 2929 C CA . ASP A 1 367 ? 10.402 14.818 -27.847 1.00 83.44 367 ASP A CA 1
ATOM 2930 C C . ASP A 1 367 ? 11.698 14.009 -27.688 1.00 83.44 367 ASP A C 1
ATOM 2932 O O . ASP A 1 367 ? 12.227 13.454 -28.656 1.00 83.44 367 ASP A O 1
ATOM 2936 N N . MET A 1 368 ? 12.251 13.959 -26.472 1.00 82.69 368 MET A N 1
ATOM 2937 C CA . MET A 1 368 ? 13.545 13.302 -26.249 1.00 82.69 368 MET A CA 1
ATOM 2938 C C . MET A 1 368 ? 13.454 11.792 -26.409 1.00 82.69 368 MET A C 1
ATOM 2940 O O . MET A 1 368 ? 14.400 11.175 -26.895 1.00 82.69 368 MET A O 1
ATOM 2944 N N . ALA A 1 369 ? 12.322 11.197 -26.040 1.00 80.12 369 ALA A N 1
ATOM 2945 C CA . ALA A 1 369 ? 12.130 9.765 -26.186 1.00 80.12 369 ALA A CA 1
ATOM 2946 C C . ALA A 1 369 ? 12.022 9.359 -27.664 1.00 80.12 369 ALA A C 1
ATOM 2948 O O . ALA A 1 369 ? 12.576 8.332 -28.050 1.00 80.12 369 ALA A O 1
ATOM 2949 N N . GLU A 1 370 ? 11.378 10.176 -28.505 1.00 83.31 370 GLU A N 1
ATOM 2950 C CA . GLU A 1 370 ? 11.408 10.006 -29.965 1.00 83.31 370 GLU A CA 1
ATOM 2951 C C . GLU A 1 370 ? 12.825 10.120 -30.531 1.00 83.31 370 GLU A C 1
ATOM 2953 O O . GLU A 1 370 ? 13.247 9.244 -31.282 1.00 83.31 370 GLU A O 1
ATOM 2958 N N . LEU A 1 371 ? 13.589 11.144 -30.133 1.00 83.62 371 LEU A N 1
ATOM 2959 C CA . LEU A 1 371 ? 14.977 11.313 -30.579 1.00 83.62 371 LEU A CA 1
ATOM 2960 C C . LEU A 1 371 ? 15.857 10.113 -30.203 1.00 83.62 371 LEU A C 1
ATOM 2962 O O . LEU A 1 371 ? 16.656 9.655 -31.016 1.00 83.62 371 LEU A O 1
ATOM 2966 N N . VAL A 1 372 ? 15.697 9.585 -28.988 1.00 83.88 372 VAL A N 1
ATOM 2967 C CA . VAL A 1 372 ? 16.401 8.375 -28.545 1.00 83.88 372 VAL A CA 1
ATOM 2968 C C . VAL A 1 372 ? 15.957 7.148 -29.350 1.00 83.88 372 VAL A C 1
ATOM 2970 O O . VAL A 1 372 ? 16.802 6.355 -29.759 1.00 83.88 372 VAL A O 1
ATOM 2973 N N . GLY A 1 373 ? 14.659 6.999 -29.623 1.00 79.69 373 GLY A N 1
ATOM 2974 C CA . GLY A 1 373 ? 14.134 5.898 -30.434 1.00 79.69 373 GLY A CA 1
ATOM 2975 C C . GLY A 1 373 ? 14.612 5.931 -31.891 1.00 79.69 373 GLY A C 1
ATOM 2976 O O . GLY A 1 373 ? 14.921 4.889 -32.464 1.00 79.69 373 GLY A O 1
ATOM 2977 N N . GLU A 1 374 ? 14.748 7.115 -32.493 1.00 82.50 374 GLU A N 1
ATOM 2978 C CA . GLU A 1 374 ? 15.240 7.281 -33.870 1.00 82.50 374 GLU A CA 1
ATOM 2979 C C . GLU A 1 374 ? 16.686 6.808 -34.058 1.00 82.50 374 GLU A C 1
ATOM 2981 O O . GLU A 1 374 ? 17.045 6.345 -35.145 1.00 82.50 374 GLU A O 1
ATOM 2986 N N . LEU A 1 375 ? 17.506 6.875 -33.005 1.00 80.12 375 LEU A N 1
ATOM 2987 C CA . LEU A 1 375 ? 18.878 6.365 -33.021 1.00 80.12 375 LEU A CA 1
ATOM 2988 C C . LEU A 1 375 ? 18.937 4.837 -33.171 1.00 80.12 375 LEU A C 1
ATOM 2990 O O . LEU A 1 375 ? 19.967 4.318 -33.600 1.00 80.12 375 LEU A O 1
ATOM 2994 N N . LEU A 1 376 ? 17.837 4.133 -32.886 1.00 68.31 376 LEU A N 1
ATOM 2995 C CA . LEU A 1 376 ? 17.713 2.692 -33.086 1.00 68.31 376 LEU A CA 1
ATOM 2996 C C . LEU A 1 376 ? 17.313 2.340 -34.528 1.00 68.31 376 LEU A C 1
ATOM 2998 O O . LEU A 1 376 ? 17.631 1.270 -35.000 1.00 68.31 376 LEU A O 1
ATOM 3002 N N . VAL A 1 377 ? 16.713 3.220 -35.331 1.00 58.56 377 VAL A N 1
ATOM 3003 C CA . VAL A 1 377 ? 16.160 2.831 -36.657 1.00 58.56 377 VAL A CA 1
ATOM 3004 C C . VAL A 1 377 ? 17.235 2.459 -37.714 1.00 58.56 377 VAL A C 1
ATOM 3006 O O . VAL A 1 377 ? 16.911 2.037 -38.824 1.00 58.56 377 VAL A O 1
ATOM 3009 N N . GLN A 1 378 ? 18.530 2.562 -37.399 1.00 52.75 378 GLN A N 1
ATOM 3010 C CA . GLN A 1 378 ? 19.622 2.157 -38.292 1.00 52.75 378 GLN A CA 1
ATOM 3011 C C . GLN A 1 378 ? 20.115 0.737 -37.973 1.00 52.75 378 GLN A C 1
ATOM 3013 O O . GLN A 1 378 ? 21.070 0.560 -37.220 1.00 52.75 378 GLN A O 1
ATOM 3018 N N . GLU A 1 379 ? 19.479 -0.279 -38.566 1.00 48.59 379 GLU A N 1
ATOM 3019 C CA . GLU A 1 379 ? 19.895 -1.683 -38.431 1.00 48.59 379 GLU A CA 1
ATOM 3020 C C . GLU A 1 379 ? 21.380 -1.890 -38.812 1.00 48.59 379 GLU A C 1
ATOM 3022 O O . GLU A 1 379 ? 21.787 -1.567 -39.938 1.00 48.59 379 GLU A O 1
ATOM 3027 N N . PRO A 1 380 ? 22.206 -2.498 -37.942 1.00 42.56 380 PRO A N 1
ATOM 3028 C CA . PRO A 1 380 ? 23.484 -3.053 -38.352 1.00 42.56 380 PRO A CA 1
ATOM 3029 C C . PRO A 1 380 ? 23.257 -4.373 -39.105 1.00 42.56 380 PRO A C 1
ATOM 3031 O O . PRO A 1 380 ? 23.265 -5.429 -38.500 1.00 42.56 380 PRO A O 1
ATOM 3034 N N . GLY A 1 381 ? 23.080 -4.306 -40.431 1.00 39.31 381 GLY A N 1
ATOM 3035 C CA . GLY A 1 381 ? 23.331 -5.411 -41.377 1.00 39.31 381 GLY A CA 1
ATOM 3036 C C . GLY A 1 381 ? 22.607 -6.745 -41.114 1.00 39.31 381 GLY A C 1
ATOM 3037 O O . GLY A 1 381 ? 23.058 -7.566 -40.327 1.00 39.31 381 GLY A O 1
ATOM 3038 N N . GLY A 1 382 ? 21.534 -7.000 -41.866 1.00 36.59 382 GLY A N 1
ATOM 3039 C CA . GLY A 1 382 ? 20.641 -8.142 -41.666 1.00 36.59 382 GLY A CA 1
ATOM 3040 C C . GLY A 1 382 ? 21.195 -9.559 -41.869 1.00 36.59 382 GLY A C 1
ATOM 3041 O O . GLY A 1 382 ? 22.123 -9.799 -42.633 1.00 36.59 382 GLY A O 1
ATOM 3042 N N . ASP A 1 383 ? 20.498 -10.511 -41.252 1.00 30.06 383 ASP A N 1
ATOM 3043 C CA . ASP A 1 383 ? 19.850 -11.644 -41.920 1.00 30.06 383 ASP A CA 1
ATOM 3044 C C . ASP A 1 383 ? 18.679 -12.100 -41.027 1.00 30.06 383 ASP A C 1
ATOM 3046 O O . ASP A 1 383 ? 18.709 -11.879 -39.817 1.00 30.06 383 ASP A O 1
ATOM 3050 N N . GLY A 1 384 ? 17.626 -12.676 -41.610 1.00 37.59 384 GLY A N 1
ATOM 3051 C CA . GLY A 1 384 ? 16.325 -12.941 -40.971 1.00 37.59 384 GLY A CA 1
ATOM 3052 C C . GLY A 1 384 ? 16.344 -13.904 -39.772 1.00 37.59 384 GLY A C 1
ATOM 3053 O O . GLY A 1 384 ? 15.883 -15.044 -39.869 1.00 37.59 384 GLY A O 1
ATOM 3054 N N . GLY A 1 385 ? 16.830 -13.432 -38.626 1.00 30.89 385 GLY A N 1
ATOM 3055 C CA . GLY A 1 385 ? 16.762 -14.081 -37.323 1.00 30.89 385 GLY A CA 1
ATOM 3056 C C . GLY A 1 385 ? 15.540 -13.610 -36.543 1.00 30.89 385 GLY A C 1
ATOM 3057 O O . GLY A 1 385 ? 15.215 -12.430 -36.534 1.00 30.89 385 GLY A O 1
ATOM 3058 N N . LYS A 1 386 ? 14.838 -14.562 -35.923 1.00 32.28 386 LYS A N 1
ATOM 3059 C CA . LYS A 1 386 ? 13.624 -14.373 -35.115 1.00 32.28 386 LYS A CA 1
ATOM 3060 C C . LYS A 1 386 ? 13.677 -13.081 -34.296 1.00 32.28 386 LYS A C 1
ATOM 3062 O O . LYS A 1 386 ? 14.522 -12.966 -33.414 1.00 32.28 386 LYS A O 1
ATOM 3067 N N . THR A 1 387 ? 12.726 -12.183 -34.542 1.00 32.41 387 THR A N 1
ATOM 3068 C CA . THR A 1 387 ? 12.432 -11.056 -33.660 1.00 32.41 387 THR A CA 1
ATOM 3069 C C . THR A 1 387 ? 12.270 -11.602 -32.238 1.00 32.41 387 THR A C 1
ATOM 3071 O O . THR A 1 387 ? 11.409 -12.468 -32.025 1.00 32.41 387 THR A O 1
ATOM 3074 N N . PRO A 1 388 ? 13.102 -11.177 -31.271 1.00 35.81 388 PRO A N 1
ATOM 3075 C CA . PRO A 1 388 ? 12.828 -11.439 -29.868 1.00 35.81 388 PRO A CA 1
ATOM 3076 C C . PRO A 1 388 ? 11.440 -10.871 -29.531 1.00 35.81 388 PRO A C 1
ATOM 3078 O O . PRO A 1 388 ? 10.993 -9.936 -30.206 1.00 35.81 388 PRO A O 1
ATOM 3081 N N . PRO A 1 389 ? 10.729 -11.423 -28.530 1.00 33.78 389 PRO A N 1
ATOM 3082 C CA . PRO A 1 389 ? 9.512 -10.791 -28.033 1.00 33.78 389 PRO A CA 1
ATOM 3083 C C . PRO A 1 389 ? 9.825 -9.320 -27.747 1.00 33.78 389 PRO A C 1
ATOM 3085 O O . PRO A 1 389 ? 10.779 -9.025 -27.029 1.00 33.78 389 PRO A O 1
ATOM 3088 N N . SER A 1 390 ? 9.084 -8.412 -28.386 1.00 37.19 390 SER A N 1
ATOM 3089 C CA . SER A 1 390 ? 9.327 -6.968 -28.266 1.00 37.19 390 SER A CA 1
ATOM 3090 C C . SER A 1 390 ? 9.254 -6.538 -26.795 1.00 37.19 390 SER A C 1
ATOM 3092 O O . SER A 1 390 ? 8.618 -7.236 -26.000 1.00 37.19 390 SER A O 1
ATOM 3094 N N . ALA A 1 391 ? 9.828 -5.395 -26.396 1.00 35.31 391 ALA A N 1
ATOM 3095 C CA . ALA A 1 391 ? 9.601 -4.877 -25.042 1.00 35.31 391 ALA A CA 1
ATOM 3096 C C . ALA A 1 391 ? 8.098 -4.767 -24.731 1.00 35.31 391 ALA A C 1
ATOM 3098 O O . ALA A 1 391 ? 7.698 -4.965 -23.593 1.00 35.31 391 ALA A O 1
ATOM 3099 N N . GLU A 1 392 ? 7.250 -4.582 -25.751 1.00 35.09 392 GLU A N 1
ATOM 3100 C CA . GLU A 1 392 ? 5.789 -4.658 -25.680 1.00 35.09 392 GLU A CA 1
ATOM 3101 C C . GLU A 1 392 ? 5.257 -6.033 -25.237 1.00 35.09 392 GLU A C 1
ATOM 3103 O O . GLU A 1 392 ? 4.192 -6.106 -24.646 1.00 35.09 392 GLU A O 1
ATOM 3108 N N . ASP A 1 393 ? 5.958 -7.131 -25.501 1.00 36.75 393 ASP A N 1
ATOM 3109 C CA . ASP A 1 393 ? 5.569 -8.500 -25.151 1.00 36.75 393 ASP A CA 1
ATOM 3110 C C . ASP A 1 393 ? 5.968 -8.864 -23.715 1.00 36.75 393 ASP A C 1
ATOM 3112 O O . ASP A 1 393 ? 5.200 -9.534 -23.025 1.00 36.75 393 ASP A O 1
ATOM 3116 N N . ILE A 1 394 ? 7.128 -8.377 -23.262 1.00 34.72 394 ILE A N 1
ATOM 3117 C CA . ILE A 1 394 ? 7.635 -8.519 -21.887 1.00 34.72 394 ILE A CA 1
ATOM 3118 C C . ILE A 1 394 ? 6.869 -7.572 -20.958 1.00 34.72 394 ILE A C 1
ATOM 3120 O O . ILE A 1 394 ? 6.345 -7.998 -19.927 1.00 34.72 394 ILE A O 1
ATOM 3124 N N . LEU A 1 395 ? 6.663 -6.320 -21.387 1.00 33.69 395 LEU A N 1
ATOM 3125 C CA . LEU A 1 395 ? 5.710 -5.422 -20.752 1.00 33.69 395 LEU A CA 1
ATOM 3126 C C . LEU A 1 395 ? 4.305 -5.990 -20.839 1.00 33.69 395 LEU A C 1
ATOM 3128 O O . LEU A 1 395 ? 3.660 -5.937 -19.827 1.00 33.69 395 LEU A O 1
ATOM 3132 N N . LYS A 1 396 ? 3.808 -6.629 -21.905 1.00 35.38 396 LYS A N 1
ATOM 3133 C CA . LYS A 1 396 ? 2.479 -7.292 -21.867 1.00 35.38 396 LYS A CA 1
ATOM 3134 C C . LYS A 1 396 ? 2.400 -8.496 -20.927 1.00 35.38 396 LYS A C 1
ATOM 3136 O O . LYS A 1 396 ? 1.298 -8.821 -20.500 1.00 35.38 396 LYS A O 1
ATOM 3141 N N . MET A 1 397 ? 3.511 -9.137 -20.560 1.00 32.22 397 MET A N 1
ATOM 3142 C CA . MET A 1 397 ? 3.523 -10.135 -19.480 1.00 32.22 397 MET A CA 1
ATOM 3143 C C . MET A 1 397 ? 3.441 -9.481 -18.090 1.00 32.22 397 MET A C 1
ATOM 3145 O O . MET A 1 397 ? 2.710 -9.976 -17.239 1.00 32.22 397 MET A O 1
ATOM 3149 N N . ILE A 1 398 ? 4.113 -8.344 -17.882 1.00 31.81 398 ILE A N 1
ATOM 3150 C CA . ILE A 1 398 ? 4.105 -7.577 -16.618 1.00 31.81 398 ILE A CA 1
ATOM 3151 C C . ILE A 1 398 ? 2.811 -6.737 -16.473 1.00 31.81 398 ILE A C 1
ATOM 3153 O O . ILE A 1 398 ? 2.153 -6.731 -15.439 1.00 31.81 398 ILE A O 1
ATOM 3157 N N . ILE A 1 399 ? 2.381 -6.100 -17.558 1.00 34.06 399 ILE A N 1
ATOM 3158 C CA . ILE A 1 399 ? 1.149 -5.331 -17.782 1.00 34.06 399 ILE A CA 1
ATOM 3159 C C . ILE A 1 399 ? -0.061 -6.261 -17.904 1.00 34.06 399 ILE A C 1
ATOM 3161 O O . ILE A 1 399 ? -1.145 -5.878 -17.506 1.00 34.06 399 ILE A O 1
ATOM 3165 N N . GLY A 1 400 ? 0.075 -7.510 -18.348 1.00 29.02 400 GLY A N 1
ATOM 3166 C CA . GLY A 1 400 ? -1.014 -8.492 -18.259 1.00 29.02 400 GLY A CA 1
ATOM 3167 C C . GLY A 1 400 ? -1.422 -8.773 -16.807 1.00 29.02 400 GLY A C 1
ATOM 3168 O O . GLY A 1 400 ? -2.596 -9.001 -16.530 1.00 29.02 400 GLY A O 1
ATOM 3169 N N . ALA A 1 401 ? -0.469 -8.672 -15.874 1.00 29.95 401 ALA A N 1
ATOM 3170 C CA . ALA A 1 401 ? -0.728 -8.686 -14.436 1.00 29.95 401 ALA A CA 1
ATOM 3171 C C . ALA A 1 401 ? -1.110 -7.294 -13.881 1.00 29.95 401 ALA A C 1
ATOM 3173 O O . ALA A 1 401 ? -1.867 -7.217 -12.914 1.00 29.95 401 ALA A O 1
ATOM 3174 N N . ALA A 1 402 ? -0.646 -6.198 -14.502 1.00 29.70 402 ALA A N 1
ATOM 3175 C CA . ALA A 1 402 ? -0.923 -4.823 -14.065 1.00 29.70 402 ALA A CA 1
ATOM 3176 C C . ALA A 1 402 ? -2.186 -4.164 -14.668 1.00 29.70 402 ALA A C 1
ATOM 3178 O O . ALA A 1 402 ? -2.690 -3.218 -14.080 1.00 29.70 402 ALA A O 1
ATOM 3179 N N . ILE A 1 403 ? -2.766 -4.653 -15.770 1.00 32.88 403 ILE A N 1
ATOM 3180 C CA . ILE A 1 403 ? -4.060 -4.183 -16.319 1.00 32.88 403 ILE A CA 1
ATOM 3181 C C . ILE A 1 403 ? -5.200 -4.577 -15.375 1.00 32.88 403 ILE A C 1
ATOM 3183 O O . ILE A 1 403 ? -6.170 -3.843 -15.235 1.00 32.88 403 ILE A O 1
ATOM 3187 N N . CYS A 1 404 ? -5.032 -5.661 -14.614 1.00 31.61 404 CYS A N 1
ATOM 3188 C CA . CYS A 1 404 ? -5.894 -5.976 -13.474 1.00 31.61 404 CYS A CA 1
ATOM 3189 C C . CYS A 1 404 ? -5.665 -5.056 -12.252 1.00 31.61 404 CYS A C 1
ATOM 3191 O O . CYS A 1 404 ? -6.343 -5.224 -11.242 1.00 31.61 404 CYS A O 1
ATOM 3193 N N . ARG A 1 405 ? -4.703 -4.119 -12.303 1.00 31.31 405 ARG A N 1
ATOM 3194 C CA . ARG A 1 405 ? -4.310 -3.223 -11.196 1.00 31.31 405 ARG A CA 1
ATOM 3195 C C . ARG A 1 405 ? -4.186 -1.737 -11.577 1.00 31.31 405 ARG A C 1
ATOM 3197 O O . ARG A 1 405 ? -3.914 -0.940 -10.682 1.00 31.31 405 ARG A O 1
ATOM 3204 N N . GLN A 1 406 ? -4.387 -1.323 -12.835 1.00 31.77 406 GLN A N 1
ATOM 3205 C CA . GLN A 1 406 ? -4.395 0.105 -13.168 1.00 31.77 406 GLN A CA 1
ATOM 3206 C C . GLN A 1 406 ? -5.606 0.759 -12.515 1.00 31.77 406 GLN A C 1
ATOM 3208 O O . GLN A 1 406 ? -6.747 0.438 -12.828 1.00 31.77 406 GLN A O 1
ATOM 3213 N N . ARG A 1 407 ? -5.299 1.628 -11.559 1.00 36.41 407 ARG A N 1
ATOM 3214 C CA . ARG A 1 407 ? -6.204 2.340 -10.674 1.00 36.41 407 ARG A CA 1
ATOM 3215 C C . ARG A 1 407 ? -6.474 3.717 -11.295 1.00 36.41 407 ARG A C 1
ATOM 3217 O O . ARG A 1 407 ? -5.613 4.589 -11.228 1.00 36.41 407 ARG A O 1
ATOM 3224 N N . ILE A 1 408 ? -7.619 3.893 -11.950 1.00 36.62 408 ILE A N 1
ATOM 3225 C CA . ILE A 1 408 ? -8.015 5.150 -12.594 1.00 36.62 408 ILE A CA 1
ATOM 3226 C C . ILE A 1 408 ? -8.722 6.029 -11.559 1.00 36.62 408 ILE A C 1
ATOM 3228 O O . ILE A 1 408 ? -9.657 5.564 -10.905 1.00 36.62 408 ILE A O 1
ATOM 3232 N N . ARG A 1 409 ? -8.258 7.270 -11.369 1.00 35.25 409 ARG A N 1
ATOM 3233 C CA . ARG A 1 409 ? -8.818 8.215 -10.388 1.00 35.25 409 ARG A CA 1
ATOM 3234 C C . ARG A 1 409 ? -9.979 8.992 -10.989 1.00 35.25 409 ARG A C 1
ATOM 3236 O O . ARG A 1 409 ? -9.754 9.883 -11.794 1.00 35.25 409 ARG A O 1
ATOM 3243 N N . TRP A 1 410 ? -11.190 8.679 -10.553 1.00 35.34 410 TRP A N 1
ATOM 3244 C CA . TRP A 1 410 ? -12.438 9.304 -10.973 1.00 35.34 410 TRP A CA 1
ATOM 3245 C C . TRP A 1 410 ? -12.830 10.454 -10.047 1.00 35.34 410 TRP A C 1
ATOM 3247 O O . TRP A 1 410 ? -13.080 10.187 -8.873 1.00 35.34 410 TRP A O 1
ATOM 3257 N N . PRO A 1 411 ? -12.951 11.706 -10.517 1.00 36.84 411 PRO A N 1
ATOM 3258 C CA . PRO A 1 411 ? -13.579 12.767 -9.738 1.00 36.84 411 PRO A CA 1
ATOM 3259 C C . PRO A 1 411 ? -15.097 12.529 -9.648 1.00 36.84 411 PRO A C 1
ATOM 3261 O O . PRO A 1 411 ? -15.799 12.459 -10.653 1.00 36.84 411 PRO A O 1
ATOM 3264 N N . LEU A 1 412 ? -15.631 12.379 -8.432 1.00 35.72 412 LEU A N 1
ATOM 3265 C CA . LEU A 1 412 ? -17.077 12.313 -8.165 1.00 35.72 412 LEU A CA 1
ATOM 3266 C C . LEU A 1 412 ? -17.759 13.683 -8.283 1.00 35.72 412 LEU A C 1
ATOM 3268 O O . LEU A 1 412 ? -18.990 13.749 -8.257 1.00 35.72 412 LEU A O 1
ATOM 3272 N N . SER A 1 413 ? -16.993 14.770 -8.395 1.00 34.25 413 SER A N 1
ATOM 3273 C CA . SER A 1 413 ? -17.524 16.117 -8.564 1.00 34.25 413 SER A CA 1
ATOM 3274 C C . SER A 1 413 ? -18.073 16.297 -9.981 1.00 34.25 413 SER A C 1
ATOM 3276 O O . SER A 1 413 ? -17.345 16.500 -10.950 1.00 34.25 413 SER A O 1
ATOM 3278 N N . PHE A 1 414 ? -19.400 16.266 -10.100 1.00 36.66 414 PHE A N 1
ATOM 3279 C CA . PHE A 1 414 ? -20.090 16.761 -11.286 1.00 36.66 414 PHE A CA 1
ATOM 3280 C C . PHE A 1 414 ? -20.712 18.123 -10.980 1.00 36.66 414 PHE A C 1
ATOM 3282 O O . PHE A 1 414 ? -21.409 18.252 -9.972 1.00 36.66 414 PHE A O 1
ATOM 3289 N N . PRO A 1 415 ? -20.565 19.125 -11.865 1.00 32.38 415 PRO A N 1
ATOM 3290 C CA . PRO A 1 415 ? -21.320 20.364 -11.780 1.00 32.38 415 PRO A CA 1
ATOM 3291 C C . PRO A 1 415 ? -22.768 20.086 -12.202 1.00 32.38 415 PRO A C 1
ATOM 3293 O O . PRO A 1 415 ? -23.190 20.361 -13.323 1.00 32.38 415 PRO A O 1
ATOM 3296 N N . MET A 1 416 ? -23.547 19.513 -11.292 1.00 31.30 416 MET A N 1
ATOM 3297 C CA . MET A 1 416 ? -25.003 19.467 -11.369 1.00 31.30 416 MET A CA 1
ATOM 3298 C C . MET A 1 416 ? -25.551 20.346 -10.249 1.00 31.30 416 MET A C 1
ATOM 3300 O O . MET A 1 416 ? -26.078 19.869 -9.254 1.00 31.30 416 MET A O 1
ATOM 3304 N N . GLY A 1 417 ? -25.432 21.658 -10.453 1.00 34.31 417 GLY A N 1
ATOM 3305 C CA . GLY A 1 417 ? -25.948 22.670 -9.537 1.00 34.31 417 GLY A CA 1
ATOM 3306 C C . GLY A 1 417 ? -24.901 23.181 -8.552 1.00 34.31 417 GLY A C 1
ATOM 3307 O O . GLY A 1 417 ? -24.006 22.462 -8.133 1.00 34.31 417 GLY A O 1
ATOM 3308 N N . GLU A 1 418 ? -25.011 24.470 -8.250 1.00 32.25 418 GLU A N 1
ATOM 3309 C CA . GLU A 1 418 ? -24.139 25.229 -7.356 1.00 32.25 418 GLU A CA 1
ATOM 3310 C C . GLU A 1 418 ? -24.221 24.699 -5.915 1.00 32.25 418 GLU A C 1
ATOM 3312 O O . GLU A 1 418 ? -25.007 25.203 -5.115 1.00 32.25 418 GLU A O 1
ATOM 3317 N N . THR A 1 419 ? -23.405 23.711 -5.562 1.00 35.94 419 THR A N 1
ATOM 3318 C CA . THR A 1 419 ? -23.003 23.474 -4.172 1.00 35.94 419 THR A CA 1
ATOM 3319 C C . THR A 1 419 ? -21.527 23.096 -4.129 1.00 35.94 419 THR A C 1
ATOM 3321 O O . THR A 1 419 ? -21.091 22.205 -4.854 1.00 35.94 419 THR A O 1
ATOM 3324 N N . ASP A 1 420 ? -20.771 23.833 -3.310 1.00 37.72 420 ASP A N 1
ATOM 3325 C CA . ASP A 1 420 ? -19.386 23.548 -2.924 1.00 37.72 420 ASP A CA 1
ATOM 3326 C C . ASP A 1 420 ? -19.341 22.196 -2.193 1.00 37.72 420 ASP A C 1
ATOM 3328 O O . ASP A 1 420 ? -19.433 22.147 -0.968 1.00 37.72 420 ASP A O 1
ATOM 3332 N N . ASP A 1 421 ? -19.239 21.102 -2.942 1.00 38.56 421 ASP A N 1
ATOM 3333 C CA . ASP A 1 421 ? -18.877 19.795 -2.405 1.00 38.56 421 ASP A CA 1
ATOM 3334 C C . ASP A 1 421 ? -17.427 19.499 -2.799 1.00 38.56 421 ASP A C 1
ATOM 3336 O O . ASP A 1 421 ? -17.052 19.568 -3.973 1.00 38.56 421 ASP A O 1
ATOM 3340 N N . GLU A 1 422 ? -16.602 19.206 -1.794 1.00 39.94 422 GLU A N 1
ATOM 3341 C CA . GLU A 1 422 ? -15.198 18.826 -1.948 1.00 39.94 422 GLU A CA 1
ATOM 3342 C C . GLU A 1 422 ? -15.057 17.673 -2.957 1.00 39.94 422 GLU A C 1
ATOM 3344 O O . GLU A 1 422 ? -15.805 16.691 -2.910 1.00 39.94 422 GLU A O 1
ATOM 3349 N N . GLU A 1 423 ? -14.104 17.795 -3.889 1.00 41.75 423 GLU A N 1
ATOM 3350 C CA . GLU A 1 423 ? -13.858 16.814 -4.951 1.00 41.75 423 GLU A CA 1
ATOM 3351 C C . GLU A 1 423 ? -13.448 15.456 -4.363 1.00 41.75 423 GLU A C 1
ATOM 3353 O O . GLU A 1 423 ? -12.272 15.171 -4.142 1.00 41.75 423 GLU A O 1
ATOM 3358 N N . LYS A 1 424 ? -14.422 14.579 -4.115 1.00 37.84 424 LYS A N 1
ATOM 3359 C CA . LYS A 1 424 ? -14.143 13.186 -3.760 1.00 37.84 424 LYS A CA 1
ATOM 3360 C C . LYS A 1 424 ? -13.623 12.467 -4.999 1.00 37.84 424 LYS A C 1
ATOM 3362 O O . LYS A 1 424 ? -14.264 12.520 -6.043 1.00 37.84 424 LYS A O 1
ATOM 3367 N N . THR A 1 425 ? -12.488 11.781 -4.904 1.00 38.62 425 THR A N 1
ATOM 3368 C CA . THR A 1 425 ? -11.983 10.939 -5.999 1.00 38.62 425 THR A CA 1
ATOM 3369 C C . THR A 1 425 ? -12.111 9.467 -5.633 1.00 38.62 425 THR A C 1
ATOM 3371 O O . THR A 1 425 ? -11.905 9.096 -4.485 1.00 38.62 425 THR A O 1
ATOM 3374 N N . VAL A 1 426 ? -12.488 8.619 -6.589 1.00 36.22 426 VAL A N 1
ATOM 3375 C CA . VAL A 1 426 ? -12.625 7.170 -6.391 1.00 36.22 426 VAL A CA 1
ATOM 3376 C C . VAL A 1 426 ? -11.741 6.442 -7.382 1.00 36.22 426 VAL A C 1
ATOM 3378 O O . VAL A 1 426 ? -11.637 6.838 -8.537 1.00 36.22 426 VAL A O 1
ATOM 3381 N N . THR A 1 427 ? -11.093 5.370 -6.938 1.00 35.91 427 THR A N 1
ATOM 3382 C CA . THR A 1 427 ? -10.080 4.689 -7.740 1.00 35.91 427 THR A CA 1
ATOM 3383 C C . THR A 1 427 ? -10.579 3.337 -8.262 1.00 35.91 427 THR A C 1
ATOM 3385 O O . THR A 1 427 ? -10.812 2.423 -7.474 1.00 35.91 427 THR A O 1
ATOM 3388 N N . LEU A 1 428 ? -10.727 3.192 -9.583 1.00 34.41 428 LEU A N 1
ATOM 3389 C CA . LEU A 1 428 ? -11.280 1.995 -10.240 1.00 34.41 428 LEU A CA 1
ATOM 3390 C C . LEU A 1 428 ? -10.223 1.155 -10.970 1.00 34.41 428 LEU A C 1
ATOM 3392 O O . LEU A 1 428 ? -9.268 1.725 -11.486 1.00 34.41 428 LEU A O 1
ATOM 3396 N N . PRO A 1 429 ? -10.387 -0.174 -11.104 1.00 37.69 429 PRO A N 1
ATOM 3397 C CA . PRO A 1 429 ? -9.595 -0.953 -12.052 1.00 37.69 429 PRO A CA 1
ATOM 3398 C C . PRO A 1 429 ? -9.972 -0.588 -13.499 1.00 37.69 429 PRO A C 1
ATOM 3400 O O . PRO A 1 429 ? -11.152 -0.482 -13.826 1.00 37.69 429 PRO A O 1
ATOM 3403 N N . GLY A 1 430 ? -8.984 -0.466 -14.386 1.00 37.97 430 GLY A N 1
ATOM 3404 C CA . GLY A 1 430 ? -9.170 -0.077 -15.793 1.00 37.97 430 GLY A CA 1
ATOM 3405 C C . GLY A 1 430 ? -9.951 -1.042 -16.693 1.00 37.97 430 GLY A C 1
ATOM 3406 O O . GLY A 1 430 ? -10.028 -0.814 -17.894 1.00 37.97 430 GLY A O 1
ATOM 3407 N N . VAL A 1 431 ? -10.519 -2.120 -16.144 1.00 41.62 431 VAL A N 1
ATOM 3408 C CA . VAL A 1 431 ? -11.307 -3.118 -16.876 1.00 41.62 431 VAL A CA 1
ATOM 3409 C C . VAL A 1 431 ? -12.505 -3.530 -16.030 1.00 41.62 431 VAL A C 1
ATOM 3411 O O . VAL A 1 431 ? -12.335 -4.120 -14.962 1.00 41.62 431 VAL A O 1
ATOM 3414 N N . ILE A 1 432 ? -13.718 -3.291 -16.536 1.00 47.28 432 ILE A N 1
ATOM 3415 C CA . ILE A 1 432 ? -14.957 -3.733 -15.884 1.00 47.28 432 ILE A CA 1
ATOM 3416 C C . ILE A 1 432 ? -15.735 -4.683 -16.794 1.00 47.28 432 ILE A C 1
ATOM 3418 O O . ILE A 1 432 ? -15.829 -4.457 -18.002 1.00 47.28 432 ILE A O 1
ATOM 3422 N N . ARG A 1 433 ? -16.276 -5.758 -16.202 1.00 47.16 433 ARG A N 1
ATOM 3423 C CA . ARG A 1 433 ? -17.070 -6.778 -16.895 1.00 47.16 433 ARG A CA 1
ATOM 3424 C C . ARG A 1 433 ? -18.552 -6.445 -16.833 1.00 47.16 433 ARG A C 1
ATOM 3426 O O . ARG A 1 433 ? -19.113 -6.293 -15.751 1.00 47.16 433 ARG A O 1
ATOM 3433 N N . VAL A 1 434 ? -19.188 -6.425 -17.995 1.00 49.47 434 VAL A N 1
ATOM 3434 C CA . VAL A 1 434 ? -20.641 -6.264 -18.136 1.00 49.47 434 VAL A CA 1
ATOM 3435 C C . VAL A 1 434 ? -21.148 -7.360 -19.055 1.00 49.47 434 VAL A C 1
ATOM 3437 O O . VAL A 1 434 ? -20.409 -7.807 -19.935 1.00 49.47 434 VAL A O 1
ATOM 3440 N N . SER A 1 435 ? -22.385 -7.807 -18.859 1.00 52.34 435 SER A N 1
ATOM 3441 C CA . SER A 1 435 ? -23.048 -8.647 -19.850 1.00 52.34 435 SER A CA 1
ATOM 3442 C C . SER A 1 435 ? -24.140 -7.875 -20.587 1.00 52.34 435 SER A C 1
ATOM 3444 O O . SER A 1 435 ? -24.747 -6.937 -20.074 1.00 52.34 435 SER A O 1
ATOM 3446 N N . GLY A 1 436 ? -24.324 -8.226 -21.852 1.00 53.97 436 GLY A N 1
ATOM 3447 C CA . GLY A 1 436 ? -25.351 -7.659 -22.712 1.00 53.97 436 GLY A CA 1
ATOM 3448 C C . GLY A 1 436 ? -26.189 -8.769 -23.316 1.00 53.97 436 GLY A C 1
ATOM 3449 O O . GLY A 1 436 ? -25.760 -9.925 -23.393 1.00 53.97 436 GLY A O 1
ATOM 3450 N N . LYS A 1 437 ? -27.391 -8.416 -23.758 1.00 59.31 437 LYS A N 1
ATOM 3451 C CA . LYS A 1 437 ? -28.242 -9.312 -24.532 1.00 59.31 437 LYS A CA 1
ATOM 3452 C C . LYS A 1 437 ? -28.222 -8.857 -25.984 1.00 59.31 437 LYS A C 1
ATOM 3454 O O . LYS A 1 437 ? -28.507 -7.700 -26.274 1.00 59.31 437 LYS A O 1
ATOM 3459 N N . GLN A 1 438 ? -27.896 -9.774 -26.886 1.00 59.81 438 GLN A N 1
ATOM 3460 C CA . GLN A 1 438 ? -27.978 -9.509 -28.316 1.00 59.81 438 GLN A CA 1
ATOM 3461 C C . GLN A 1 438 ? -29.433 -9.608 -28.784 1.00 59.81 438 GLN A C 1
ATOM 3463 O O . GLN A 1 438 ? -30.111 -10.613 -28.539 1.00 59.81 438 GLN A O 1
ATOM 3468 N N . GLU A 1 439 ? -29.893 -8.583 -29.491 1.00 64.62 439 GLU A N 1
ATOM 3469 C CA . GLU A 1 439 ? -31.169 -8.562 -30.195 1.00 64.62 439 GLU A CA 1
ATOM 3470 C C . GLU A 1 439 ? -30.904 -8.154 -31.652 1.00 64.62 439 GLU A C 1
ATOM 3472 O O . GLU A 1 439 ? -30.670 -6.991 -31.950 1.00 64.62 439 GLU A O 1
ATOM 3477 N N . ALA A 1 440 ? -30.917 -9.134 -32.565 1.00 69.25 440 ALA A N 1
ATOM 3478 C CA . ALA A 1 440 ? -30.542 -8.958 -33.975 1.00 69.25 440 ALA A CA 1
ATOM 3479 C C . ALA A 1 440 ? -29.086 -8.464 -34.166 1.00 69.25 440 ALA A C 1
ATOM 3481 O O . ALA A 1 440 ? -28.157 -9.132 -33.702 1.00 69.25 440 ALA A O 1
ATOM 3482 N N . ASP A 1 441 ? -28.895 -7.342 -34.861 1.00 65.94 441 ASP A N 1
ATOM 3483 C CA . ASP A 1 441 ? -27.620 -6.681 -35.165 1.00 65.94 441 ASP A CA 1
ATOM 3484 C C . ASP A 1 441 ? -27.202 -5.671 -34.084 1.00 65.94 441 ASP A C 1
ATOM 3486 O O . ASP A 1 441 ? -26.326 -4.840 -34.304 1.00 65.94 441 ASP A O 1
ATOM 3490 N N . VAL A 1 442 ? -27.815 -5.734 -32.900 1.00 64.38 442 VAL A N 1
ATOM 3491 C CA . VAL A 1 442 ? -27.544 -4.814 -31.793 1.00 64.38 442 VAL A CA 1
ATOM 3492 C C . VAL A 1 442 ? -27.267 -5.593 -30.512 1.00 64.38 442 VAL A C 1
ATOM 3494 O O . VAL A 1 442 ? -27.952 -6.566 -30.181 1.00 64.38 442 VAL A O 1
ATOM 3497 N N . ILE A 1 443 ? -26.248 -5.162 -29.768 1.00 67.12 443 ILE A N 1
ATOM 3498 C CA . ILE A 1 443 ? -26.005 -5.613 -28.396 1.00 67.12 443 ILE A CA 1
ATOM 3499 C C . ILE A 1 443 ? -26.530 -4.546 -27.442 1.00 67.12 443 ILE A C 1
ATOM 3501 O O . ILE A 1 443 ? -26.027 -3.424 -27.424 1.00 67.12 443 ILE A O 1
ATOM 3505 N N . CYS A 1 444 ? -27.518 -4.926 -26.630 1.00 65.81 444 CYS A N 1
ATOM 3506 C CA . CYS A 1 444 ? -28.096 -4.073 -25.599 1.00 65.81 444 CYS A CA 1
ATOM 3507 C C . CYS A 1 444 ? -27.410 -4.350 -24.259 1.00 65.81 444 CYS A C 1
ATOM 3509 O O . CYS A 1 444 ? -27.422 -5.487 -23.767 1.00 65.81 444 CYS A O 1
ATOM 3511 N N . LEU A 1 445 ? -26.820 -3.319 -23.657 1.00 65.75 445 LEU A N 1
ATOM 3512 C CA . LEU A 1 445 ? -26.183 -3.424 -22.342 1.00 65.75 445 LEU A CA 1
ATOM 3513 C C . LEU A 1 445 ? -27.241 -3.559 -21.232 1.00 65.75 445 LEU A C 1
ATOM 3515 O O . LEU A 1 445 ? -28.179 -2.765 -21.174 1.00 65.75 445 LEU A O 1
ATOM 3519 N N . ASP A 1 446 ? -27.088 -4.540 -20.333 1.00 63.41 446 ASP A N 1
ATOM 3520 C CA . ASP A 1 446 ? -28.012 -4.750 -19.209 1.00 63.41 446 ASP A CA 1
ATOM 3521 C C . ASP A 1 446 ? -27.381 -4.324 -17.876 1.00 63.41 446 ASP A C 1
ATOM 3523 O O . ASP A 1 446 ? -26.474 -4.988 -17.359 1.00 63.41 446 ASP A O 1
ATOM 3527 N N . ILE A 1 447 ? -27.922 -3.244 -17.296 1.00 56.16 447 ILE A N 1
ATOM 3528 C CA . ILE A 1 447 ? -27.523 -2.665 -16.001 1.00 56.16 447 ILE A CA 1
ATOM 3529 C C . ILE A 1 447 ? -27.633 -3.697 -14.865 1.00 56.16 447 ILE A C 1
ATOM 3531 O O . ILE A 1 447 ? -26.833 -3.680 -13.933 1.00 56.16 447 ILE A O 1
ATOM 3535 N N . ALA A 1 448 ? -28.592 -4.625 -14.938 1.00 51.59 448 ALA A N 1
ATOM 3536 C CA . ALA A 1 448 ? -28.849 -5.603 -13.879 1.00 51.59 448 ALA A CA 1
ATOM 3537 C C . ALA A 1 448 ? -27.921 -6.829 -13.928 1.00 51.59 448 ALA A C 1
ATOM 3539 O O . ALA A 1 448 ? -27.949 -7.660 -13.021 1.00 51.59 448 ALA A O 1
ATOM 3540 N N . SER A 1 449 ? -27.109 -6.959 -14.978 1.00 51.22 449 SER A N 1
ATOM 3541 C CA . SER A 1 449 ? -26.326 -8.166 -15.261 1.00 51.22 449 SER A CA 1
ATOM 3542 C C . SER A 1 449 ? -24.840 -8.051 -14.883 1.00 51.22 449 SER A C 1
ATOM 3544 O O . SER A 1 449 ? -24.024 -8.920 -15.195 1.00 51.22 449 SER A O 1
ATOM 3546 N N . VAL A 1 450 ? -24.475 -6.960 -14.209 1.00 50.28 450 VAL A N 1
ATOM 3547 C CA . VAL A 1 450 ? -23.097 -6.648 -13.824 1.00 50.28 450 VAL A CA 1
ATOM 3548 C C . VAL A 1 450 ? -22.600 -7.658 -12.789 1.00 50.28 450 VAL A C 1
ATOM 3550 O O . VAL A 1 450 ? -23.023 -7.650 -11.636 1.00 50.28 450 VAL A O 1
ATOM 3553 N N . SER A 1 451 ? -21.668 -8.519 -13.199 1.00 45.91 451 SER A N 1
ATOM 3554 C CA . SER A 1 451 ? -20.977 -9.448 -12.305 1.00 45.91 451 SER A CA 1
ATOM 3555 C C . SER A 1 451 ? -19.641 -8.848 -11.891 1.00 45.91 451 SER A C 1
ATOM 3557 O O . SER A 1 451 ? -18.655 -8.912 -12.629 1.00 45.91 451 SER A O 1
ATOM 3559 N N . VAL A 1 452 ? -19.605 -8.306 -10.681 1.00 49.28 452 VAL A N 1
ATOM 3560 C CA . VAL A 1 452 ? -18.389 -7.789 -10.057 1.00 49.28 452 VAL A CA 1
ATOM 3561 C C . VAL A 1 452 ? -17.766 -8.897 -9.197 1.00 49.28 452 VAL A C 1
ATOM 3563 O O . VAL A 1 452 ? -18.503 -9.622 -8.530 1.00 49.28 452 VAL A O 1
ATOM 3566 N N . PRO A 1 453 ? -16.434 -9.085 -9.193 1.00 45.09 453 PRO A N 1
ATOM 3567 C CA . PRO A 1 453 ? -15.785 -9.907 -8.177 1.00 45.09 453 PRO A CA 1
ATOM 3568 C C . PRO A 1 453 ? -16.165 -9.430 -6.756 1.00 45.09 453 PRO A C 1
ATOM 3570 O O . PRO A 1 453 ? -16.231 -8.218 -6.547 1.00 45.09 453 PRO A O 1
ATOM 3573 N N . PRO A 1 454 ? -16.355 -10.333 -5.772 1.00 44.00 454 PRO A N 1
ATOM 3574 C CA . PRO A 1 454 ? -16.791 -9.981 -4.408 1.00 44.00 454 PRO A CA 1
ATOM 3575 C C . PRO A 1 454 ? -15.941 -8.894 -3.728 1.00 44.00 454 PRO A C 1
ATOM 3577 O O . PRO A 1 454 ? -16.425 -8.123 -2.912 1.00 44.00 454 PRO A O 1
ATOM 3580 N N . GLU A 1 455 ? -14.673 -8.788 -4.124 1.00 42.03 455 GLU A N 1
ATOM 3581 C CA . GLU A 1 455 ? -13.685 -7.817 -3.643 1.00 42.03 455 GLU A CA 1
ATOM 3582 C C . GLU A 1 455 ? -13.978 -6.354 -4.056 1.00 42.03 455 GLU A C 1
ATOM 3584 O O . GLU A 1 455 ? -13.250 -5.450 -3.651 1.00 42.03 455 GLU A O 1
ATOM 3589 N N 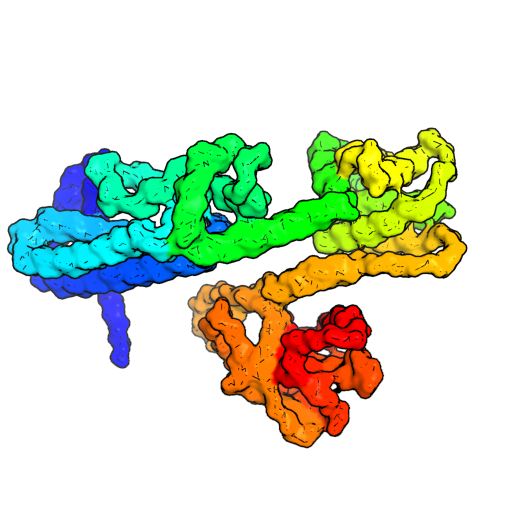. MET A 1 456 ? -14.997 -6.092 -4.891 1.00 47.53 456 MET A N 1
ATOM 3590 C CA . MET A 1 456 ? -15.257 -4.765 -5.478 1.00 47.53 456 MET A CA 1
ATOM 3591 C C . MET A 1 456 ? -16.741 -4.341 -5.484 1.00 47.53 456 MET A C 1
ATOM 3593 O O . MET A 1 456 ? -17.096 -3.373 -6.166 1.00 47.53 456 MET A O 1
ATOM 3597 N N . GLU A 1 457 ? -17.621 -5.038 -4.756 1.00 46.44 457 GLU A N 1
ATOM 3598 C CA . GLU A 1 457 ? -19.087 -4.891 -4.866 1.00 46.44 457 GLU A CA 1
ATOM 3599 C C . GLU A 1 457 ? -19.632 -3.487 -4.540 1.00 46.44 457 GLU A C 1
ATOM 3601 O O . GLU A 1 457 ? -20.615 -3.073 -5.154 1.00 46.44 457 GLU A O 1
ATOM 3606 N N . GLN A 1 458 ? -19.009 -2.716 -3.639 1.00 42.59 458 GLN A N 1
ATOM 3607 C CA . GLN A 1 458 ? -19.580 -1.428 -3.201 1.00 42.59 458 GLN A CA 1
ATOM 3608 C C . GLN A 1 458 ? -19.242 -0.229 -4.104 1.00 42.59 458 GLN A C 1
ATOM 3610 O O . GLN A 1 458 ? -20.099 0.618 -4.328 1.00 42.59 458 GLN A O 1
ATOM 3615 N N . ILE A 1 459 ? -18.031 -0.156 -4.665 1.00 45.50 459 ILE A N 1
ATOM 3616 C CA . ILE A 1 459 ? -17.568 1.013 -5.445 1.00 45.50 459 ILE A CA 1
ATOM 3617 C C . ILE A 1 459 ? -17.951 0.906 -6.930 1.00 45.50 459 ILE A C 1
ATOM 3619 O O . ILE A 1 459 ? -18.255 1.895 -7.598 1.00 45.50 459 ILE A O 1
ATOM 3623 N N . SER A 1 460 ? -17.947 -0.310 -7.467 1.00 52.31 460 SER A N 1
ATOM 3624 C CA . SER A 1 460 ? -18.112 -0.545 -8.903 1.00 52.31 460 SER A CA 1
ATOM 3625 C C . SER A 1 460 ? -19.568 -0.477 -9.371 1.00 52.31 460 SER A C 1
ATOM 3627 O O . SER A 1 460 ? -19.810 -0.058 -10.500 1.00 52.31 460 SER A O 1
ATOM 3629 N N . HIS A 1 461 ? -20.545 -0.833 -8.525 1.00 52.88 461 HIS A N 1
ATOM 3630 C CA . HIS A 1 461 ? -21.955 -0.883 -8.924 1.00 52.88 461 HIS A CA 1
ATOM 3631 C C . HIS A 1 461 ? -22.571 0.515 -9.095 1.00 52.88 461 HIS A C 1
ATOM 3633 O O . HIS A 1 461 ? -23.304 0.754 -10.056 1.00 52.88 461 HIS A O 1
ATOM 3639 N N . GLU A 1 462 ? -22.229 1.467 -8.219 1.00 55.09 462 GLU A N 1
ATOM 3640 C CA . GLU A 1 462 ? -22.693 2.856 -8.325 1.00 55.09 462 GLU A CA 1
ATOM 3641 C C . GLU A 1 462 ? -22.104 3.556 -9.558 1.00 55.09 462 GLU A C 1
ATOM 3643 O O . GLU A 1 462 ? -22.831 4.208 -10.310 1.00 55.09 462 GLU A O 1
ATOM 3648 N N . ILE A 1 463 ? -20.802 3.379 -9.810 1.00 54.88 463 ILE A N 1
ATOM 3649 C CA . ILE A 1 463 ? -20.131 4.004 -10.956 1.00 54.88 463 ILE A CA 1
ATOM 3650 C C . ILE A 1 463 ? -20.633 3.406 -12.272 1.00 54.88 463 ILE A C 1
ATOM 3652 O O . ILE A 1 463 ? -20.885 4.153 -13.218 1.00 54.88 463 ILE A O 1
ATOM 3656 N N . LEU A 1 464 ? -20.871 2.091 -12.330 1.00 58.47 464 LEU A N 1
ATOM 3657 C CA . LEU A 1 464 ? -21.457 1.488 -13.524 1.00 58.47 464 LEU A CA 1
ATOM 3658 C C . LEU A 1 464 ? -22.882 1.944 -13.786 1.00 58.47 464 LEU A C 1
ATOM 3660 O O . LEU A 1 464 ? -23.233 2.209 -14.932 1.00 58.47 464 LEU A O 1
ATOM 3664 N N . THR A 1 465 ? -23.695 2.036 -12.734 1.00 60.16 465 THR A N 1
ATOM 3665 C CA . THR A 1 465 ? -25.069 2.528 -12.855 1.00 60.16 465 THR A CA 1
ATOM 3666 C C . THR A 1 465 ? -25.053 3.944 -13.423 1.00 60.16 465 THR A C 1
ATOM 3668 O O . THR A 1 465 ? -25.735 4.208 -14.407 1.00 60.16 465 THR A O 1
ATOM 3671 N N . LYS A 1 466 ? -24.177 4.818 -12.911 1.00 62.66 466 LYS A N 1
ATOM 3672 C CA . LYS A 1 466 ? -23.998 6.190 -13.412 1.00 62.66 466 LYS A CA 1
ATOM 3673 C C . LYS A 1 466 ? -23.451 6.253 -14.845 1.00 62.66 466 LYS A C 1
ATOM 3675 O O . LYS A 1 466 ? -23.895 7.097 -15.620 1.00 62.66 466 LYS A O 1
ATOM 3680 N N . LEU A 1 467 ? -22.519 5.379 -15.230 1.00 64.56 467 LEU A N 1
ATOM 3681 C CA . LEU A 1 467 ? -22.002 5.293 -16.604 1.00 64.56 467 LEU A CA 1
ATOM 3682 C C . LEU A 1 467 ? -23.100 4.868 -17.590 1.00 64.56 467 LEU A C 1
ATOM 3684 O O . LEU A 1 467 ? -23.274 5.490 -18.636 1.00 64.56 467 LEU A O 1
ATOM 3688 N N . LEU A 1 468 ? -23.864 3.831 -17.243 1.00 67.19 468 LEU A N 1
ATOM 3689 C CA . LEU A 1 468 ? -24.964 3.336 -18.071 1.00 67.19 468 LEU A CA 1
ATOM 3690 C C . LEU A 1 468 ? -26.124 4.346 -18.118 1.00 67.19 468 LEU A C 1
ATOM 3692 O O . LEU A 1 468 ? -26.745 4.519 -19.166 1.00 67.19 468 LEU A O 1
ATOM 3696 N N . GLU A 1 469 ? -26.369 5.086 -17.033 1.00 66.19 469 GLU A N 1
ATOM 3697 C CA . GLU A 1 469 ? -27.269 6.244 -17.021 1.00 66.19 469 GLU A CA 1
ATOM 3698 C C . GLU A 1 469 ? -26.772 7.379 -17.931 1.00 66.19 469 GLU A C 1
ATOM 3700 O O . GLU A 1 469 ? -27.589 7.982 -18.625 1.00 66.19 469 GLU A O 1
ATOM 3705 N N . ARG A 1 470 ? -25.458 7.661 -17.980 1.00 66.88 470 ARG A N 1
ATOM 3706 C CA . ARG A 1 470 ? -24.865 8.663 -18.891 1.00 66.88 470 ARG A CA 1
ATOM 3707 C C . ARG A 1 470 ? -25.023 8.262 -20.351 1.00 66.88 470 ARG A C 1
ATOM 3709 O O . ARG A 1 470 ? -25.530 9.083 -21.116 1.00 66.88 470 ARG A O 1
ATOM 3716 N N . LEU A 1 471 ? -24.687 7.019 -20.705 1.00 66.44 471 LEU A N 1
ATOM 3717 C CA . LEU A 1 471 ? -24.947 6.456 -22.036 1.00 66.44 471 LEU A CA 1
ATOM 3718 C C . LEU A 1 471 ? -26.430 6.615 -22.396 1.00 66.44 471 LEU A C 1
ATOM 3720 O O . LEU A 1 471 ? -26.757 7.216 -23.407 1.00 66.44 471 LEU A O 1
ATOM 3724 N N . ASN A 1 472 ? -27.350 6.218 -21.513 1.00 66.69 472 ASN A N 1
ATOM 3725 C CA . ASN A 1 472 ? -28.790 6.348 -21.760 1.00 66.69 472 ASN A CA 1
ATOM 3726 C C . ASN A 1 472 ? -29.301 7.808 -21.775 1.00 66.69 472 ASN A C 1
ATOM 3728 O O . ASN A 1 472 ? -30.382 8.096 -22.288 1.00 66.69 472 ASN A O 1
ATOM 3732 N N . SER A 1 473 ? -28.553 8.753 -21.195 1.00 68.06 473 SER A N 1
ATOM 3733 C CA . SER A 1 473 ? -28.937 10.168 -21.164 1.00 68.06 473 SER A CA 1
ATOM 3734 C C . SER A 1 473 ? -28.734 10.881 -22.505 1.00 68.06 473 SER A C 1
ATOM 3736 O O . SER A 1 473 ? -29.289 11.969 -22.688 1.00 68.06 473 SER A O 1
ATOM 3738 N N . GLY A 1 474 ? -27.924 10.314 -23.411 1.00 60.94 474 GLY A N 1
ATOM 3739 C CA . GLY A 1 474 ? -27.571 10.913 -24.703 1.00 60.94 474 GLY A CA 1
ATOM 3740 C C . GLY A 1 474 ? -26.826 12.247 -24.602 1.00 60.94 474 GLY A C 1
ATOM 3741 O O . GLY A 1 474 ? -26.802 13.018 -25.561 1.00 60.94 474 GLY A O 1
ATOM 3742 N N . ARG A 1 475 ? -26.273 12.571 -23.425 1.00 62.53 475 ARG A N 1
ATOM 3743 C CA . ARG A 1 475 ? -25.592 13.851 -23.164 1.00 62.53 475 ARG A CA 1
ATOM 3744 C C . ARG A 1 475 ? -24.149 13.875 -23.655 1.00 62.53 475 ARG A C 1
ATOM 3746 O O . ARG A 1 475 ? -23.600 14.961 -23.816 1.00 62.53 475 ARG A O 1
ATOM 3753 N N . GLU A 1 476 ? -23.555 12.709 -23.873 1.00 65.94 476 GLU A N 1
ATOM 3754 C CA . GLU A 1 476 ? -22.138 12.538 -24.172 1.00 65.94 476 GLU A CA 1
ATOM 3755 C C . GLU A 1 476 ? -21.923 11.472 -25.236 1.00 65.94 476 GLU A C 1
ATOM 3757 O O . GLU A 1 476 ? -22.760 10.592 -25.437 1.00 65.94 476 GLU A O 1
ATOM 3762 N N . THR A 1 477 ? -20.792 11.591 -25.922 1.00 69.88 477 THR A N 1
ATOM 3763 C CA . THR A 1 477 ? -20.389 10.699 -27.002 1.00 69.88 477 THR A CA 1
ATOM 3764 C C . THR A 1 477 ? -19.339 9.747 -26.476 1.00 69.88 477 THR A C 1
ATOM 3766 O O . THR A 1 477 ? -18.296 10.187 -26.001 1.00 69.88 477 THR A O 1
ATOM 3769 N N . PHE A 1 478 ? -19.592 8.457 -26.618 1.00 75.12 478 PHE A N 1
ATOM 3770 C CA . PHE A 1 478 ? -18.625 7.416 -26.314 1.00 75.12 478 PHE A CA 1
ATOM 3771 C C . PHE A 1 478 ? -18.056 6.874 -27.613 1.00 75.12 478 PHE A C 1
ATOM 3773 O O . PHE A 1 478 ? -18.740 6.840 -28.632 1.00 75.12 478 PHE A O 1
ATOM 3780 N N . TYR A 1 479 ? -16.807 6.435 -27.581 1.00 77.81 479 TYR A N 1
ATOM 3781 C CA . TYR A 1 479 ? -16.206 5.686 -28.670 1.00 77.81 479 TYR A CA 1
ATOM 3782 C C . TYR A 1 479 ? -16.243 4.204 -28.324 1.00 77.81 479 TYR A C 1
ATOM 3784 O O . TYR A 1 479 ? -15.940 3.821 -27.193 1.00 77.81 479 TYR A O 1
ATOM 3792 N N . TYR A 1 480 ? -16.593 3.365 -29.292 1.00 76.88 480 TYR A N 1
ATOM 3793 C CA . TYR A 1 480 ? -16.655 1.922 -29.130 1.00 76.88 480 TYR A CA 1
ATOM 3794 C C . TYR A 1 480 ? -15.813 1.197 -30.179 1.00 76.88 480 TYR A C 1
ATOM 3796 O O . TYR A 1 480 ? -15.644 1.663 -31.308 1.00 76.88 480 TYR A O 1
ATOM 3804 N N . GLN A 1 481 ? -15.286 0.033 -29.804 1.00 75.25 481 GLN A N 1
ATOM 3805 C CA . GLN A 1 481 ? -14.652 -0.897 -30.728 1.00 75.25 481 GLN A CA 1
ATOM 3806 C C . GLN A 1 481 ? -14.894 -2.339 -30.282 1.00 75.25 481 GLN A C 1
ATOM 3808 O O . GLN A 1 481 ? -14.636 -2.710 -29.139 1.00 75.25 481 GLN A O 1
ATOM 3813 N N . VAL A 1 482 ? -15.392 -3.168 -31.192 1.00 74.06 482 VAL A N 1
ATOM 3814 C CA . VAL A 1 482 ? -15.712 -4.575 -30.941 1.00 74.06 482 VAL A CA 1
ATOM 3815 C C . VAL A 1 482 ? -14.538 -5.440 -31.377 1.00 74.06 482 VAL A C 1
ATOM 3817 O O . VAL A 1 482 ? -13.991 -5.254 -32.459 1.00 74.06 482 VAL A O 1
ATOM 3820 N N . LEU A 1 483 ? -14.142 -6.405 -30.554 1.00 69.88 483 LEU A N 1
ATOM 3821 C CA . LEU A 1 483 ? -13.199 -7.451 -30.929 1.00 69.88 483 LEU A CA 1
ATOM 3822 C C . LEU A 1 483 ? -13.968 -8.742 -31.187 1.00 69.88 483 LEU A C 1
ATOM 3824 O O . LEU A 1 483 ? -14.663 -9.252 -30.311 1.00 69.88 483 LEU A O 1
ATOM 3828 N N . LEU A 1 484 ? -13.812 -9.284 -32.387 1.00 70.69 484 LEU A N 1
ATOM 3829 C CA . LEU A 1 484 ? -14.503 -10.476 -32.862 1.00 70.69 484 LEU A CA 1
ATOM 3830 C C . LEU A 1 484 ? -13.494 -11.580 -33.145 1.00 70.69 484 LEU A C 1
ATOM 3832 O O . LEU A 1 484 ? -12.466 -11.331 -33.777 1.00 70.69 484 LEU A O 1
ATOM 3836 N N . LYS A 1 485 ? -13.795 -12.812 -32.733 1.00 67.81 485 LYS A N 1
ATOM 3837 C CA . LYS A 1 485 ? -12.976 -13.975 -33.079 1.00 67.81 485 LYS A CA 1
ATOM 3838 C C . LYS A 1 485 ? -13.450 -14.600 -34.385 1.00 67.81 485 LYS A C 1
ATOM 3840 O O . LYS A 1 485 ? -14.539 -15.152 -34.473 1.00 67.81 485 LYS A O 1
ATOM 3845 N N . ASN A 1 486 ? -12.627 -14.551 -35.420 1.00 70.00 486 ASN A N 1
ATOM 3846 C CA . ASN A 1 486 ? -12.968 -15.136 -36.707 1.00 70.00 486 ASN A CA 1
ATOM 3847 C C . ASN A 1 486 ? -13.051 -16.685 -36.637 1.00 70.00 486 ASN A C 1
ATOM 3849 O O . ASN A 1 486 ? -12.525 -17.302 -35.704 1.00 70.00 486 ASN A O 1
ATOM 3853 N N . PRO A 1 487 ? -13.649 -17.350 -37.645 1.00 63.22 487 PRO A N 1
ATOM 3854 C CA . PRO A 1 487 ? -13.740 -18.816 -37.695 1.00 63.22 487 PRO A CA 1
ATOM 3855 C C . PRO A 1 487 ? -12.389 -19.554 -37.699 1.00 63.22 487 PRO A C 1
ATOM 3857 O O . PRO A 1 487 ? -12.340 -20.754 -37.443 1.00 63.22 487 PRO A O 1
ATOM 3860 N N . GLU A 1 488 ? -11.290 -18.855 -37.993 1.00 67.56 488 GLU A N 1
ATOM 3861 C CA . GLU A 1 488 ? -9.919 -19.379 -37.950 1.00 67.56 488 GLU A CA 1
ATOM 3862 C C . GLU A 1 488 ? -9.276 -19.233 -36.554 1.00 67.56 488 GLU A C 1
ATOM 3864 O O . GLU A 1 488 ? -8.119 -19.604 -36.359 1.00 67.56 488 GLU A O 1
ATOM 3869 N N . GLY A 1 489 ? -10.019 -18.702 -35.577 1.00 64.19 489 GLY A N 1
ATOM 3870 C CA . GLY A 1 489 ? -9.598 -18.529 -34.190 1.00 64.19 489 GLY A CA 1
ATOM 3871 C C . GLY A 1 489 ? -8.788 -17.261 -33.911 1.00 64.19 489 GLY A C 1
ATOM 3872 O O . GLY A 1 489 ? -8.217 -17.153 -32.827 1.00 64.19 489 GLY A O 1
ATOM 3873 N N . ARG A 1 490 ? -8.721 -16.312 -34.853 1.00 72.44 490 ARG A N 1
ATOM 3874 C CA . ARG A 1 490 ? -8.026 -15.026 -34.698 1.00 72.44 490 ARG A CA 1
ATOM 3875 C C . ARG A 1 490 ? -8.988 -13.894 -34.375 1.00 72.44 490 ARG A C 1
ATOM 3877 O O . ARG A 1 490 ? -10.018 -13.750 -35.020 1.00 72.44 490 ARG A O 1
ATOM 3884 N N . TRP A 1 491 ? -8.594 -13.048 -33.439 1.00 73.75 491 TRP A N 1
ATOM 3885 C CA . TRP A 1 491 ? -9.292 -11.824 -33.072 1.00 73.75 491 TRP A CA 1
ATOM 3886 C C . TRP A 1 491 ? -9.007 -10.691 -34.061 1.00 73.75 491 TRP A C 1
ATOM 3888 O O . TRP A 1 491 ? -7.849 -10.484 -34.438 1.00 73.75 491 TRP A O 1
ATOM 3898 N N . SER A 1 492 ? -10.055 -9.962 -34.436 1.00 75.38 492 SER A N 1
ATOM 3899 C CA . SER A 1 492 ? -10.047 -8.770 -35.294 1.00 75.38 492 SER A CA 1
ATOM 3900 C C . SER A 1 492 ? -10.961 -7.683 -34.725 1.00 75.38 492 SER A C 1
ATOM 3902 O O . SER A 1 492 ? -11.900 -8.001 -34.000 1.00 75.38 492 SER A O 1
ATOM 3904 N N . THR A 1 493 ? -10.726 -6.420 -35.079 1.00 77.44 493 THR A N 1
ATOM 3905 C CA . THR A 1 493 ? -11.599 -5.296 -34.719 1.00 77.44 493 THR A CA 1
ATOM 3906 C C . THR A 1 493 ? -12.793 -5.167 -35.658 1.00 77.44 493 THR A C 1
ATOM 3908 O O . THR A 1 493 ? -12.726 -5.510 -36.838 1.00 77.44 493 THR A O 1
ATOM 3911 N N . PHE A 1 494 ? -13.892 -4.652 -35.122 1.00 73.25 494 PHE A N 1
ATOM 3912 C CA . PHE A 1 494 ? -15.042 -4.166 -35.858 1.00 73.25 494 PHE A CA 1
ATOM 3913 C C . PHE A 1 494 ? -15.659 -2.972 -35.103 1.00 73.25 494 PHE A C 1
ATOM 3915 O O . PHE A 1 494 ? -15.935 -3.101 -33.913 1.00 73.25 494 PHE A O 1
ATOM 3922 N N . PRO A 1 495 ? -15.892 -1.821 -35.744 1.00 73.06 495 PRO A N 1
ATOM 3923 C CA . PRO A 1 495 ? -15.363 -1.446 -37.051 1.00 73.06 495 PRO A CA 1
ATOM 3924 C C . PRO A 1 495 ? -13.821 -1.398 -37.039 1.00 73.06 495 PRO A C 1
ATOM 3926 O O . PRO A 1 495 ? -13.182 -1.450 -35.982 1.00 73.06 495 PRO A O 1
ATOM 3929 N N . ASP A 1 496 ? -13.204 -1.305 -38.225 1.00 76.00 496 ASP A N 1
ATOM 3930 C CA . ASP A 1 496 ? -11.736 -1.209 -38.370 1.00 76.00 496 ASP A CA 1
ATOM 3931 C C . ASP A 1 496 ? -11.150 -0.056 -37.538 1.00 76.00 496 ASP A C 1
ATOM 3933 O O . ASP A 1 496 ? -10.005 -0.120 -37.098 1.00 76.00 496 ASP A O 1
ATOM 3937 N N . LYS A 1 497 ? -11.960 0.980 -37.295 1.00 79.00 497 LYS A N 1
ATOM 3938 C CA . LYS A 1 497 ? -11.672 2.098 -36.401 1.00 79.00 497 LYS A CA 1
ATOM 3939 C C . LYS A 1 497 ? -12.784 2.250 -35.368 1.00 79.00 497 LYS A C 1
ATOM 3941 O O . LYS A 1 497 ? -13.915 1.876 -35.670 1.00 79.00 497 LYS A O 1
ATOM 3946 N N . PRO A 1 498 ? -12.485 2.844 -34.206 1.00 81.75 498 PRO A N 1
ATOM 3947 C CA . PRO A 1 498 ? -13.494 3.235 -33.235 1.00 81.75 498 PRO A CA 1
ATOM 3948 C C . PRO A 1 498 ? -14.619 4.065 -33.848 1.00 81.75 498 PRO A C 1
ATOM 3950 O O . PRO A 1 498 ? -14.361 5.008 -34.601 1.00 81.75 498 PRO A O 1
ATOM 3953 N N . GLU A 1 499 ? -15.854 3.722 -33.503 1.00 79.81 499 GLU A N 1
ATOM 3954 C CA . GLU A 1 499 ? -17.052 4.470 -33.884 1.00 79.81 499 GLU A CA 1
ATOM 3955 C C . GLU A 1 499 ? -17.684 5.148 -32.671 1.00 79.81 499 GLU A C 1
ATOM 3957 O O . GLU A 1 499 ? -17.405 4.790 -31.533 1.00 79.81 499 GLU A O 1
ATOM 3962 N N . GLU A 1 500 ? -18.515 6.157 -32.916 1.00 81.19 500 GLU A N 1
ATOM 3963 C CA . GLU A 1 500 ? -19.205 6.909 -31.870 1.00 81.19 500 GLU A CA 1
ATOM 3964 C C . GLU A 1 500 ? -20.558 6.276 -31.524 1.00 81.19 500 GLU A C 1
ATOM 3966 O O . GLU A 1 500 ? -21.289 5.832 -32.409 1.00 81.19 500 GLU A O 1
ATOM 3971 N N . ILE A 1 501 ? -20.920 6.307 -30.245 1.00 77.50 501 ILE A N 1
ATOM 3972 C CA . ILE A 1 501 ? -22.218 5.894 -29.717 1.00 77.50 501 ILE A CA 1
ATOM 3973 C C . ILE A 1 501 ? -22.728 6.910 -28.688 1.00 77.50 501 ILE A C 1
ATOM 3975 O O . ILE A 1 501 ? -21.952 7.572 -27.998 1.00 77.50 501 ILE A O 1
ATOM 3979 N N . TYR A 1 502 ? -24.051 7.042 -28.614 1.00 68.94 502 TYR A N 1
ATOM 3980 C CA . TYR A 1 502 ? -24.751 8.008 -27.763 1.00 68.94 502 TYR A CA 1
ATOM 3981 C C . TYR A 1 502 ? -25.823 7.354 -26.874 1.00 68.94 502 TYR A C 1
ATOM 3983 O O . TYR A 1 502 ? -26.535 8.064 -26.172 1.00 68.94 502 TYR A O 1
ATOM 3991 N N . ASP A 1 503 ? -25.976 6.030 -26.930 1.00 68.69 503 ASP A N 1
ATOM 3992 C CA . ASP A 1 503 ? -26.935 5.242 -26.155 1.00 68.69 503 ASP A CA 1
ATOM 3993 C C . ASP A 1 503 ? -26.356 3.853 -25.801 1.00 68.69 503 ASP A C 1
ATOM 3995 O O . ASP A 1 503 ? -25.152 3.621 -25.894 1.00 68.69 503 ASP A O 1
ATOM 3999 N N . LEU A 1 504 ? -27.190 2.943 -25.290 1.00 67.00 504 LEU A N 1
ATOM 4000 C CA . LEU A 1 504 ? -26.776 1.604 -24.845 1.00 67.00 504 LEU A CA 1
ATOM 4001 C C . LEU A 1 504 ? -26.805 0.552 -25.970 1.00 67.00 504 LEU A C 1
ATOM 4003 O O . LEU A 1 504 ? -26.654 -0.640 -25.683 1.00 67.00 504 LEU A O 1
ATOM 4007 N N . GLU A 1 505 ? -27.041 0.968 -27.216 1.00 71.06 505 GLU A N 1
ATOM 4008 C CA . GLU A 1 505 ? -27.261 0.089 -28.363 1.00 71.06 505 GLU A CA 1
ATOM 4009 C C . GLU A 1 505 ? -26.036 0.074 -29.277 1.00 71.06 505 GLU A C 1
ATOM 4011 O O . GLU A 1 505 ? -25.812 0.974 -30.083 1.00 71.06 505 GLU A O 1
ATOM 4016 N N . ILE A 1 506 ? -25.225 -0.979 -29.168 1.00 72.56 506 ILE A N 1
ATOM 4017 C CA . ILE A 1 506 ? -23.999 -1.091 -29.963 1.00 72.56 506 ILE A CA 1
ATOM 4018 C C . ILE A 1 506 ? -24.299 -1.898 -31.225 1.00 72.56 506 ILE A C 1
ATOM 4020 O O . ILE A 1 506 ? -24.596 -3.095 -31.106 1.00 72.56 506 ILE A O 1
ATOM 4024 N N . PRO A 1 507 ? -24.219 -1.288 -32.423 1.00 69.50 507 PRO A N 1
ATOM 4025 C CA . PRO A 1 507 ? -24.441 -2.007 -33.662 1.00 69.50 507 PRO A CA 1
ATOM 4026 C C . PRO A 1 507 ? -23.276 -2.962 -33.912 1.00 69.50 507 PRO A C 1
ATOM 4028 O O . PRO A 1 507 ? -22.099 -2.604 -33.841 1.00 69.50 507 PRO A O 1
ATOM 4031 N N . VAL A 1 508 ? -23.611 -4.207 -34.217 1.00 67.56 508 VAL A N 1
ATOM 4032 C CA . VAL A 1 508 ? -22.658 -5.273 -34.493 1.00 67.56 508 VAL A CA 1
ATOM 4033 C C . VAL A 1 508 ? -23.079 -6.054 -35.736 1.00 67.56 508 VAL A C 1
ATOM 4035 O O . VAL A 1 508 ? -24.258 -6.098 -36.077 1.00 67.56 508 VAL A O 1
ATOM 4038 N N . PRO A 1 509 ? -22.146 -6.694 -36.459 1.00 64.25 509 PRO A N 1
ATOM 4039 C CA . PRO A 1 509 ? -22.508 -7.466 -37.640 1.00 64.25 509 PRO A CA 1
ATOM 4040 C C . PRO A 1 509 ? -23.423 -8.637 -37.253 1.00 64.25 509 PRO A C 1
ATOM 4042 O O . PRO A 1 509 ? -23.197 -9.262 -36.222 1.00 64.25 509 PRO A O 1
ATOM 4045 N N . ASP A 1 510 ? -24.345 -9.047 -38.131 1.00 54.34 510 ASP A N 1
ATOM 4046 C CA . ASP A 1 510 ? -25.224 -10.233 -37.962 1.00 54.34 510 ASP A CA 1
ATOM 4047 C C . ASP A 1 510 ? -24.487 -11.548 -37.603 1.00 54.34 510 ASP A C 1
ATOM 4049 O O . ASP A 1 510 ? -25.103 -12.560 -37.269 1.00 54.34 510 ASP A O 1
ATOM 4053 N N . ILE A 1 511 ? -23.158 -11.559 -37.727 1.00 54.66 511 ILE A N 1
ATOM 4054 C CA . ILE A 1 511 ? -22.270 -12.709 -37.573 1.00 54.66 511 ILE A CA 1
ATOM 4055 C C . ILE A 1 511 ? -21.263 -12.446 -36.444 1.00 54.66 511 ILE A C 1
ATOM 4057 O O . ILE A 1 511 ? -20.087 -12.788 -36.575 1.00 54.66 511 ILE A O 1
ATOM 4061 N N . VAL A 1 512 ? -21.679 -11.807 -35.344 1.00 51.66 512 VAL A N 1
ATOM 4062 C CA . VAL A 1 512 ? -20.881 -11.867 -34.113 1.00 51.66 512 VAL A CA 1
ATOM 4063 C C . VAL A 1 512 ? -20.816 -13.342 -33.696 1.00 51.66 512 VAL A C 1
ATOM 4065 O O . VAL A 1 512 ? -21.859 -13.950 -33.451 1.00 51.66 512 VAL A O 1
ATOM 4068 N N . PRO A 1 513 ? -19.626 -13.967 -33.691 1.00 52.75 513 PRO A N 1
ATOM 4069 C CA . PRO A 1 513 ? -19.471 -15.311 -33.155 1.00 52.75 513 PRO A CA 1
ATOM 4070 C C . PRO A 1 513 ? -19.793 -15.295 -31.659 1.00 52.75 513 PRO A C 1
ATOM 4072 O O . PRO A 1 513 ? -19.656 -14.257 -31.021 1.00 52.75 513 PRO A O 1
ATOM 4075 N N . ASP A 1 514 ? -20.137 -16.451 -31.083 1.00 49.78 514 ASP A N 1
ATOM 4076 C CA . ASP A 1 514 ? -20.501 -16.560 -29.661 1.00 49.78 514 ASP A CA 1
ATOM 4077 C C . ASP A 1 514 ? -19.455 -15.945 -28.706 1.00 49.78 514 ASP A C 1
ATOM 4079 O O . ASP A 1 514 ? -19.811 -15.625 -27.577 1.00 49.78 514 ASP A O 1
ATOM 4083 N N . GLU A 1 515 ? -18.199 -15.778 -29.157 1.00 53.97 515 GLU A N 1
ATOM 4084 C CA . GLU A 1 515 ? -17.064 -15.149 -28.472 1.00 53.97 515 GLU A CA 1
ATOM 4085 C C . GLU A 1 515 ? -16.747 -13.742 -29.029 1.00 53.97 515 GLU A C 1
ATOM 4087 O O . GLU A 1 515 ? -16.102 -13.605 -30.077 1.00 53.97 515 GLU A O 1
ATOM 4092 N N . GLY A 1 516 ? -17.139 -12.695 -28.294 1.00 56.59 516 GLY A N 1
ATOM 4093 C CA . GLY A 1 516 ? -16.865 -11.296 -28.638 1.00 56.59 516 GLY A CA 1
ATOM 4094 C C . GLY A 1 516 ? -16.563 -10.424 -27.416 1.00 56.59 516 GLY A C 1
ATOM 4095 O O . GLY A 1 516 ? -17.078 -10.674 -26.328 1.00 56.59 516 GLY A O 1
ATOM 4096 N N . PHE A 1 517 ? -15.740 -9.389 -27.606 1.00 62.16 517 PHE A N 1
ATOM 4097 C CA . PHE A 1 517 ? -15.522 -8.319 -26.626 1.00 62.16 517 PHE A CA 1
ATOM 4098 C C . PHE A 1 517 ? -15.990 -6.996 -27.197 1.00 62.16 517 PHE A C 1
ATOM 4100 O O . PHE A 1 517 ? -15.809 -6.737 -28.381 1.00 62.16 517 PHE A O 1
ATOM 4107 N N . ILE A 1 518 ? -16.501 -6.119 -26.348 1.00 62.69 518 ILE A N 1
ATOM 4108 C CA . ILE A 1 518 ? -16.745 -4.730 -26.723 1.00 62.69 518 ILE A CA 1
ATOM 4109 C C . ILE A 1 518 ? -15.938 -3.852 -25.788 1.00 62.69 518 ILE A C 1
ATOM 4111 O O . ILE A 1 518 ? -16.016 -4.038 -24.574 1.00 62.69 518 ILE A O 1
ATOM 4115 N N . LEU A 1 519 ? -15.185 -2.930 -26.379 1.00 64.44 519 LEU A N 1
ATOM 4116 C CA . LEU A 1 519 ? -14.425 -1.884 -25.719 1.00 64.44 519 LEU A CA 1
ATOM 4117 C C . LEU A 1 519 ? -15.150 -0.551 -25.867 1.00 64.44 519 LEU A C 1
ATOM 4119 O O . LEU A 1 519 ? -15.620 -0.233 -26.956 1.00 64.44 519 LEU A O 1
ATOM 4123 N N . LEU A 1 520 ? -15.226 0.216 -24.783 1.00 61.62 520 LEU A N 1
ATOM 4124 C CA . LEU A 1 520 ? -15.856 1.539 -24.727 1.00 61.62 520 LEU A CA 1
ATOM 4125 C C . LEU A 1 520 ? -14.907 2.516 -24.039 1.00 61.62 520 LEU A C 1
ATOM 4127 O O . LEU A 1 520 ? -14.383 2.128 -23.002 1.00 61.62 520 LEU A O 1
ATOM 4131 N N . SER A 1 521 ? -14.736 3.727 -24.584 1.00 63.81 521 SER A N 1
ATOM 4132 C CA . SER A 1 521 ? -14.046 4.879 -23.969 1.00 63.81 521 SER A CA 1
ATOM 4133 C C . SER A 1 521 ? -14.920 6.136 -24.056 1.00 63.81 521 SER A C 1
ATOM 4135 O O . SER A 1 521 ? -15.677 6.299 -25.016 1.00 63.81 521 SER A O 1
ATOM 4137 N N . ASP A 1 522 ? -14.837 7.020 -23.062 1.00 56.09 522 ASP A N 1
ATOM 4138 C CA . ASP A 1 522 ? -15.597 8.275 -23.004 1.00 56.09 522 ASP A CA 1
ATOM 4139 C C . ASP A 1 522 ? -14.902 9.451 -23.716 1.00 56.09 522 ASP A C 1
ATOM 4141 O O . ASP A 1 522 ? -15.538 10.471 -23.993 1.00 56.09 522 ASP A O 1
ATOM 4145 N N . THR A 1 523 ? -13.625 9.312 -24.094 1.00 52.22 523 THR A N 1
ATOM 4146 C CA . THR A 1 523 ? -12.893 10.337 -24.844 1.00 52.22 523 THR A CA 1
ATOM 4147 C C . THR A 1 523 ? -12.048 9.752 -25.986 1.00 52.22 523 THR A C 1
ATOM 4149 O O . THR A 1 523 ? -11.625 8.603 -25.972 1.00 52.22 523 THR A O 1
ATOM 4152 N N . LYS A 1 524 ? -11.884 10.559 -27.051 1.00 59.88 524 LYS A N 1
ATOM 4153 C CA . LYS A 1 524 ? -11.008 10.381 -28.236 1.00 59.88 524 LYS A CA 1
ATOM 4154 C C . LYS A 1 524 ? -10.796 8.935 -28.743 1.00 59.88 524 LYS A C 1
ATOM 4156 O O . LYS A 1 524 ? -9.943 8.199 -28.259 1.00 59.88 524 LYS A O 1
ATOM 4161 N N . GLY A 1 525 ? -11.370 8.609 -29.906 1.00 60.44 525 GLY A N 1
ATOM 4162 C CA . GLY A 1 525 ? -11.200 7.297 -30.559 1.00 60.44 525 GLY A CA 1
ATOM 4163 C C . GLY A 1 525 ? -9.756 6.776 -30.744 1.00 60.44 525 GLY A C 1
ATOM 4164 O O . GLY A 1 525 ? -9.546 5.571 -30.711 1.00 60.44 525 GLY A O 1
ATOM 4165 N N . ASN A 1 526 ? -8.729 7.625 -30.868 1.00 63.72 526 ASN A N 1
ATOM 4166 C CA . ASN A 1 526 ? -7.340 7.158 -31.051 1.00 63.72 526 ASN A CA 1
ATOM 4167 C C . ASN A 1 526 ? -6.786 6.353 -29.853 1.00 63.72 526 ASN A C 1
ATOM 4169 O O . ASN A 1 526 ? -5.873 5.545 -30.028 1.00 63.72 526 ASN A O 1
ATOM 4173 N N . GLU A 1 527 ? -7.282 6.593 -28.637 1.00 60.94 527 GLU A N 1
ATOM 4174 C CA . GLU A 1 527 ? -6.836 5.880 -27.426 1.00 60.94 527 GLU A CA 1
ATOM 4175 C C . GLU A 1 527 ? -7.461 4.483 -27.357 1.00 60.94 527 GLU A C 1
ATOM 4177 O O . GLU A 1 527 ? -6.796 3.489 -27.037 1.00 60.94 527 GLU A O 1
ATOM 4182 N N . LEU A 1 528 ? -8.718 4.393 -27.795 1.00 64.75 528 LEU A N 1
ATOM 4183 C CA . LEU A 1 528 ? -9.440 3.140 -27.941 1.00 64.75 528 LEU A CA 1
ATOM 4184 C C . LEU A 1 528 ? -8.815 2.241 -29.015 1.00 64.75 528 LEU A C 1
ATOM 4186 O O . LEU A 1 528 ? -8.656 1.047 -28.776 1.00 64.75 528 LEU A O 1
ATOM 4190 N N . GLU A 1 529 ? -8.380 2.808 -30.146 1.00 66.88 529 GLU A N 1
ATOM 4191 C CA . GLU A 1 529 ? -7.704 2.071 -31.228 1.00 66.88 529 GLU A CA 1
ATOM 4192 C C . GLU A 1 529 ? -6.415 1.397 -30.725 1.00 66.88 529 GLU A C 1
ATOM 4194 O O . GLU A 1 529 ? -6.228 0.190 -30.891 1.00 66.88 529 GLU A O 1
ATOM 4199 N N . LYS A 1 530 ? -5.562 2.139 -30.003 1.00 63.53 530 LYS A N 1
ATOM 4200 C CA . LYS A 1 530 ? -4.334 1.593 -29.391 1.00 63.53 530 LYS A CA 1
ATOM 4201 C C . LYS A 1 530 ? -4.634 0.492 -28.374 1.00 63.53 530 LYS A C 1
ATOM 4203 O O . LYS A 1 530 ? -3.910 -0.505 -28.291 1.00 63.53 530 LYS A O 1
ATOM 4208 N N . SER A 1 531 ? -5.693 0.667 -27.591 1.00 60.03 531 SER A N 1
ATOM 4209 C CA . SER A 1 531 ? -6.093 -0.293 -26.563 1.00 60.03 531 SER A CA 1
ATOM 4210 C C . SER A 1 531 ? -6.660 -1.578 -27.170 1.00 60.03 531 SER A C 1
ATOM 4212 O O . SER A 1 531 ? -6.301 -2.681 -26.745 1.00 60.03 531 SER A O 1
ATOM 4214 N N . ALA A 1 532 ? -7.469 -1.454 -28.222 1.00 65.88 532 ALA A N 1
ATOM 4215 C CA . ALA A 1 532 ? -7.971 -2.571 -29.008 1.00 65.88 532 ALA A CA 1
ATOM 4216 C C . ALA A 1 532 ? -6.832 -3.343 -29.682 1.00 65.88 532 ALA A C 1
ATOM 4218 O O . ALA A 1 532 ? -6.784 -4.572 -29.593 1.00 65.88 532 ALA A O 1
ATOM 4219 N N . GLU A 1 533 ? -5.861 -2.647 -30.282 1.00 66.25 533 GLU A N 1
ATOM 4220 C CA . GLU A 1 533 ? -4.654 -3.262 -30.841 1.00 66.25 533 GLU A CA 1
ATOM 4221 C C . GLU A 1 533 ? -3.869 -4.041 -29.780 1.00 66.25 533 GLU A C 1
ATOM 4223 O O . GLU A 1 533 ? -3.489 -5.198 -29.999 1.00 66.25 533 GLU A O 1
ATOM 4228 N N . ALA A 1 534 ? -3.655 -3.444 -28.604 1.00 60.00 534 ALA A N 1
ATOM 4229 C CA . ALA A 1 534 ? -2.941 -4.083 -27.508 1.00 60.00 534 ALA A CA 1
ATOM 4230 C C . ALA A 1 534 ? -3.651 -5.359 -27.027 1.00 60.00 534 ALA A C 1
ATOM 4232 O O . ALA A 1 534 ? -2.993 -6.396 -26.859 1.00 60.00 534 ALA A O 1
ATOM 4233 N N . MET A 1 535 ? -4.977 -5.295 -26.865 1.00 60.25 535 MET A N 1
ATOM 4234 C CA . MET A 1 535 ? -5.808 -6.412 -26.424 1.00 60.25 535 MET A CA 1
ATOM 4235 C C . MET A 1 535 ? -5.883 -7.523 -27.474 1.00 60.25 535 MET A C 1
ATOM 4237 O O . MET A 1 535 ? -5.643 -8.682 -27.137 1.00 60.25 535 MET A O 1
ATOM 4241 N N . MET A 1 536 ? -6.092 -7.199 -28.753 1.00 70.62 536 MET A N 1
ATOM 4242 C CA . MET A 1 536 ? -6.038 -8.174 -29.850 1.00 70.62 536 MET A CA 1
ATOM 4243 C C . MET A 1 536 ? -4.700 -8.907 -29.900 1.00 70.62 536 MET A C 1
ATOM 4245 O O . MET A 1 536 ? -4.662 -10.125 -30.077 1.00 70.62 536 MET A O 1
ATOM 4249 N N . LYS A 1 537 ? -3.583 -8.186 -29.730 1.00 62.41 537 LYS A N 1
ATOM 4250 C CA . LYS A 1 537 ? -2.239 -8.786 -29.714 1.00 62.41 537 LYS A CA 1
ATOM 4251 C C . LYS A 1 537 ? -2.091 -9.778 -28.555 1.00 62.41 537 LYS A C 1
ATOM 4253 O O . LYS A 1 537 ? -1.391 -10.772 -28.705 1.00 62.41 537 LYS A O 1
ATOM 4258 N N . SER A 1 538 ? -2.742 -9.524 -27.420 1.00 57.09 538 SER A N 1
ATOM 4259 C CA . SER A 1 538 ? -2.765 -10.431 -26.266 1.00 57.09 538 SER A CA 1
ATOM 4260 C C . SER A 1 538 ? -3.652 -11.656 -26.519 1.00 57.09 538 SER A C 1
ATOM 4262 O O . SER A 1 538 ? -3.192 -12.792 -26.405 1.00 57.09 538 SER A O 1
ATOM 4264 N N . LEU A 1 539 ? -4.888 -11.434 -26.974 1.00 59.84 539 LEU A N 1
ATOM 4265 C CA . LEU A 1 539 ? -5.871 -12.483 -27.261 1.00 59.84 539 LEU A CA 1
ATOM 4266 C C . LEU A 1 539 ? -5.436 -13.427 -28.395 1.00 59.84 539 LEU A C 1
ATOM 4268 O O . LEU A 1 539 ? -5.780 -14.605 -28.394 1.00 59.84 539 LEU A O 1
ATOM 4272 N N . ASN A 1 540 ? -4.651 -12.935 -29.356 1.00 63.41 540 ASN A N 1
ATOM 4273 C CA . ASN A 1 540 ? -4.086 -13.750 -30.434 1.00 63.41 540 ASN A CA 1
ATOM 4274 C C . ASN A 1 540 ? -2.801 -14.499 -30.032 1.00 63.41 540 ASN A C 1
ATOM 4276 O O . ASN A 1 540 ? -2.426 -15.461 -30.704 1.00 63.41 540 ASN A O 1
ATOM 4280 N N . LYS A 1 541 ? -2.118 -14.100 -28.949 1.00 60.44 541 LYS A N 1
ATOM 4281 C CA . LYS A 1 541 ? -0.920 -14.797 -28.438 1.00 60.44 541 LYS A CA 1
ATOM 4282 C C . LYS A 1 541 ? -1.248 -16.047 -27.630 1.00 60.44 541 LYS A C 1
ATOM 4284 O O . LYS A 1 541 ? -0.441 -16.972 -27.605 1.00 60.44 541 LYS A O 1
ATOM 4289 N N . THR A 1 542 ? -2.422 -16.100 -27.008 1.00 51.50 542 THR A N 1
ATOM 4290 C CA . THR A 1 542 ? -2.924 -17.268 -26.264 1.00 51.50 542 THR A CA 1
ATOM 4291 C C . THR A 1 542 ? -3.426 -18.400 -27.173 1.00 51.50 542 THR A C 1
ATOM 4293 O O . THR A 1 542 ? -3.848 -19.444 -26.692 1.00 51.50 542 THR A O 1
ATOM 4296 N N . GLY A 1 543 ? -3.319 -18.253 -28.498 1.00 45.09 543 GLY A N 1
ATOM 4297 C CA . GLY A 1 543 ? -3.774 -19.222 -29.496 1.00 45.09 543 GLY A CA 1
ATOM 4298 C C . GLY A 1 543 ? -2.855 -20.428 -29.729 1.00 45.09 543 GLY A C 1
ATOM 4299 O O . GLY A 1 543 ? -2.558 -20.745 -30.883 1.00 45.09 543 GLY A O 1
ATOM 4300 N N . LYS A 1 544 ? -2.419 -21.145 -28.682 1.00 44.62 544 LYS A N 1
ATOM 4301 C CA . LYS A 1 544 ? -2.068 -22.563 -28.878 1.00 44.62 544 LYS A CA 1
ATOM 4302 C C . LYS A 1 544 ? -3.373 -23.366 -28.896 1.00 44.62 544 LYS A C 1
ATOM 4304 O O . LYS A 1 544 ? -4.172 -23.226 -27.974 1.00 44.62 544 LYS A O 1
ATOM 4309 N N . PRO A 1 545 ? -3.619 -24.202 -29.919 1.00 38.66 545 PRO A N 1
ATOM 4310 C CA . PRO A 1 545 ? -4.837 -25.001 -29.979 1.00 38.66 545 PRO A CA 1
ATOM 4311 C C . PRO A 1 545 ? -4.865 -25.965 -28.785 1.00 38.66 545 PRO A C 1
ATOM 4313 O O . PRO A 1 545 ? -4.069 -26.902 -28.733 1.00 38.66 545 PRO A O 1
ATOM 4316 N N . GLY A 1 546 ? -5.748 -25.698 -27.818 1.00 42.44 546 GLY A N 1
ATOM 4317 C CA . GLY A 1 546 ? -5.911 -26.490 -26.594 1.00 42.44 546 GLY A CA 1
ATOM 4318 C C . GLY A 1 546 ? -5.919 -25.698 -25.282 1.00 42.44 546 GLY A C 1
ATOM 4319 O O . GLY A 1 546 ? -6.3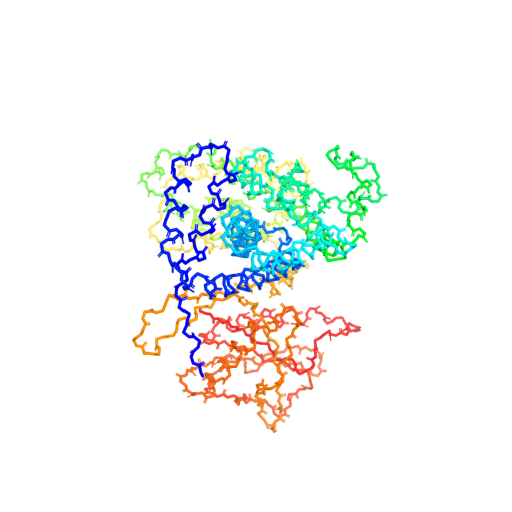18 -26.273 -24.275 1.00 42.44 546 GLY A O 1
ATOM 4320 N N . ASP A 1 547 ? -5.532 -24.417 -25.273 1.00 40.97 547 ASP A N 1
ATOM 4321 C CA . ASP A 1 547 ? -5.745 -23.555 -24.101 1.00 40.97 547 ASP A CA 1
ATOM 4322 C C . ASP A 1 547 ? -7.184 -23.024 -24.122 1.00 40.97 547 ASP A C 1
ATOM 4324 O O . ASP A 1 547 ? -7.553 -22.202 -24.963 1.00 40.97 547 ASP A O 1
ATOM 4328 N N . GLU A 1 548 ? -8.021 -23.525 -23.212 1.00 38.88 548 GLU A N 1
ATOM 4329 C CA . GLU A 1 548 ? -9.354 -22.972 -22.968 1.00 38.88 548 GLU A CA 1
ATOM 4330 C C . GLU A 1 548 ? -9.198 -21.516 -22.507 1.00 38.88 548 GLU A C 1
ATOM 4332 O O . GLU A 1 548 ? -8.666 -21.231 -21.429 1.00 38.88 548 GLU A O 1
ATOM 4337 N N . SER A 1 549 ? -9.632 -20.563 -23.335 1.00 43.25 549 SER A N 1
ATOM 4338 C CA . SER A 1 549 ? -9.655 -19.156 -22.951 1.00 43.25 549 SER A CA 1
ATOM 4339 C C . SER A 1 549 ? -10.571 -18.990 -21.738 1.00 43.25 549 SER A C 1
ATOM 4341 O O . SER A 1 549 ? -11.779 -19.176 -21.844 1.00 43.25 549 SER A O 1
ATOM 4343 N N . LYS A 1 550 ? -10.011 -18.593 -20.587 1.00 43.97 550 LYS A N 1
ATOM 4344 C CA . LYS A 1 550 ? -10.735 -18.328 -19.321 1.00 43.97 550 LYS A CA 1
ATOM 4345 C C . LYS A 1 550 ? -11.750 -17.174 -19.383 1.00 43.97 550 LYS A C 1
ATOM 4347 O O . LYS A 1 550 ? -12.247 -16.736 -18.346 1.00 43.97 550 LYS A O 1
ATOM 4352 N N . VAL A 1 551 ? -12.007 -16.619 -20.560 1.00 44.75 551 VAL A N 1
ATOM 4353 C CA . VAL A 1 551 ? -12.813 -15.417 -20.724 1.00 44.75 551 VAL A CA 1
ATOM 4354 C C . VAL A 1 551 ? -14.114 -15.808 -21.403 1.00 44.75 551 VAL A C 1
ATOM 4356 O O . VAL A 1 551 ? -14.095 -16.392 -22.484 1.00 44.75 551 VAL A O 1
ATOM 4359 N N . SER A 1 552 ? -15.228 -15.547 -20.713 1.00 43.56 552 SER A N 1
ATOM 4360 C CA . SER A 1 552 ? -16.564 -15.899 -21.188 1.00 43.56 552 SER A CA 1
ATOM 4361 C C . SER A 1 552 ? -16.844 -15.213 -22.516 1.00 43.56 552 SER A C 1
ATOM 4363 O O . SER A 1 552 ? -16.448 -14.069 -22.738 1.00 43.56 552 SER A O 1
ATOM 4365 N N . SER A 1 553 ? -17.572 -15.910 -23.369 1.00 41.53 553 SER A N 1
ATOM 4366 C CA . SER A 1 553 ? -17.880 -15.512 -24.735 1.00 41.53 553 SER A CA 1
ATOM 4367 C C . SER A 1 553 ? -18.783 -14.255 -24.806 1.00 41.53 553 SER A C 1
ATOM 4369 O O . SER A 1 553 ? -18.811 -13.547 -25.806 1.00 41.53 553 SER A O 1
ATOM 4371 N N . SER A 1 554 ? -19.423 -13.917 -23.683 1.00 42.88 554 SER A N 1
ATOM 4372 C CA . SER A 1 554 ? -20.303 -12.766 -23.439 1.00 42.88 554 SER A CA 1
ATOM 4373 C C . SER A 1 554 ? -19.658 -11.631 -22.622 1.00 42.88 554 SER A C 1
ATOM 4375 O O . SER A 1 554 ? -20.359 -10.847 -21.981 1.00 42.88 554 SER A O 1
ATOM 4377 N N . THR A 1 555 ? -18.325 -11.559 -22.582 1.00 47.12 555 THR A N 1
ATOM 4378 C CA . THR A 1 555 ? -17.613 -10.579 -21.748 1.00 47.12 555 THR A CA 1
ATOM 4379 C C . THR A 1 555 ? -17.473 -9.240 -22.471 1.00 47.12 555 THR A C 1
ATOM 4381 O O . THR A 1 555 ? -16.699 -9.113 -23.412 1.00 47.12 555 THR A O 1
ATOM 4384 N N . LEU A 1 556 ? -18.157 -8.208 -21.983 1.00 50.81 556 LEU A N 1
ATOM 4385 C CA . LEU A 1 556 ? -17.876 -6.816 -22.339 1.00 50.81 556 LEU A CA 1
ATOM 4386 C C . LEU A 1 556 ? -16.686 -6.303 -21.510 1.00 50.81 556 LEU A C 1
ATOM 4388 O O . LEU A 1 556 ? -16.612 -6.621 -20.321 1.00 50.81 556 LEU A O 1
ATOM 4392 N N . ILE A 1 557 ? -15.779 -5.513 -22.092 1.00 55.16 557 ILE A N 1
ATOM 4393 C CA . ILE A 1 557 ? -14.655 -4.895 -21.369 1.00 55.16 557 ILE A CA 1
ATOM 4394 C C . ILE A 1 557 ? -14.716 -3.381 -21.555 1.00 55.16 557 ILE A C 1
ATOM 4396 O O . ILE A 1 557 ? -14.374 -2.865 -22.604 1.00 55.16 557 ILE A O 1
ATOM 4400 N N . ILE A 1 558 ? -15.104 -2.642 -20.526 1.00 52.41 558 ILE A N 1
ATOM 4401 C CA . ILE A 1 558 ? -15.134 -1.175 -20.603 1.00 52.41 558 ILE A CA 1
ATOM 4402 C C . ILE A 1 558 ? -13.746 -0.625 -20.265 1.00 52.41 558 ILE A C 1
ATOM 4404 O O . ILE A 1 558 ? -13.185 -0.998 -19.233 1.00 52.41 558 ILE A O 1
ATOM 4408 N N . LEU A 1 559 ? -13.219 0.250 -21.124 1.00 45.66 559 LEU A N 1
ATOM 4409 C CA . LEU A 1 559 ? -11.990 1.006 -20.901 1.00 45.66 559 LEU A CA 1
ATOM 4410 C C . LEU A 1 559 ? -12.377 2.424 -20.501 1.00 45.66 559 LEU A C 1
ATOM 4412 O O . LEU A 1 559 ? -12.607 3.295 -21.329 1.00 45.66 559 LEU A O 1
ATOM 4416 N N . VAL A 1 560 ? -12.494 2.635 -19.201 1.00 41.94 560 VAL A N 1
ATOM 4417 C CA . VAL A 1 560 ? -12.835 3.951 -18.676 1.00 41.94 560 VAL A CA 1
ATOM 4418 C C . VAL A 1 560 ? -11.598 4.843 -18.809 1.00 41.94 560 VAL A C 1
ATOM 4420 O O . VAL A 1 560 ? -10.570 4.559 -18.203 1.00 41.94 560 VAL A O 1
ATOM 4423 N N . GLU A 1 561 ? -11.665 5.882 -19.630 1.00 41.16 561 GLU A N 1
ATOM 4424 C CA . GLU A 1 561 ? -10.732 7.010 -19.562 1.00 41.16 561 GLU A CA 1
ATOM 4425 C C . GLU A 1 561 ? -11.384 8.095 -18.686 1.00 41.16 561 GLU A C 1
ATOM 4427 O O . GLU A 1 561 ? -12.592 8.047 -18.458 1.00 41.16 561 GLU A O 1
ATOM 4432 N N . ILE A 1 562 ? -10.590 8.972 -18.069 1.00 37.28 562 ILE A N 1
ATOM 4433 C CA . ILE A 1 562 ? -11.055 9.990 -17.109 1.00 37.28 562 ILE A CA 1
ATOM 4434 C C . ILE A 1 562 ? -10.459 11.337 -17.471 1.00 37.28 562 ILE A C 1
ATOM 4436 O O . ILE A 1 562 ? -9.217 11.378 -17.646 1.00 37.28 562 ILE A O 1
#

Foldseek 3Di:
DDPPPPDLPLLVLLLVLLLQPFFQDDDPVVNVVSLVVNVVCPPVNLVSLVVSLVVLLVLLVVLLVLLVDLVLAPDAPVDPSVVVNVVSLVSLSSLRSNLVSLVPRVCVPPVPSSVVSNVSSVVSLVVSVCSDPPLAAFLNSCLLCLVVLVVVLNRGHPVCSVSRVNSVRCSVQHSCVLVLCLQCVVCLVPLPDHDPSCNVCSVVVVSRCVSYVSSVVVSPVSSVVVVVVVVVVVLACLVQLLVLLVVLVVVDDAPPVCVVQDQQQLLCQLLLDDDPDLLLLLLNLLLLLNDHPQQDPVLSSQSSRQSLVVLCVDDPDDDPVDLSVVLSVVSVCSSVVVDGSNVSSNSSVVVVRVSCVVVGGHPDPDRSSVSSVVSNPDDDDDDDDDDDQRSLRVCCVVVVVCLQPQWAWAFPDDPPDDDPDPGDIGTDRQWFWFFFDDDQQKTATDLVGGDDDPVCPPPPSVVSVVVLVQLQVLPAKKWKWKWAQDPVRATDIPPNFTDI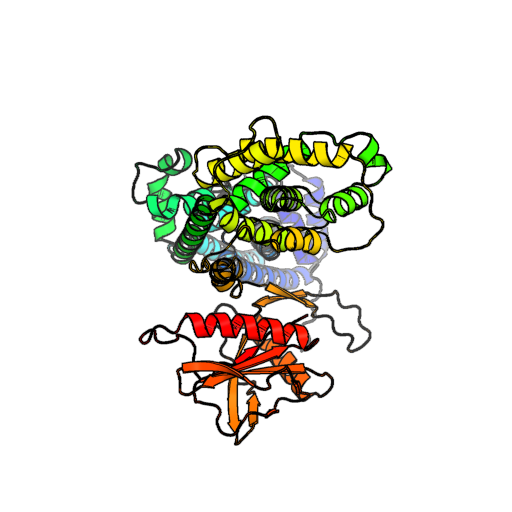GRHRIDGHDSPRDLAMEMEIERDDRVVVNVVSVSVSVVSRVQPDPPDDDPDGSRTYIYRYDD

Mean predicted aligned error: 18.65 Å

Solvent-accessible surface area (backbone atoms only — not comparable to full-atom values): 31526 Å² total; per-residue (Å²): 134,84,83,76,81,70,85,51,65,63,35,54,50,34,36,51,43,16,51,53,71,42,28,68,62,88,53,68,67,61,49,48,51,47,50,54,55,62,63,70,54,56,84,58,38,67,60,31,45,54,54,41,52,53,47,42,51,51,42,35,52,53,19,50,54,53,73,65,41,75,82,52,52,78,41,46,93,88,38,75,67,38,56,54,45,54,50,22,54,52,35,47,49,50,50,54,16,39,48,54,26,33,65,66,56,42,30,80,77,39,48,72,61,28,57,55,55,44,53,56,47,51,51,50,51,49,53,50,50,47,50,65,72,32,74,69,42,37,53,74,51,51,28,58,43,18,70,60,30,46,56,56,49,66,59,33,14,80,95,51,45,84,78,48,58,84,38,62,52,63,30,89,52,58,61,61,49,62,57,49,51,17,74,41,48,90,41,74,89,39,88,87,78,62,55,74,89,49,62,80,50,39,72,56,54,53,53,38,38,73,33,12,68,64,60,41,52,49,36,55,52,50,24,55,48,50,54,51,49,53,48,49,50,71,76,32,60,44,59,45,28,47,57,28,22,55,56,48,59,74,75,52,84,75,66,77,68,42,75,78,70,34,61,64,27,34,45,47,30,56,48,71,54,80,59,93,46,48,66,52,16,46,46,48,23,53,34,38,52,54,68,47,69,91,48,55,66,75,58,30,53,44,52,34,47,48,48,57,68,51,45,75,71,56,78,94,78,76,61,80,89,38,68,62,51,47,39,48,51,37,49,38,32,38,76,71,65,76,46,57,38,52,67,40,26,50,48,36,47,54,50,50,52,60,57,54,74,67,67,42,68,34,90,70,92,68,61,50,57,58,38,34,53,58,36,58,74,52,76,76,74,90,74,100,64,82,79,69,80,48,49,70,50,57,44,44,58,55,40,61,64,37,50,76,57,38,66,46,72,40,70,71,64,67,93,78,65,99,65,100,63,80,74,48,68,48,75,39,57,44,60,45,56,38,35,59,53,76,59,86,45,26,38,36,66,40,86,89,52,57,65,66,62,85,94,45,57,79,68,51,53,59,53,48,50,52,50,53,48,44,29,64,62,53,80,52,63,28,28,36,38,30,40,38,44,43,99,88,70,44,56,43,67,42,55,92,54,50,42,82,44,42,49,55,68,46,80,47,66,88,76,69,46,79,42,38,36,40,36,37,24,61,61,64,44,72,60,51,44,54,49,49,53,54,49,38,59,50,66,48,66,58,65,54,96,82,61,78,71,93,63,64,38,63,40,29,39,40,38,72,63,126

Sequence (562 aa):
MSDDISYNIGTDILLEWGQVFLQPEAFPEFLSDIEEEALSLGESLDTHLKQGTARIAAEAVSARDILGASDIIGLTPDDEKWYEAEAAFSSLDLMIYMTEAIARMVRKKNALLADTLLTELDEQMYLTADFLHGDAFSPLRLISFNEMRKNMLEGIGEKHRYLFPWYELLSEEDSGLLELLITHYHDLGSTAELPESLRGDLPFYLAELGRDEELERYLQKENVISLSLEKTFREHWAFGLRNAARSAGYKRRRPEDVETLGIERISRGILAQKPQIPQDGLVLAVTGACFAPEIEEDRRIRLLLDMESWVKDLPPDGNASDLSFRCADHLKKLDQGEIGAEDAAELLLDFWFGQMETLRVSDEQRDMAELVGELLVQEPGGDGGKTPPSAEDILKMIIGAAICRQRIRWPLSFPMGETDDEEKTVTLPGVIRVSGKQEADVICLDIASVSVPPEMEQISHEILTKLLERLNSGRETFYYQVLLKNPEGRWSTFPDKPEEIYDLEIPVPDIVPDEGFILLSDTKGNELEKSAEAMMKSLNKTGKPGDESKVSSSTLIILVEI

Secondary structure (DSSP, 8-state):
--------HHHHHHHHHHHHHHSSS--HHHHHHHHHHHHHTGGGHHHHHHHHHHHHHHHHHHHHHHHH-GGGTT--TTSHHHHHHHHHHHHHHHHHHHHHHIIIIIHHH-HHHHHHHHHHHHHHHHHHHHHHTSTT--GGGGGGGHHHHHHHHHTS-GGGGGG-HHHHTTTTS-TTHHHHHHHTGGGTT-TTS--HHHHTTHHHHHHHHTT-HHHHHHHHHHHHHHHHHHHHHHH-HHHHHHHHHHHHHHHSPPPHHHHHH-HHHHHHHHHTS--SSHHHHHHHHHHHHHH-TT--HHHHHHHHHHHHHHHTT--S---TTSHHHHHHHHHHHHHTTSS-HHHHHHHHHHHHHHHHTT---------HHHHHHHTT-S--S-----PPPPHHHHHHHHHHHHTTT-EEEEE----SSS------EEEEES-EEE-EEEETTEEEE-GGG----GGGHHHHHHHHHHHHHHHHHT-SPEEEEEEEE-TTS-EEEEEEEEEEESSSEEE--TT--S-EEEEEESS-HHHHHHHHHHHHHHHHHT-STT---SS-TT-EEE----